Protein AF-A0A4Y2C9P0-F1 (afdb_monomer_lite)

Organism: Araneus ventricosus (NCBI:txid182803)

pLDDT: mean 76.29, std 21.88, range [21.95, 98.44]

Radius of gyration: 52.34 Å; chains: 1; bounding box: 129×98×174 Å

Foldseek 3Di:
DVVLQPDWDADPVRDIWHAHPVGDTFD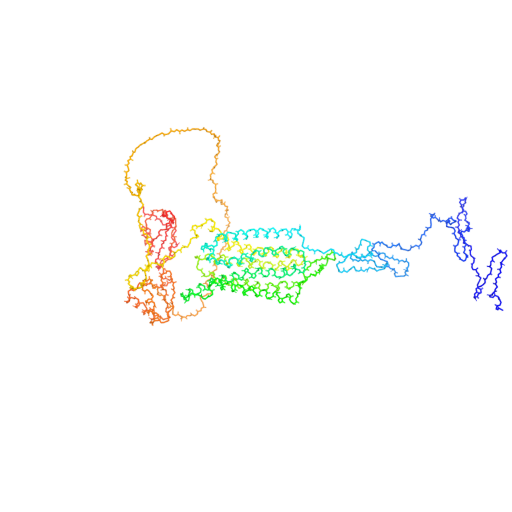KDFDWDFDADPVDRDTDTDGAWIDGPDTGGDVVSHDDPVRDDDDPAQDDQEDQQWAWDDDDPDPRHTDTHHADQQWADCDRHDTDGLDFQWGADPSRNHIDGADADAQDCPDPLNVVLLVLLVVQLVLLVVLVVLCVVCVPFVLCVVLQVVLVVLLSVLLNLLSVVLVLLRDGDFLVSQLCNLQRLQLSLLSNLLSLLLSLVLLLCQVVCVVVDPDDDPQNDSVSSVVSSVVSSVVLVVVSVVVCVVQPWGWDWDDFPPCSNHIYIDIPADPVRSVVSCVSSVVSLVSSQVSLVSLVPPDCVCVLSVLSNQLSVVLVVLVVVLVCQLVVPVRDPSSNSSSSSVSSSVSSVSSCCSNRVVSSCCSPVNVVVRDPPPPPPDPDPDDDDDDDDDDDDDDDDDDDDDDDDPDDDDDDDDDDDDDDDDDDDDDDDDDDDDDDDDDDDDDDDDDDDDDDDDDPDPPPPPPPDDDDDQPDFWWKWFADDPCVVVLVVVLCVVQVQWDWDDDPRTTTTTHRDVVSVVVSVVSCVVVVTDIDTDDDPQFFFDKDKDADDDQDDDQVNVCVLVVVVVWAWDDKDFDADPVPRGTHRIIITGTGDDVCHVCVVVCPDSDDDD

Sequence (638 aa):
MKLIRVIYFPDLAGNQVKFDRQGDGLGRYTIYNYQRDDNSSAYHYKVVGKWFDGLHMDLNDVKWPSGKLTSSICSEPCGIGEVKITQSGDVCCWICHKCHPWEYVVDEFTCIDCGHGRWPYPHKQSCYDLDQQHMRWDSLFAIVPMAIATFGILLTFWVMVVFFRNNDTPIVKAAGRELSYLLLTGITLCYIMTFVMLAKPTRIICGLQRFGIGFSFAIIYSSLLTKTNRISRIFESARRSARRPSFISPKSQLAIASVLISVQVIGTAVWFLLEPPGTRQYYPDGKRNQVILKCSIRDSSFLLSLIYNMLLITICTVYAVKTRKIPENFNESKFIGFTMYTTCIIWLAFVPIYFGTGNSFEVQITTLCVSTSLSAYVALFCLFSPKVYIIIFHPDKNVRKLTMNSATYKRAPTSSTCGTSVNQGNGKGPCPVMTCSKHHEARKGNAMDTETGLYIDQNSEFKVVSPKKAAKNLPVITKSPIKTANKLQELTDLDENILQVHAINLKMDSSYNLMLQEINRLYPETENNLIKGFISIKTNTPENREGIIDLLKKNGKEFTLSESNEDRPLKIVIKYLSIDPDKDELKNILERKGFKILRISQLKNYRLKTPCPYFLVDVIKTQNHQNIYNIKTINQSS

Secondary structure (DSSP, 8-state):
-GGGGG-EEE-TTSPEEEB-SSS-B---EEEEEEEE-SSSS-EEEEEEEEESSSEEE-GGG---TTSS-----SSPPP-TTEEEEE-SS-TT-EEEEEPPTTEEESSSS-EEE--TTEEE-TTSSSEEEPPEE---TTSHHHHHHHHHHHHHHHHHHHHHHHHHHTTTSHHHHHHTHHHHHHHHHHHHHHHHHHHHHHSPP-HHHHHHHHHHHHHHHHHHHHHHHHHHHHHHHHHHHHHH-SSPPTT-SHHHHHHHHHHHHHHHHHHHHHHHHHS---EEEE--TT-TT-EEEEESS-HHHHHHHTHHHHHHHHHHHHHHHHHTTS-TT-THHHHHHHHHHHHHHHHHHHHHHHHHTTT-HHHHHHHHHHHHHHHHHHHHHHHHHHHHHHHHH-GGGSS----------PPP---------------------S-----------------------------------S----------------TTSSS--S-S----PPPEEEE--TTHHHHHHHHHHH-TT-EEEEETTEEEEE-SSHHHHHHHHHHHHHTT--EEE---TTTSPEEEEEE---S---HHHHHHHHHTTT--EEEEEEEE-TTT--EEEEEEEEE---TTGGGGGG--------

Structure (mmCIF, N/CA/C/O backbone):
data_AF-A0A4Y2C9P0-F1
#
_entry.id   AF-A0A4Y2C9P0-F1
#
loop_
_atom_site.group_PDB
_atom_site.id
_atom_site.type_symbol
_atom_site.label_atom_id
_atom_site.label_alt_id
_atom_site.label_comp_id
_atom_site.label_asym_id
_atom_site.label_entity_id
_atom_site.label_seq_id
_atom_site.pdbx_PDB_ins_code
_atom_site.Cartn_x
_atom_site.Cartn_y
_atom_site.Cartn_z
_atom_site.occupancy
_atom_site.B_iso_or_equiv
_atom_site.auth_seq_id
_atom_site.auth_comp_id
_atom_site.auth_asym_id
_atom_site.auth_atom_id
_atom_site.pdbx_PDB_model_num
ATOM 1 N N . MET A 1 1 ? 29.201 10.187 -98.747 1.00 51.59 1 MET A N 1
ATOM 2 C CA . MET A 1 1 ? 29.336 10.119 -97.270 1.00 51.59 1 MET A CA 1
ATOM 3 C C . MET A 1 1 ? 28.615 8.943 -96.600 1.00 51.59 1 MET A C 1
ATOM 5 O O . MET A 1 1 ? 29.285 8.262 -95.841 1.00 51.59 1 MET A O 1
ATOM 9 N N . LYS A 1 2 ? 27.319 8.650 -96.846 1.00 56.44 2 LYS A N 1
ATOM 10 C CA . LYS A 1 2 ? 26.575 7.608 -96.083 1.00 56.44 2 LYS A CA 1
ATOM 11 C C . LYS A 1 2 ? 27.251 6.219 -95.993 1.00 56.44 2 LYS A C 1
ATOM 13 O O . LYS A 1 2 ? 27.156 5.605 -94.939 1.00 56.44 2 LYS A O 1
ATOM 18 N N . LEU A 1 3 ? 27.947 5.753 -97.038 1.00 59.22 3 LEU A N 1
ATOM 19 C CA . LEU A 1 3 ? 28.578 4.418 -97.069 1.00 59.22 3 LEU A CA 1
ATOM 20 C C . LEU A 1 3 ? 29.644 4.184 -95.979 1.00 59.22 3 LEU A C 1
ATOM 22 O O . LEU A 1 3 ? 29.770 3.068 -95.491 1.00 59.22 3 LEU A O 1
ATOM 26 N N . ILE A 1 4 ? 30.388 5.220 -95.573 1.00 61.66 4 ILE A N 1
ATOM 27 C CA . ILE A 1 4 ? 31.554 5.076 -94.677 1.00 61.66 4 ILE A CA 1
ATOM 28 C C . ILE A 1 4 ? 31.141 4.638 -93.256 1.00 61.66 4 ILE A C 1
ATOM 30 O O . ILE A 1 4 ? 31.910 3.988 -92.557 1.00 61.66 4 ILE A O 1
ATOM 34 N N . ARG A 1 5 ? 29.895 4.916 -92.847 1.00 60.28 5 ARG A N 1
ATOM 35 C CA . ARG A 1 5 ? 29.362 4.578 -91.513 1.00 60.28 5 ARG A CA 1
ATOM 36 C C . ARG A 1 5 ? 28.945 3.111 -91.332 1.00 60.28 5 ARG A C 1
ATOM 38 O O . ARG A 1 5 ? 28.478 2.755 -90.257 1.00 60.28 5 ARG A O 1
ATOM 45 N N . VAL A 1 6 ? 29.049 2.271 -92.366 1.00 64.94 6 VAL A N 1
ATOM 46 C CA . VAL A 1 6 ? 28.631 0.853 -92.310 1.00 64.94 6 VAL A CA 1
ATOM 47 C C . VAL A 1 6 ? 29.684 -0.052 -92.962 1.00 64.94 6 VAL A C 1
ATOM 49 O O . VAL A 1 6 ? 29.364 -0.957 -93.727 1.00 64.94 6 VAL A O 1
ATOM 52 N N . ILE A 1 7 ? 30.961 0.209 -92.672 1.00 75.50 7 ILE A N 1
ATOM 53 C CA . ILE A 1 7 ? 32.084 -0.628 -93.108 1.00 75.50 7 ILE A CA 1
ATOM 54 C C . ILE A 1 7 ? 32.608 -1.423 -91.906 1.00 75.50 7 ILE A C 1
ATOM 56 O O . ILE A 1 7 ? 32.838 -0.862 -90.833 1.00 75.50 7 ILE A O 1
ATOM 60 N N . TYR A 1 8 ? 32.803 -2.726 -92.103 1.00 78.69 8 TYR A N 1
ATOM 61 C CA . TYR A 1 8 ? 33.506 -3.624 -91.191 1.00 78.69 8 TYR A CA 1
ATOM 62 C C . TYR A 1 8 ? 34.558 -4.396 -91.995 1.00 78.69 8 TYR A C 1
ATOM 64 O O . TYR A 1 8 ? 34.247 -4.938 -93.054 1.00 78.69 8 TYR A O 1
ATOM 72 N N . PHE A 1 9 ? 35.811 -4.400 -91.542 1.00 85.25 9 PHE A N 1
ATOM 73 C CA . PHE A 1 9 ? 36.925 -5.037 -92.256 1.00 85.25 9 PHE A CA 1
ATOM 74 C C . PHE A 1 9 ? 38.083 -5.368 -91.300 1.00 85.25 9 PHE A C 1
ATOM 76 O O . PHE A 1 9 ? 38.205 -4.710 -90.267 1.00 85.25 9 PHE A O 1
ATOM 83 N N . PRO A 1 10 ? 38.925 -6.376 -91.590 1.00 83.19 10 PRO A N 1
ATOM 84 C CA . PRO A 1 10 ? 40.160 -6.600 -90.846 1.00 83.19 10 PRO A CA 1
ATOM 85 C C . PRO A 1 10 ? 41.237 -5.572 -91.234 1.00 83.19 10 PRO A C 1
ATOM 87 O O . PRO A 1 10 ? 41.389 -5.248 -92.412 1.00 83.19 10 PRO A O 1
ATOM 90 N N . ASP A 1 11 ? 42.008 -5.085 -90.261 1.00 81.81 11 ASP A N 1
ATOM 91 C CA . ASP A 1 11 ? 43.245 -4.338 -90.513 1.00 81.81 11 ASP A CA 1
ATOM 92 C C . ASP A 1 11 ? 44.418 -5.264 -90.903 1.00 81.81 11 ASP A C 1
ATOM 94 O O . ASP A 1 11 ? 44.296 -6.491 -90.956 1.00 81.81 11 ASP A O 1
ATOM 98 N N . LEU A 1 12 ? 45.590 -4.666 -91.145 1.00 84.88 12 LEU A N 1
ATOM 99 C CA . LEU A 1 12 ? 46.835 -5.374 -91.479 1.00 84.88 12 LEU A CA 1
ATOM 100 C C . LEU A 1 12 ? 47.361 -6.297 -90.357 1.00 84.88 12 LEU A C 1
ATOM 102 O O . LEU A 1 12 ? 48.282 -7.073 -90.598 1.00 84.88 12 LEU A O 1
ATOM 106 N N . ALA A 1 13 ? 46.794 -6.225 -89.151 1.00 79.31 13 ALA A N 1
ATOM 107 C CA . ALA A 1 13 ? 47.098 -7.081 -88.007 1.00 79.31 13 ALA A CA 1
ATOM 108 C C . ALA A 1 13 ? 45.931 -8.037 -87.658 1.00 79.31 13 ALA A C 1
ATOM 110 O O . ALA A 1 13 ? 45.937 -8.662 -86.597 1.00 79.31 13 ALA A O 1
ATOM 111 N N . GLY A 1 14 ? 44.933 -8.171 -88.543 1.00 78.56 14 GLY A N 1
ATOM 112 C CA . GLY A 1 14 ? 43.776 -9.057 -88.378 1.00 78.56 14 GLY A CA 1
ATOM 113 C C . GLY A 1 14 ? 42.691 -8.541 -87.424 1.00 78.56 14 GLY A C 1
ATOM 114 O O . GLY A 1 14 ? 41.717 -9.248 -87.162 1.00 78.56 14 GLY A O 1
ATOM 115 N N . ASN A 1 15 ? 42.812 -7.318 -86.902 1.00 80.12 15 ASN A N 1
ATOM 116 C CA . ASN A 1 15 ? 41.821 -6.732 -86.007 1.00 80.12 15 ASN A CA 1
ATOM 117 C C . ASN A 1 15 ? 40.598 -6.260 -86.790 1.00 80.12 15 ASN A C 1
ATOM 119 O O . ASN A 1 15 ? 40.728 -5.520 -87.760 1.00 80.12 15 ASN A O 1
ATOM 123 N N . GLN A 1 16 ? 39.393 -6.577 -86.315 1.00 81.00 16 GLN A N 1
ATOM 124 C CA . GLN A 1 16 ? 38.184 -5.949 -86.849 1.00 81.00 16 GLN A CA 1
ATOM 125 C C . GLN A 1 16 ? 38.197 -4.436 -86.585 1.00 81.00 16 GLN A C 1
ATOM 127 O O . GLN A 1 16 ? 38.182 -3.998 -85.427 1.00 81.00 16 GLN A O 1
ATOM 132 N N . VAL A 1 17 ? 38.181 -3.668 -87.674 1.00 83.50 17 VAL A N 1
ATOM 133 C CA . VAL A 1 17 ? 37.873 -2.241 -87.739 1.00 83.50 17 VAL A CA 1
ATOM 134 C C . VAL A 1 17 ? 36.373 -2.090 -87.964 1.00 83.50 17 VAL A C 1
ATOM 136 O O . VAL A 1 17 ? 35.786 -2.723 -88.843 1.00 83.50 17 VAL A O 1
ATOM 139 N N . LYS A 1 18 ? 35.757 -1.232 -87.156 1.00 83.75 18 LYS A N 1
ATOM 140 C CA . LYS A 1 18 ? 34.351 -0.840 -87.227 1.00 83.75 18 LYS A CA 1
ATOM 141 C C . LYS A 1 18 ? 34.240 0.570 -86.658 1.00 83.75 18 LYS A C 1
ATOM 143 O O . LYS A 1 18 ? 34.953 0.895 -85.707 1.00 83.75 18 LYS A O 1
ATOM 148 N N . PHE A 1 19 ? 33.339 1.362 -87.225 1.00 83.94 19 PHE A N 1
ATOM 149 C CA . PHE A 1 19 ? 33.004 2.699 -86.741 1.00 83.94 19 PHE A CA 1
ATOM 150 C C . PHE A 1 19 ? 31.626 2.705 -86.070 1.00 83.94 19 PHE A C 1
ATOM 152 O O . PHE A 1 19 ? 30.774 1.859 -86.370 1.00 83.94 19 PHE A O 1
ATOM 159 N N . ASP A 1 20 ? 31.414 3.638 -85.149 1.00 81.25 20 ASP A N 1
ATOM 160 C CA . ASP A 1 20 ? 30.124 3.868 -84.504 1.00 81.25 20 ASP A CA 1
ATOM 161 C C . ASP A 1 20 ? 29.201 4.784 -85.353 1.00 81.25 20 ASP A C 1
ATOM 163 O O . ASP A 1 20 ? 29.391 4.956 -86.562 1.00 81.25 20 ASP A O 1
ATOM 167 N N . ARG A 1 21 ? 28.137 5.345 -84.757 1.00 80.81 21 ARG A N 1
ATOM 168 C CA . ARG A 1 21 ? 27.200 6.231 -85.480 1.00 80.81 21 ARG A CA 1
ATOM 169 C C . ARG A 1 21 ? 27.732 7.661 -85.651 1.00 80.81 21 ARG A C 1
ATOM 171 O O . ARG A 1 21 ? 27.254 8.368 -86.548 1.00 80.81 21 ARG A O 1
ATOM 178 N N . GLN A 1 22 ? 28.693 8.067 -84.828 1.00 83.25 22 GLN A N 1
ATOM 179 C CA . GLN A 1 22 ? 29.321 9.380 -84.821 1.00 83.25 22 GLN A CA 1
ATOM 180 C C . GLN A 1 22 ? 30.447 9.412 -85.867 1.00 83.25 22 GLN A C 1
ATOM 182 O O . GLN A 1 22 ? 30.501 10.332 -86.690 1.00 83.25 22 GLN A O 1
ATOM 187 N N . GLY A 1 23 ? 31.237 8.339 -85.921 1.00 80.75 23 GLY A N 1
ATOM 188 C CA . GLY A 1 23 ? 32.380 8.135 -86.809 1.00 80.75 23 GLY A CA 1
ATOM 189 C C . GLY A 1 23 ? 33.615 7.580 -86.093 1.00 80.75 23 GLY A C 1
ATOM 190 O O . GLY A 1 23 ? 34.647 7.417 -86.740 1.00 80.75 23 GLY A O 1
ATOM 191 N N . ASP A 1 24 ? 33.522 7.285 -84.795 1.00 83.31 24 ASP A N 1
ATOM 192 C CA . ASP A 1 24 ? 34.649 6.869 -83.967 1.00 83.31 24 ASP A CA 1
ATOM 193 C C . ASP A 1 24 ? 34.926 5.369 -84.121 1.00 83.31 24 ASP A C 1
ATOM 195 O O . ASP A 1 24 ? 34.011 4.547 -84.222 1.00 83.31 24 ASP A O 1
ATOM 199 N N . GLY A 1 25 ? 36.209 5.006 -84.180 1.00 81.44 25 GLY A N 1
ATOM 200 C CA . GLY A 1 25 ? 36.653 3.618 -84.305 1.00 81.44 25 GLY A CA 1
ATOM 201 C C . GLY A 1 25 ? 36.606 2.856 -82.977 1.00 81.44 25 GLY A C 1
ATOM 202 O O . GLY A 1 25 ? 36.642 3.451 -81.902 1.00 81.44 25 GLY A O 1
ATOM 203 N N . LEU A 1 26 ? 36.578 1.520 -83.041 1.00 81.25 26 LEU A N 1
ATOM 204 C CA . LEU A 1 26 ? 36.676 0.667 -81.848 1.00 81.25 26 LEU A CA 1
ATOM 205 C C . LEU A 1 26 ? 37.951 0.960 -81.035 1.00 81.25 26 LEU A C 1
ATOM 207 O O . LEU A 1 26 ? 39.058 0.641 -81.472 1.00 81.25 26 LEU A O 1
ATOM 211 N N . GLY A 1 27 ? 37.780 1.505 -79.828 1.00 82.38 27 GLY A N 1
ATOM 212 C CA . GLY A 1 27 ? 38.872 1.763 -78.891 1.00 82.38 27 GLY A CA 1
ATOM 213 C C . GLY A 1 27 ? 39.616 0.479 -78.514 1.00 82.38 27 GLY A C 1
ATOM 214 O O . GLY A 1 27 ? 39.025 -0.465 -77.989 1.00 82.38 27 GLY A O 1
ATOM 215 N N . ARG A 1 28 ? 40.922 0.454 -78.788 1.00 85.75 28 ARG A N 1
ATOM 216 C CA . ARG A 1 28 ? 41.854 -0.626 -78.443 1.00 85.75 28 ARG A CA 1
ATOM 217 C C . ARG A 1 28 ? 43.070 0.008 -77.782 1.00 85.75 28 ARG A C 1
ATOM 219 O O . ARG A 1 28 ? 43.775 0.777 -78.431 1.00 85.75 28 ARG A O 1
ATOM 226 N N . TYR A 1 29 ? 43.327 -0.316 -76.519 1.00 90.44 29 TYR A N 1
ATOM 227 C CA . TYR A 1 29 ? 44.457 0.244 -75.772 1.00 90.44 29 TYR A CA 1
ATOM 228 C C . TYR A 1 29 ? 45.347 -0.861 -75.207 1.00 90.44 29 TYR A C 1
ATOM 230 O O . TYR A 1 29 ? 44.859 -1.852 -74.668 1.00 90.44 29 TYR A O 1
ATOM 238 N N . THR A 1 30 ? 46.662 -0.669 -75.292 1.00 91.12 30 THR A N 1
ATOM 239 C CA . THR A 1 30 ? 47.648 -1.479 -74.566 1.00 91.12 30 THR A CA 1
ATOM 240 C C . THR A 1 30 ? 48.025 -0.729 -73.295 1.00 91.12 30 THR A C 1
ATOM 242 O O . THR A 1 30 ? 48.372 0.449 -73.351 1.00 91.12 30 THR A O 1
ATOM 245 N N . ILE A 1 31 ? 47.937 -1.399 -72.149 1.00 93.44 31 ILE A N 1
ATOM 246 C CA . ILE A 1 31 ? 48.219 -0.823 -70.834 1.00 93.44 31 ILE A CA 1
ATOM 247 C C . ILE A 1 31 ? 49.661 -1.162 -70.467 1.00 93.44 31 ILE A C 1
ATOM 249 O O . ILE A 1 31 ? 50.054 -2.332 -70.471 1.00 93.44 31 ILE A O 1
ATOM 253 N N . TYR A 1 32 ? 50.434 -0.132 -70.132 1.00 93.06 32 TYR A N 1
ATOM 254 C CA . TYR A 1 32 ? 51.834 -0.247 -69.742 1.00 93.06 32 TYR A CA 1
ATOM 255 C C . TYR A 1 32 ? 52.027 0.180 -68.285 1.00 93.06 32 TYR A C 1
ATOM 257 O O . TYR A 1 32 ? 51.397 1.130 -67.825 1.00 93.06 32 TYR A O 1
ATOM 265 N N . ASN A 1 33 ? 52.951 -0.475 -67.587 1.00 91.75 33 ASN A N 1
ATOM 266 C CA . ASN A 1 33 ? 53.502 -0.009 -66.316 1.00 91.75 33 ASN A CA 1
ATOM 267 C C . ASN A 1 33 ? 54.971 0.396 -66.542 1.00 91.75 33 ASN A C 1
ATOM 269 O O . ASN A 1 33 ? 55.717 -0.317 -67.216 1.00 91.75 33 ASN A O 1
ATOM 273 N N . TYR A 1 34 ? 55.374 1.544 -65.998 1.00 91.62 34 TYR A N 1
ATOM 274 C CA . TYR A 1 34 ? 56.749 2.036 -66.029 1.00 91.62 34 TYR A CA 1
ATOM 275 C C . TYR A 1 34 ? 57.537 1.432 -64.861 1.00 91.62 34 TYR A C 1
ATOM 277 O O . TYR A 1 34 ? 57.442 1.882 -63.720 1.00 91.62 34 TYR A O 1
ATOM 285 N N . GLN A 1 35 ? 58.286 0.371 -65.145 1.00 89.69 35 GLN A N 1
ATOM 286 C CA . GLN A 1 35 ? 58.916 -0.477 -64.141 1.00 89.69 35 GLN A CA 1
ATOM 287 C C . GLN A 1 35 ? 60.427 -0.309 -64.140 1.00 89.69 35 GLN A C 1
ATOM 289 O O . GLN A 1 35 ? 61.048 -0.167 -65.193 1.00 89.69 35 GLN A O 1
ATOM 294 N N . ARG A 1 36 ? 61.031 -0.394 -62.953 1.00 86.00 36 ARG A N 1
ATOM 295 C CA . ARG A 1 36 ? 62.476 -0.572 -62.840 1.00 86.00 36 ARG A CA 1
ATOM 296 C C . ARG A 1 36 ? 62.849 -2.005 -63.237 1.00 86.00 36 ARG A C 1
ATOM 298 O O . ARG A 1 36 ? 62.163 -2.962 -62.856 1.00 86.00 36 ARG A O 1
ATOM 305 N N . ASP A 1 37 ? 63.930 -2.132 -63.994 1.00 83.19 37 ASP A N 1
ATOM 306 C CA . ASP A 1 37 ? 64.613 -3.404 -64.226 1.00 83.19 37 ASP A CA 1
ATOM 307 C C . ASP A 1 37 ? 65.276 -3.904 -62.928 1.00 83.19 37 ASP A C 1
ATOM 309 O O . ASP A 1 37 ? 65.772 -3.114 -62.124 1.00 83.19 37 ASP A O 1
ATOM 313 N N . ASP A 1 38 ? 65.265 -5.217 -62.708 1.00 79.62 38 ASP A N 1
ATOM 314 C CA . ASP A 1 38 ? 65.798 -5.834 -61.487 1.00 79.62 38 ASP A CA 1
ATOM 315 C C . ASP A 1 38 ? 67.332 -5.933 -61.520 1.00 79.62 38 ASP A C 1
ATOM 317 O O . ASP A 1 38 ? 67.977 -5.905 -60.474 1.00 79.62 38 ASP A O 1
ATOM 321 N N . ASN A 1 39 ? 67.921 -5.981 -62.722 1.00 80.62 39 ASN A N 1
ATOM 322 C CA . ASN A 1 39 ? 69.365 -6.115 -62.928 1.00 80.62 39 ASN A CA 1
ATOM 323 C C . ASN A 1 39 ? 70.093 -4.775 -63.151 1.00 80.62 39 ASN A C 1
ATOM 325 O O . ASN A 1 39 ? 71.316 -4.763 -63.297 1.00 80.62 39 ASN A O 1
ATOM 329 N N . SER A 1 40 ? 69.387 -3.638 -63.187 1.00 79.94 40 SER A N 1
ATOM 330 C CA . SER A 1 40 ? 70.004 -2.334 -63.469 1.00 79.94 40 SER A CA 1
ATOM 331 C C . SER A 1 40 ? 69.334 -1.153 -62.745 1.00 79.94 40 SER A C 1
ATOM 333 O O . SER A 1 40 ? 68.447 -1.290 -61.896 1.00 79.94 40 SER A O 1
ATOM 335 N N . SER A 1 41 ? 69.817 0.059 -63.019 1.00 79.31 41 SER A N 1
ATOM 336 C CA . SER A 1 41 ? 69.183 1.321 -62.614 1.00 79.31 41 SER A CA 1
ATOM 337 C C . SER A 1 41 ? 68.187 1.855 -63.652 1.00 79.31 41 SER A C 1
ATOM 339 O O . SER A 1 41 ? 67.571 2.895 -63.415 1.00 79.31 41 SER A O 1
ATOM 341 N N . ALA A 1 42 ? 68.019 1.167 -64.786 1.00 86.62 42 ALA A N 1
ATOM 342 C CA . ALA A 1 42 ? 67.140 1.596 -65.863 1.00 86.62 42 ALA A CA 1
ATOM 343 C C . ALA A 1 42 ? 65.661 1.292 -65.571 1.00 86.62 42 ALA A C 1
ATOM 345 O O . ALA A 1 42 ? 65.309 0.414 -64.777 1.00 86.62 42 ALA A O 1
ATOM 346 N N . TYR A 1 43 ? 64.792 2.021 -66.266 1.00 88.25 43 TYR A N 1
ATOM 347 C CA . TYR A 1 43 ? 63.345 1.839 -66.245 1.00 88.25 43 TYR A CA 1
ATOM 348 C C . TYR A 1 43 ? 62.840 1.583 -67.665 1.00 88.25 43 TYR A C 1
ATOM 350 O O . TYR A 1 43 ? 63.391 2.116 -68.629 1.00 88.25 43 TYR A O 1
ATOM 358 N N . HIS A 1 44 ? 61.785 0.786 -67.795 1.00 90.19 44 HIS A N 1
ATOM 359 C CA . HIS A 1 44 ? 61.166 0.453 -69.074 1.00 90.19 44 HIS A CA 1
ATOM 360 C C . HIS A 1 44 ? 59.641 0.352 -68.950 1.00 90.19 44 HIS A C 1
ATOM 362 O O . HIS A 1 44 ? 59.095 0.088 -67.879 1.00 90.19 44 HIS A O 1
ATOM 368 N N . TYR A 1 45 ? 58.939 0.537 -70.068 1.00 91.69 45 TYR A N 1
ATOM 369 C CA . TYR A 1 45 ? 57.501 0.296 -70.146 1.00 91.69 45 TYR A CA 1
ATOM 370 C C . TYR A 1 45 ? 57.231 -1.183 -70.428 1.00 91.69 45 TYR A C 1
ATOM 372 O O . TYR A 1 45 ? 57.415 -1.652 -71.551 1.00 91.69 45 TYR A O 1
ATOM 380 N N . LYS A 1 46 ? 56.765 -1.917 -69.417 1.00 90.81 46 LYS A N 1
ATOM 381 C CA . LYS A 1 46 ? 56.286 -3.295 -69.567 1.00 90.81 46 LYS A CA 1
ATOM 382 C C . LYS A 1 46 ? 54.795 -3.279 -69.906 1.00 90.81 46 LYS A C 1
ATOM 384 O O . LYS A 1 46 ? 54.033 -2.570 -69.250 1.00 90.81 46 LYS A O 1
ATOM 389 N N . VAL A 1 47 ? 54.364 -4.060 -70.899 1.00 91.81 47 VAL A N 1
ATOM 390 C CA . VAL A 1 47 ? 52.930 -4.315 -71.136 1.00 91.81 47 VAL A CA 1
ATOM 391 C C . VAL A 1 47 ? 52.387 -5.148 -69.977 1.00 91.81 47 VAL A C 1
ATOM 393 O O . VAL A 1 47 ? 52.947 -6.196 -69.675 1.00 91.81 47 VAL A O 1
ATOM 396 N N . VAL A 1 48 ? 51.304 -4.691 -69.349 1.00 93.12 48 VAL A N 1
ATOM 397 C CA . VAL A 1 48 ? 50.645 -5.383 -68.220 1.00 93.12 48 VAL A CA 1
ATOM 398 C C . VAL A 1 48 ? 49.182 -5.734 -68.501 1.00 93.12 48 VAL A C 1
ATOM 400 O O . VAL A 1 48 ? 48.579 -6.535 -67.792 1.00 93.12 48 VAL A O 1
ATOM 403 N N . GLY A 1 49 ? 48.591 -5.151 -69.547 1.00 93.31 49 GLY A N 1
ATOM 404 C CA . GLY A 1 49 ? 47.216 -5.442 -69.931 1.00 93.31 49 GLY A CA 1
ATOM 405 C C . GLY A 1 49 ? 46.817 -4.875 -71.287 1.00 93.31 49 GLY A C 1
ATOM 406 O O . GLY A 1 49 ? 47.590 -4.196 -71.965 1.00 93.31 49 GLY A O 1
ATOM 407 N N . LYS A 1 50 ? 45.579 -5.160 -71.679 1.00 92.31 50 LYS A N 1
ATOM 408 C CA . LYS A 1 50 ? 44.907 -4.654 -72.875 1.00 92.31 50 LYS A CA 1
ATOM 409 C C . LYS A 1 50 ? 43.465 -4.298 -72.523 1.00 92.31 50 LYS A C 1
ATOM 411 O O . LYS A 1 50 ? 42.829 -4.981 -71.721 1.00 92.31 50 LYS A O 1
ATOM 416 N N . TRP A 1 51 ? 42.947 -3.250 -73.148 1.00 90.25 51 TRP A N 1
ATOM 417 C CA . TRP A 1 51 ? 41.540 -2.878 -73.087 1.00 90.25 51 TRP A CA 1
ATOM 418 C C . TRP A 1 51 ? 40.933 -2.951 -74.487 1.00 90.25 51 TRP A C 1
ATOM 420 O O . TRP A 1 51 ? 41.376 -2.249 -75.399 1.00 90.25 51 TRP A O 1
ATOM 430 N N . PHE A 1 52 ? 39.954 -3.837 -74.646 1.00 84.56 52 PHE A N 1
ATOM 431 C CA . PHE A 1 52 ? 39.130 -4.004 -75.842 1.00 84.56 52 PHE A CA 1
ATOM 432 C C . PHE A 1 52 ? 37.902 -4.833 -75.448 1.00 84.56 52 PHE A C 1
ATOM 434 O O . PHE A 1 52 ? 38.062 -5.974 -75.027 1.00 84.56 52 PHE A O 1
ATOM 441 N N . ASP A 1 53 ? 36.708 -4.237 -75.525 1.00 80.19 53 ASP A N 1
ATOM 442 C CA . ASP A 1 53 ? 35.424 -4.817 -75.066 1.00 80.19 53 ASP A CA 1
ATOM 443 C C . ASP A 1 53 ? 35.403 -5.270 -73.581 1.00 80.19 53 ASP A C 1
ATOM 445 O O . ASP A 1 53 ? 34.512 -5.979 -73.122 1.00 80.19 53 ASP A O 1
ATOM 449 N N . GLY A 1 54 ? 36.404 -4.840 -72.806 1.00 85.88 54 GLY A N 1
ATOM 450 C CA . GLY A 1 54 ? 36.677 -5.278 -71.441 1.00 85.88 54 GLY A CA 1
ATOM 451 C C . GLY A 1 54 ? 38.114 -4.946 -71.027 1.00 85.88 54 GLY A C 1
ATOM 452 O O . GLY A 1 54 ? 38.952 -4.602 -71.865 1.00 85.88 54 GLY A O 1
ATOM 453 N N . LEU A 1 55 ? 38.404 -5.034 -69.725 1.00 91.81 55 LEU A N 1
ATOM 454 C CA . LEU A 1 55 ? 39.751 -4.869 -69.170 1.00 91.81 55 LEU A CA 1
ATOM 455 C C . LEU A 1 55 ? 40.393 -6.242 -68.937 1.00 91.81 55 LEU A C 1
ATOM 457 O O . LEU A 1 55 ? 39.967 -6.983 -68.056 1.00 91.81 55 LEU A O 1
ATOM 461 N N . HIS A 1 56 ? 41.456 -6.546 -69.681 1.00 90.75 56 HIS A N 1
ATOM 462 C CA . HIS A 1 56 ? 42.259 -7.755 -69.510 1.00 90.75 56 HIS A CA 1
ATOM 463 C C . HIS A 1 56 ? 43.667 -7.366 -69.051 1.00 90.75 56 HIS A C 1
ATOM 465 O O . HIS A 1 56 ? 44.499 -6.959 -69.858 1.00 90.75 56 HIS A O 1
ATOM 471 N N . MET A 1 57 ? 43.930 -7.453 -67.749 1.00 90.69 57 MET A N 1
ATOM 472 C CA . MET A 1 57 ? 45.191 -7.042 -67.124 1.00 90.69 57 MET A CA 1
ATOM 473 C C . MET A 1 57 ? 45.592 -8.067 -66.064 1.00 90.69 57 MET A C 1
ATOM 475 O O . MET A 1 57 ? 44.752 -8.445 -65.249 1.00 90.69 57 MET A O 1
ATOM 479 N N . ASP A 1 58 ? 46.855 -8.496 -66.060 1.00 83.81 58 ASP A N 1
ATOM 480 C CA . ASP A 1 58 ? 47.385 -9.353 -64.997 1.00 83.81 58 ASP A CA 1
ATOM 481 C C . ASP A 1 58 ? 48.034 -8.478 -63.915 1.00 83.81 58 ASP A C 1
ATOM 483 O O . ASP A 1 58 ? 48.964 -7.717 -64.181 1.00 83.81 58 ASP A O 1
ATOM 487 N N . LEU A 1 59 ? 47.540 -8.574 -62.679 1.00 84.81 59 LEU A N 1
ATOM 488 C CA . LEU A 1 59 ? 48.069 -7.817 -61.542 1.00 84.81 59 LEU A CA 1
ATOM 489 C C . LEU A 1 59 ? 49.448 -8.320 -61.084 1.00 84.81 59 LEU A C 1
ATOM 491 O O . LEU A 1 59 ? 50.173 -7.555 -60.452 1.00 84.81 59 LEU A O 1
ATOM 495 N N . ASN A 1 60 ? 49.835 -9.554 -61.429 1.00 84.06 60 ASN A N 1
ATOM 496 C CA . ASN A 1 60 ? 51.174 -10.091 -61.168 1.00 84.06 60 ASN A CA 1
ATOM 497 C C . ASN A 1 60 ? 52.234 -9.434 -62.066 1.00 84.06 60 ASN A C 1
ATOM 499 O O . ASN A 1 60 ? 53.383 -9.269 -61.658 1.00 84.06 60 ASN A O 1
ATOM 503 N N . ASP A 1 61 ? 51.849 -9.005 -63.273 1.00 86.81 61 ASP A N 1
ATOM 504 C CA . ASP A 1 61 ? 52.743 -8.292 -64.186 1.00 86.81 61 ASP A CA 1
ATOM 505 C C . ASP A 1 61 ? 53.006 -6.840 -63.753 1.00 86.81 61 ASP A C 1
ATOM 507 O O . ASP A 1 61 ? 53.953 -6.223 -64.251 1.00 86.81 61 ASP A O 1
ATOM 511 N N . VAL A 1 62 ? 52.215 -6.300 -62.816 1.00 88.00 62 VAL A N 1
ATOM 512 C CA . VAL A 1 62 ? 52.277 -4.920 -62.314 1.00 88.00 62 VAL A CA 1
ATOM 513 C C . VAL A 1 62 ? 53.171 -4.837 -61.067 1.00 88.00 62 VAL A C 1
ATOM 515 O O . VAL A 1 62 ? 52.725 -5.093 -59.951 1.00 88.00 62 VAL A O 1
ATOM 518 N N . LYS A 1 63 ? 54.430 -4.401 -61.221 1.00 86.94 63 LYS A N 1
ATOM 519 C CA . LYS A 1 63 ? 55.273 -4.039 -60.067 1.00 86.94 63 LYS A CA 1
ATOM 520 C C . LYS A 1 63 ? 54.704 -2.809 -59.346 1.00 86.94 63 LYS A C 1
ATOM 522 O O . LYS A 1 63 ? 54.438 -1.788 -59.984 1.00 86.94 63 LYS A O 1
ATOM 527 N N . TRP A 1 64 ? 54.599 -2.902 -58.020 1.00 85.56 64 TRP A N 1
ATOM 528 C CA . TRP A 1 64 ? 54.200 -1.822 -57.107 1.00 85.56 64 TRP A CA 1
ATOM 529 C C . TRP A 1 64 ? 55.395 -1.390 -56.239 1.00 85.56 64 TRP A C 1
ATOM 531 O O . TRP A 1 64 ? 56.124 -2.273 -55.782 1.00 85.56 64 TRP A O 1
ATOM 541 N N . PRO A 1 65 ? 55.589 -0.091 -55.924 1.00 79.88 65 PRO A N 1
ATOM 542 C CA . PRO A 1 65 ? 56.731 0.372 -55.118 1.00 79.88 65 PRO A CA 1
ATOM 543 C C . PRO A 1 65 ? 56.840 -0.262 -53.721 1.00 79.88 65 PRO A C 1
ATOM 545 O O . PRO A 1 65 ? 57.933 -0.397 -53.184 1.00 79.88 65 PRO A O 1
ATOM 548 N N . SER A 1 66 ? 55.707 -0.667 -53.141 1.00 77.62 66 SER A N 1
ATOM 549 C CA . SER A 1 66 ? 55.581 -1.331 -51.835 1.00 77.62 66 SER A CA 1
ATOM 550 C C . SER A 1 66 ? 55.370 -2.852 -51.934 1.00 77.62 66 SER A C 1
ATOM 552 O O . SER A 1 66 ? 55.061 -3.501 -50.935 1.00 77.62 66 SER A O 1
ATOM 554 N N . GLY A 1 67 ? 55.461 -3.431 -53.138 1.00 77.31 67 GLY A N 1
ATOM 555 C CA . GLY A 1 67 ? 55.179 -4.848 -53.399 1.00 77.31 67 GLY A CA 1
ATOM 556 C C . GLY A 1 67 ? 53.702 -5.260 -53.285 1.00 77.31 67 GLY A C 1
ATOM 557 O O . GLY A 1 67 ? 53.392 -6.436 -53.455 1.00 77.31 67 GLY A O 1
ATOM 558 N N . LYS A 1 68 ? 52.782 -4.325 -53.005 1.00 79.50 68 LYS A N 1
ATOM 559 C CA . LYS A 1 68 ? 51.331 -4.562 -52.918 1.00 79.50 68 LYS A CA 1
ATOM 560 C C . LYS A 1 68 ? 50.547 -3.397 -53.523 1.00 79.50 68 LYS A C 1
ATOM 562 O O . LYS A 1 68 ? 50.977 -2.250 -53.433 1.00 79.50 68 LYS A O 1
ATOM 567 N N . LEU A 1 69 ? 49.369 -3.694 -54.069 1.00 82.12 69 LEU A N 1
ATOM 568 C CA . LEU A 1 69 ? 48.377 -2.685 -54.445 1.00 82.12 69 LEU A CA 1
ATOM 569 C C . LEU A 1 69 ? 47.950 -1.879 -53.205 1.00 82.12 69 LEU A C 1
ATOM 571 O O . LEU A 1 69 ? 47.594 -2.456 -52.179 1.00 82.12 69 LEU A O 1
ATOM 575 N N . THR A 1 70 ? 47.965 -0.552 -53.316 1.00 79.69 70 THR A N 1
ATOM 576 C CA . THR A 1 70 ? 47.513 0.385 -52.276 1.00 79.69 70 THR A CA 1
ATOM 577 C C . THR A 1 70 ? 46.168 0.998 -52.655 1.00 79.69 70 THR A C 1
ATOM 579 O O . THR A 1 70 ? 46.056 1.613 -53.715 1.00 79.69 70 THR A O 1
ATOM 582 N N . SER A 1 71 ? 45.163 0.877 -51.788 1.00 80.62 71 SER A N 1
ATOM 583 C CA . SER A 1 71 ? 43.837 1.465 -52.006 1.00 80.62 71 SER A CA 1
ATOM 584 C C . SER A 1 71 ? 43.852 2.986 -51.818 1.00 80.62 71 SER A C 1
ATOM 586 O O . SER A 1 71 ? 44.167 3.474 -50.736 1.00 80.62 71 SER A O 1
ATOM 588 N N . SER A 1 72 ? 43.466 3.746 -52.845 1.00 85.00 72 SER A N 1
ATOM 589 C CA . SER A 1 72 ? 43.308 5.207 -52.768 1.00 85.00 72 SER A CA 1
ATOM 590 C C . SER A 1 72 ? 41.953 5.589 -52.156 1.00 85.00 72 SER A C 1
ATOM 592 O O . SER A 1 72 ? 41.039 6.008 -52.862 1.00 85.00 72 SER A O 1
ATOM 594 N N . ILE A 1 73 ? 41.812 5.401 -50.843 1.00 86.00 73 ILE A N 1
ATOM 595 C CA . ILE A 1 73 ? 40.584 5.667 -50.077 1.00 86.00 73 ILE A CA 1
ATOM 596 C C . ILE A 1 73 ? 40.838 6.823 -49.095 1.00 86.00 73 ILE A C 1
ATOM 598 O O . ILE A 1 73 ? 41.868 6.847 -48.428 1.00 86.00 73 ILE A O 1
ATOM 602 N N . CYS A 1 74 ? 39.911 7.785 -49.005 1.00 87.94 74 CYS A N 1
ATOM 603 C CA . CYS A 1 74 ? 40.035 8.944 -48.105 1.00 87.94 74 CYS A CA 1
ATOM 604 C C . CYS A 1 74 ? 39.652 8.627 -46.648 1.00 87.94 74 CYS A C 1
ATOM 606 O O . CYS A 1 74 ? 40.123 9.270 -45.711 1.00 87.94 74 CYS A O 1
ATOM 608 N N . SER A 1 75 ? 38.747 7.671 -46.439 1.00 89.00 75 SER A N 1
ATOM 609 C CA . SER A 1 75 ? 38.188 7.345 -45.125 1.00 89.00 75 SER A CA 1
ATOM 610 C C . SER A 1 75 ? 37.821 5.864 -45.066 1.00 89.00 75 SER A C 1
ATOM 612 O O . SER A 1 75 ? 37.164 5.353 -45.971 1.00 89.00 75 SER A O 1
ATOM 614 N N . GLU A 1 76 ? 38.257 5.168 -44.018 1.00 89.69 76 GLU A N 1
ATOM 615 C CA . GLU A 1 76 ? 37.965 3.740 -43.836 1.00 89.69 76 GLU A CA 1
ATOM 616 C C . GLU A 1 76 ? 36.459 3.485 -43.594 1.00 89.69 76 GLU A C 1
ATOM 618 O O . GLU A 1 76 ? 35.735 4.389 -43.155 1.00 89.69 76 GLU A O 1
ATOM 623 N N . PRO A 1 77 ? 35.950 2.264 -43.856 1.00 90.06 77 PRO A N 1
ATOM 624 C CA . PRO A 1 77 ? 34.592 1.875 -43.486 1.00 90.06 77 PRO A CA 1
ATOM 625 C C . PRO A 1 77 ? 34.341 2.026 -41.977 1.00 90.06 77 PRO A C 1
ATOM 627 O O . PRO A 1 77 ? 35.168 1.626 -41.158 1.00 90.06 77 PRO A O 1
ATOM 630 N N . CYS A 1 78 ? 33.189 2.589 -41.608 1.00 91.62 78 CYS A N 1
ATOM 631 C CA . CYS A 1 78 ? 32.857 2.867 -40.209 1.00 91.62 78 CYS A CA 1
ATOM 632 C C . CYS A 1 78 ? 32.561 1.604 -39.386 1.00 91.62 78 CYS A C 1
ATOM 634 O O . CYS A 1 78 ? 32.146 0.571 -39.917 1.00 91.62 78 CYS A O 1
ATOM 636 N N . GLY A 1 79 ? 32.779 1.697 -38.071 1.00 91.56 79 GLY A N 1
ATOM 637 C CA . GLY A 1 79 ? 32.620 0.583 -37.145 1.00 91.56 79 GLY A CA 1
ATOM 638 C C . GLY A 1 79 ? 31.167 0.229 -36.814 1.00 91.56 79 GLY A C 1
ATOM 639 O O . GLY A 1 79 ? 30.204 0.899 -37.188 1.00 91.56 79 GLY A O 1
ATOM 640 N N . ILE A 1 80 ? 31.005 -0.848 -36.041 1.00 91.75 80 ILE A N 1
ATOM 641 C CA . ILE A 1 80 ? 29.695 -1.305 -35.562 1.00 91.75 80 ILE A CA 1
ATOM 642 C C . ILE A 1 80 ? 29.057 -0.220 -34.682 1.00 91.75 80 ILE A C 1
ATOM 644 O O . ILE A 1 80 ? 29.528 0.066 -33.579 1.00 91.75 80 ILE A O 1
ATOM 648 N N . GLY A 1 81 ? 27.938 0.339 -35.149 1.00 92.69 81 GLY A N 1
ATOM 649 C CA . GLY A 1 81 ? 27.220 1.398 -34.441 1.00 92.69 81 GLY A CA 1
ATOM 650 C C . GLY A 1 81 ? 27.681 2.821 -34.753 1.00 92.69 81 GLY A C 1
ATOM 651 O O . GLY A 1 81 ? 27.380 3.727 -33.970 1.00 92.69 81 GLY A O 1
ATOM 652 N N . GLU A 1 82 ? 28.407 3.008 -35.852 1.00 94.94 82 GLU A N 1
ATOM 653 C CA . GLU A 1 82 ? 28.878 4.298 -36.350 1.00 94.94 82 GLU A CA 1
ATOM 654 C C . GLU A 1 82 ? 28.297 4.581 -37.742 1.00 94.94 82 GLU A C 1
ATOM 656 O O . GLU A 1 82 ? 28.077 3.663 -38.529 1.00 94.94 82 GLU A O 1
ATOM 661 N N . VAL A 1 83 ? 28.051 5.857 -38.037 1.00 93.94 83 VAL A N 1
ATOM 662 C CA . VAL A 1 83 ? 27.524 6.351 -39.318 1.00 93.94 83 VAL A CA 1
ATOM 663 C C . VAL A 1 83 ? 28.481 7.354 -39.953 1.00 93.94 83 VAL A C 1
ATOM 665 O O . VAL A 1 83 ? 29.222 8.054 -39.261 1.00 93.94 83 VAL A O 1
ATOM 668 N N . LYS A 1 84 ? 28.465 7.432 -41.281 1.00 93.12 84 LYS A N 1
ATOM 669 C CA . LYS A 1 84 ? 29.258 8.348 -42.097 1.00 93.12 84 LYS A CA 1
ATOM 670 C C . LYS A 1 84 ? 28.660 9.752 -42.036 1.00 93.12 84 LYS A C 1
ATOM 672 O O . LYS A 1 84 ? 27.517 9.962 -42.428 1.00 93.12 84 LYS A O 1
ATOM 677 N N . ILE A 1 85 ? 29.464 10.731 -41.636 1.00 90.12 85 ILE A N 1
ATOM 678 C CA . ILE A 1 85 ? 29.184 12.153 -41.850 1.00 90.12 85 ILE A CA 1
ATOM 679 C C . ILE A 1 85 ? 30.143 12.650 -42.933 1.00 90.12 85 ILE A C 1
ATOM 681 O O . ILE A 1 85 ? 31.347 12.760 -42.698 1.00 90.12 85 ILE A O 1
ATOM 685 N N . THR A 1 86 ? 29.622 12.914 -44.132 1.00 87.19 86 THR A N 1
ATOM 686 C CA . THR A 1 86 ? 30.385 13.478 -45.260 1.00 87.19 86 THR A CA 1
ATOM 687 C C . THR A 1 86 ? 30.875 14.885 -44.937 1.00 87.19 86 THR A C 1
ATOM 689 O O . THR A 1 86 ? 30.105 15.695 -44.416 1.00 87.19 86 THR A O 1
ATOM 692 N N . GLN A 1 87 ? 32.125 15.203 -45.271 1.00 79.94 87 GLN A N 1
ATOM 693 C CA . GLN A 1 87 ? 32.655 16.555 -45.068 1.00 79.94 87 GLN A CA 1
ATOM 694 C C . GLN A 1 87 ? 32.195 17.521 -46.173 1.00 79.94 87 GLN A C 1
ATOM 696 O O . GLN A 1 87 ? 31.954 17.125 -47.313 1.00 79.94 87 GLN A O 1
ATOM 701 N N . SER A 1 88 ? 32.074 18.809 -45.839 1.00 76.19 88 SER A N 1
ATOM 702 C CA . SER A 1 88 ? 31.609 19.857 -46.759 1.00 76.19 88 SER A CA 1
ATOM 703 C C . SER A 1 88 ? 32.636 20.170 -47.855 1.00 76.19 88 SER A C 1
ATOM 705 O O . SER A 1 88 ? 33.408 21.117 -47.733 1.00 76.19 88 SER A O 1
ATOM 707 N N . GLY A 1 89 ? 32.620 19.386 -48.932 1.00 74.50 89 GLY A N 1
ATOM 708 C CA . GLY A 1 89 ? 33.436 19.591 -50.134 1.00 74.50 89 GLY A CA 1
ATOM 709 C C . GLY A 1 89 ? 33.717 18.294 -50.894 1.00 74.50 89 GLY A C 1
ATOM 710 O O . GLY A 1 89 ? 33.632 18.277 -52.119 1.00 74.50 89 GLY A O 1
ATOM 711 N N . ASP A 1 90 ? 33.958 17.200 -50.165 1.00 75.56 90 ASP A N 1
ATOM 712 C CA . ASP A 1 90 ? 34.446 15.934 -50.718 1.00 75.56 90 ASP A CA 1
ATOM 713 C C . ASP A 1 90 ? 33.447 14.786 -50.528 1.00 75.56 90 ASP A C 1
ATOM 715 O O . ASP A 1 90 ? 33.138 14.367 -49.414 1.00 75.56 90 ASP A O 1
ATOM 719 N N . VAL A 1 91 ? 32.982 14.213 -51.641 1.00 79.44 91 VAL A N 1
ATOM 720 C CA . VAL A 1 91 ? 31.972 13.133 -51.652 1.00 79.44 91 VAL A CA 1
ATOM 721 C C . VAL A 1 91 ? 32.537 11.790 -51.156 1.00 79.44 91 VAL A C 1
ATOM 723 O O . VAL A 1 91 ? 31.788 10.934 -50.690 1.00 79.44 91 VAL A O 1
ATOM 726 N N . CYS A 1 92 ? 33.856 11.590 -51.236 1.00 84.56 92 CYS A N 1
ATOM 727 C CA . CYS A 1 92 ? 34.534 10.347 -50.850 1.00 84.56 92 CYS A CA 1
ATOM 728 C C . CYS A 1 92 ? 35.167 10.369 -49.446 1.00 84.56 92 CYS A C 1
ATOM 730 O O . CYS A 1 92 ? 35.765 9.369 -49.050 1.00 84.56 92 CYS A O 1
ATOM 732 N N . CYS A 1 93 ? 35.047 11.476 -48.704 1.00 89.56 93 CYS A N 1
ATOM 733 C CA . CYS A 1 93 ? 35.649 11.659 -47.384 1.00 89.56 93 CYS A CA 1
ATOM 734 C C . CYS A 1 93 ? 34.563 11.790 -46.302 1.00 89.56 93 CYS A C 1
ATOM 736 O O . CYS A 1 93 ? 33.701 12.672 -46.366 1.00 89.56 93 CYS A O 1
ATOM 738 N N . TRP A 1 94 ? 34.615 10.940 -45.275 1.00 91.31 94 TRP A N 1
ATOM 739 C CA . TRP A 1 94 ? 33.635 10.916 -44.187 1.00 91.31 94 TRP A CA 1
ATOM 740 C C . TRP A 1 94 ? 34.285 10.751 -42.814 1.00 91.31 94 TRP A C 1
ATOM 742 O O . TRP A 1 94 ? 35.327 10.121 -42.655 1.00 91.31 94 TRP A O 1
ATOM 752 N N . ILE A 1 95 ? 33.630 11.293 -41.791 1.00 91.94 95 ILE A N 1
ATOM 753 C CA . ILE A 1 95 ? 33.955 11.046 -40.386 1.00 91.94 95 ILE A CA 1
ATOM 754 C C . ILE A 1 95 ? 32.959 10.018 -39.851 1.00 91.94 95 ILE A C 1
ATOM 756 O O . ILE A 1 95 ? 31.752 10.180 -40.020 1.00 91.94 95 ILE A O 1
ATOM 760 N N . CYS A 1 96 ? 33.454 8.973 -39.193 1.00 93.75 96 CYS A N 1
ATOM 761 C CA . CYS A 1 96 ? 32.611 7.984 -38.529 1.00 93.75 96 CYS A CA 1
ATOM 762 C C . CYS A 1 96 ? 32.128 8.525 -37.177 1.00 93.75 96 CYS A C 1
ATOM 764 O O . CYS A 1 96 ? 32.926 8.777 -36.274 1.00 93.75 96 CYS A O 1
ATOM 766 N N . HIS A 1 97 ? 30.818 8.725 -37.043 1.00 93.69 97 HIS A N 1
ATOM 767 C CA . HIS A 1 97 ? 30.172 9.249 -35.845 1.00 93.69 97 HIS A CA 1
ATOM 768 C C . HIS A 1 97 ? 29.354 8.164 -35.142 1.00 93.69 97 HIS A C 1
ATOM 770 O O . HIS A 1 97 ? 28.550 7.471 -35.758 1.00 93.69 97 HIS A O 1
ATOM 776 N N . LYS A 1 98 ? 29.523 8.030 -33.826 1.00 94.69 98 LYS A N 1
ATOM 777 C CA . LYS A 1 98 ? 28.929 6.945 -33.038 1.00 94.69 98 LYS A CA 1
ATOM 778 C C . LYS A 1 98 ? 27.491 7.250 -32.615 1.00 94.69 98 LYS A C 1
ATOM 780 O O . LYS A 1 98 ? 27.251 8.236 -31.924 1.00 94.69 98 LYS A O 1
ATOM 785 N N . CYS A 1 99 ? 26.547 6.374 -32.963 1.00 94.25 99 CYS A N 1
ATOM 786 C CA . CYS A 1 99 ? 25.151 6.485 -32.524 1.00 94.25 99 CYS A CA 1
ATOM 787 C C . CYS A 1 99 ? 25.027 6.351 -30.996 1.00 94.25 99 CYS A C 1
ATOM 789 O O . CYS A 1 99 ? 25.748 5.554 -30.379 1.00 94.25 99 CYS A O 1
ATOM 791 N N . HIS A 1 100 ? 24.059 7.034 -30.376 1.00 93.25 100 HIS A N 1
ATOM 792 C CA . HIS A 1 100 ? 23.859 6.981 -28.925 1.00 93.25 100 HIS A CA 1
ATOM 793 C C . HIS A 1 100 ? 23.521 5.557 -28.422 1.00 93.25 100 HIS A C 1
ATOM 795 O O . HIS A 1 100 ? 23.104 4.692 -29.199 1.00 93.25 100 HIS A O 1
ATOM 801 N N . PRO A 1 101 ? 23.669 5.255 -27.114 1.00 92.38 101 PRO A N 1
ATOM 802 C CA . PRO A 1 101 ? 23.493 3.895 -26.587 1.00 92.38 101 PRO A CA 1
ATOM 803 C C . PRO A 1 101 ? 22.131 3.232 -26.855 1.00 92.38 101 PRO A C 1
ATOM 805 O O . PRO A 1 101 ? 22.068 2.009 -26.880 1.00 92.38 101 PRO A O 1
ATOM 808 N N . TRP A 1 102 ? 21.072 4.019 -27.069 1.00 92.44 102 TRP A N 1
ATOM 809 C CA . TRP A 1 102 ? 19.694 3.579 -27.344 1.00 92.44 102 TRP A CA 1
ATOM 810 C C . TRP A 1 102 ? 19.320 3.568 -28.842 1.00 92.44 102 TRP A C 1
ATOM 812 O O . TRP A 1 102 ? 18.203 3.193 -29.187 1.00 92.44 102 TRP A O 1
ATOM 822 N N . GLU A 1 103 ? 20.225 3.987 -29.729 1.00 94.81 103 GLU A N 1
ATOM 823 C CA . GLU A 1 103 ? 20.008 4.044 -31.182 1.00 94.81 103 GLU A CA 1
ATOM 824 C C . GLU A 1 103 ? 20.580 2.829 -31.917 1.00 94.81 103 GLU A C 1
ATOM 826 O O . GLU A 1 103 ? 21.562 2.216 -31.482 1.00 94.81 103 GLU A O 1
ATOM 831 N N . TYR A 1 104 ? 20.012 2.537 -33.082 1.00 95.06 104 TYR A N 1
ATOM 832 C CA . TYR A 1 104 ? 20.513 1.569 -34.053 1.00 95.06 104 TYR A CA 1
ATOM 833 C C . TYR A 1 104 ? 20.773 2.257 -35.405 1.00 95.06 104 TYR A C 1
ATOM 835 O O . TYR A 1 104 ? 20.241 3.329 -35.686 1.00 95.06 104 TYR A O 1
ATOM 843 N N . VAL A 1 105 ? 21.643 1.658 -36.209 1.00 95.62 105 VAL A N 1
ATOM 844 C CA . VAL A 1 105 ? 22.021 2.079 -37.560 1.00 95.62 105 VAL A CA 1
ATOM 845 C C . VAL A 1 105 ? 21.021 1.468 -38.541 1.00 95.62 105 VAL A C 1
ATOM 847 O O . VAL A 1 105 ? 20.808 0.255 -38.514 1.00 95.62 105 VAL A O 1
ATOM 850 N N . VAL A 1 106 ? 20.406 2.299 -39.386 1.00 93.19 106 VAL A N 1
ATOM 851 C CA . VAL A 1 106 ? 19.436 1.863 -40.414 1.00 93.19 106 VAL A CA 1
ATOM 852 C C . VAL A 1 106 ? 20.076 1.811 -41.799 1.00 93.19 106 VAL A C 1
ATOM 854 O O . VAL A 1 106 ? 19.891 0.847 -42.538 1.00 93.19 106 VAL A O 1
ATOM 857 N N . ASP A 1 107 ? 20.861 2.832 -42.119 1.00 90.88 107 ASP A N 1
ATOM 858 C CA . ASP A 1 107 ? 21.700 2.941 -43.307 1.00 90.88 107 ASP A CA 1
ATOM 859 C C . ASP A 1 107 ? 23.076 3.489 -42.894 1.00 90.88 107 ASP A C 1
ATOM 861 O O . ASP A 1 107 ? 23.307 3.779 -41.720 1.00 90.88 107 ASP A O 1
ATOM 865 N N . GLU A 1 108 ? 24.010 3.634 -43.834 1.00 90.44 108 GLU A N 1
ATOM 866 C CA . GLU A 1 108 ? 25.371 4.087 -43.517 1.00 90.44 108 GLU A CA 1
ATOM 867 C C . GLU A 1 108 ? 25.462 5.526 -42.969 1.00 90.44 108 GLU A C 1
ATOM 869 O O . GLU A 1 108 ? 26.547 5.924 -42.555 1.00 90.44 108 GLU A O 1
ATOM 874 N N . PHE A 1 109 ? 24.375 6.305 -42.957 1.00 90.94 109 PHE A N 1
ATOM 875 C CA . PHE A 1 109 ? 24.349 7.730 -42.604 1.00 90.94 109 PHE A CA 1
ATOM 876 C C . PHE A 1 109 ? 23.433 8.040 -41.401 1.00 90.94 109 PHE A C 1
ATOM 878 O O . PHE A 1 109 ? 23.598 9.077 -40.757 1.00 90.94 109 PHE A O 1
ATOM 885 N N . THR A 1 110 ? 22.495 7.146 -41.062 1.00 93.44 110 THR A N 1
ATOM 886 C CA . THR A 1 110 ? 21.363 7.445 -40.170 1.00 93.44 110 THR A CA 1
ATOM 887 C C . THR A 1 110 ? 21.295 6.540 -38.933 1.00 93.44 110 THR A C 1
ATOM 889 O O . THR A 1 110 ? 21.020 5.338 -39.015 1.00 93.44 110 THR A O 1
ATOM 892 N N . CYS A 1 111 ? 21.453 7.154 -37.756 1.00 95.06 111 CYS A N 1
ATOM 893 C CA . CYS A 1 111 ? 21.085 6.580 -36.459 1.00 95.06 111 CYS A CA 1
ATOM 894 C C . CYS A 1 111 ? 19.589 6.825 -36.183 1.00 95.06 111 CYS A C 1
ATOM 896 O O . CYS A 1 111 ? 19.131 7.962 -36.296 1.00 95.06 111 CYS A O 1
ATOM 898 N N . ILE A 1 112 ? 18.833 5.806 -35.760 1.00 94.75 112 ILE A N 1
ATOM 899 C CA . ILE A 1 112 ? 17.429 5.942 -35.329 1.00 94.75 112 ILE A CA 1
ATOM 900 C C . ILE A 1 112 ? 17.246 5.386 -33.910 1.00 94.75 112 ILE A C 1
ATOM 902 O O . ILE A 1 112 ? 17.839 4.377 -33.532 1.00 94.75 112 ILE A O 1
ATOM 906 N N . ASP A 1 113 ? 16.427 6.061 -33.101 1.00 94.31 113 ASP A N 1
ATOM 907 C CA . ASP A 1 113 ? 16.067 5.646 -31.740 1.00 94.31 113 ASP A CA 1
ATOM 908 C C . ASP A 1 113 ? 15.272 4.326 -31.765 1.00 94.31 113 ASP A C 1
ATOM 910 O O . ASP A 1 113 ? 14.295 4.199 -32.505 1.00 94.31 113 ASP A O 1
ATOM 914 N N . CYS A 1 114 ? 15.647 3.345 -30.937 1.00 92.75 114 CYS A N 1
ATOM 915 C CA . CYS A 1 114 ? 14.866 2.112 -30.782 1.00 92.75 114 CYS A CA 1
ATOM 916 C C . CYS A 1 114 ? 13.454 2.355 -30.212 1.00 92.75 114 CYS A C 1
ATOM 918 O O . CYS A 1 114 ? 12.572 1.504 -30.366 1.00 92.75 114 CYS A O 1
ATOM 920 N N . GLY A 1 115 ? 13.232 3.504 -29.565 1.00 91.75 115 GLY A N 1
ATOM 921 C CA . GLY A 1 115 ? 11.948 3.901 -29.003 1.00 91.75 115 GLY A CA 1
ATOM 922 C C . GLY A 1 115 ? 11.669 3.311 -27.618 1.00 91.75 115 GLY A C 1
ATOM 923 O O . GLY A 1 115 ? 12.479 2.604 -27.015 1.00 91.75 115 GLY A O 1
ATOM 924 N N . HIS A 1 116 ? 10.499 3.642 -27.071 1.00 90.12 116 HIS A N 1
ATOM 925 C CA . HIS A 1 116 ? 10.147 3.271 -25.702 1.00 90.12 116 HIS A CA 1
ATOM 926 C C . HIS A 1 116 ? 10.042 1.753 -25.511 1.00 90.12 116 HIS A C 1
ATOM 928 O O . HIS A 1 116 ? 9.313 1.065 -26.220 1.00 90.12 116 HIS A O 1
ATOM 934 N N . GLY A 1 117 ? 10.741 1.249 -24.494 1.00 89.81 117 GLY A N 1
ATOM 935 C CA . GLY A 1 117 ? 10.728 -0.164 -24.124 1.00 89.81 117 GLY A CA 1
ATOM 936 C C . GLY A 1 117 ? 11.614 -1.068 -24.974 1.00 89.81 117 GLY A C 1
ATOM 937 O O . GLY A 1 117 ? 11.523 -2.284 -24.829 1.00 89.81 117 GLY A O 1
ATOM 938 N N . ARG A 1 118 ? 12.482 -0.498 -25.815 1.00 93.06 118 ARG A N 1
ATOM 939 C CA . ARG A 1 118 ? 13.404 -1.234 -26.682 1.00 93.06 118 ARG A CA 1
ATOM 940 C C . ARG A 1 118 ? 14.850 -0.820 -26.463 1.00 93.06 118 ARG A C 1
ATOM 942 O O . ARG A 1 118 ? 15.133 0.256 -25.940 1.00 93.06 118 ARG A O 1
ATOM 949 N N . TRP A 1 119 ? 15.767 -1.688 -26.871 1.00 94.50 119 TRP A N 1
ATOM 950 C CA . TRP A 1 119 ? 17.205 -1.445 -26.794 1.00 94.50 119 TRP A CA 1
ATOM 951 C C . TRP A 1 119 ? 17.923 -2.047 -28.011 1.00 94.50 119 TRP A C 1
ATOM 953 O O . TRP A 1 119 ? 17.497 -3.104 -28.484 1.00 94.50 119 TRP A O 1
ATOM 963 N N . PRO A 1 120 ? 18.980 -1.415 -28.552 1.00 95.31 120 PRO A N 1
ATOM 964 C CA . PRO A 1 120 ? 19.706 -1.963 -29.692 1.00 95.31 120 PRO A CA 1
ATOM 965 C C . PRO A 1 120 ? 20.497 -3.218 -29.304 1.00 95.31 120 PRO A C 1
ATOM 967 O O . PRO A 1 120 ? 21.101 -3.289 -28.230 1.00 95.31 120 PRO A O 1
ATOM 970 N N . TYR A 1 121 ? 20.549 -4.199 -30.206 1.00 94.31 121 TYR A N 1
ATOM 971 C CA . TYR A 1 121 ? 21.481 -5.325 -30.087 1.00 94.31 121 TYR A CA 1
ATOM 972 C C . TYR A 1 121 ? 22.947 -4.839 -30.109 1.00 94.31 121 TYR A C 1
ATOM 974 O O . TYR A 1 121 ? 23.220 -3.764 -30.645 1.00 94.31 121 TYR A O 1
ATOM 982 N N . PRO A 1 122 ? 23.926 -5.637 -29.631 1.00 92.69 122 PRO A N 1
ATOM 983 C CA . PRO A 1 122 ? 25.350 -5.275 -29.686 1.00 92.69 122 PRO A CA 1
ATOM 984 C C . PRO A 1 122 ? 25.861 -4.917 -31.092 1.00 92.69 122 PRO A C 1
ATOM 986 O O . PRO A 1 122 ? 26.711 -4.045 -31.230 1.00 92.69 122 PRO A O 1
ATOM 989 N N . HIS A 1 123 ? 25.297 -5.537 -32.136 1.00 91.94 123 HIS A N 1
ATOM 990 C CA . HIS A 1 123 ? 25.597 -5.239 -33.542 1.00 91.94 123 HIS A CA 1
ATOM 991 C C . HIS A 1 123 ? 24.953 -3.941 -34.066 1.00 91.94 123 HIS A C 1
ATOM 993 O O . HIS A 1 123 ? 25.208 -3.557 -35.200 1.00 91.94 123 HIS A O 1
ATOM 999 N N . LYS A 1 124 ? 24.091 -3.283 -33.277 1.00 91.81 124 LYS A N 1
ATOM 1000 C CA . LYS A 1 124 ? 23.408 -2.016 -33.594 1.00 91.81 124 LYS A CA 1
ATOM 1001 C C . LYS A 1 124 ? 22.673 -1.958 -34.946 1.00 91.81 124 LYS A C 1
ATOM 1003 O O . LYS A 1 124 ? 22.372 -0.869 -35.401 1.00 91.81 124 LYS A O 1
ATOM 1008 N N . GLN A 1 125 ? 22.308 -3.092 -35.546 1.00 91.50 125 GLN A N 1
ATOM 1009 C CA . GLN A 1 125 ? 21.493 -3.168 -36.777 1.00 91.50 125 GLN A CA 1
ATOM 1010 C C . GLN A 1 125 ? 19.981 -3.296 -36.511 1.00 91.50 125 GLN A C 1
ATOM 1012 O O . GLN A 1 125 ? 19.170 -3.191 -37.425 1.00 91.50 125 GLN A O 1
ATOM 1017 N N . SER A 1 126 ? 19.582 -3.575 -35.269 1.00 93.25 126 SER A N 1
ATOM 1018 C CA . SER A 1 126 ? 18.184 -3.785 -34.879 1.00 93.25 126 SER A CA 1
ATOM 1019 C C . SER A 1 126 ? 18.009 -3.655 -33.363 1.00 93.25 126 SER A C 1
ATOM 1021 O O . SER A 1 126 ? 18.991 -3.550 -32.617 1.00 93.25 126 SER A O 1
ATOM 1023 N N . CYS A 1 127 ? 16.757 -3.686 -32.902 1.00 95.12 127 CYS A N 1
ATOM 1024 C CA . CYS A 1 127 ? 16.376 -3.536 -31.498 1.00 95.12 127 CYS A CA 1
ATOM 1025 C C . CYS A 1 127 ? 15.629 -4.769 -30.970 1.00 95.12 127 CYS A C 1
ATOM 1027 O O . CYS A 1 127 ? 14.891 -5.411 -31.717 1.00 95.12 127 CYS A O 1
ATOM 1029 N N . TYR A 1 128 ? 15.753 -5.040 -29.671 1.00 94.75 128 TYR A N 1
ATOM 1030 C CA . TYR A 1 128 ? 14.941 -6.010 -28.933 1.00 94.75 128 TYR A CA 1
ATOM 1031 C C . TYR A 1 128 ? 14.047 -5.317 -27.897 1.00 94.75 128 TYR A C 1
ATOM 1033 O O . TYR A 1 128 ? 14.364 -4.225 -27.421 1.00 94.75 128 TYR A O 1
ATOM 1041 N N . ASP A 1 129 ? 12.926 -5.952 -27.548 1.00 93.94 129 ASP A N 1
ATOM 1042 C CA . ASP A 1 129 ? 12.042 -5.507 -26.466 1.00 93.94 129 ASP A CA 1
ATOM 1043 C C . ASP A 1 129 ? 12.680 -5.798 -25.091 1.00 93.94 129 ASP A C 1
ATOM 1045 O O . ASP A 1 129 ? 13.212 -6.882 -24.853 1.00 93.94 129 ASP A O 1
ATOM 1049 N N . LEU A 1 130 ? 12.639 -4.824 -24.179 1.00 93.44 130 LEU A N 1
ATOM 1050 C CA . LEU A 1 130 ? 13.231 -4.917 -22.840 1.00 93.44 130 LEU A CA 1
ATOM 1051 C C . LEU A 1 130 ? 12.348 -5.702 -21.857 1.00 93.44 130 LEU A C 1
ATOM 1053 O O . LEU A 1 130 ? 11.123 -5.552 -21.821 1.00 93.44 130 LEU A O 1
ATOM 1057 N N . ASP A 1 131 ? 12.997 -6.470 -20.978 1.00 91.50 131 ASP A N 1
ATOM 1058 C CA . ASP A 1 131 ? 12.327 -7.237 -19.928 1.00 91.50 131 ASP A CA 1
ATOM 1059 C C . ASP A 1 131 ? 11.539 -6.358 -18.945 1.00 91.50 131 ASP A C 1
ATOM 1061 O O . ASP A 1 131 ? 12.015 -5.346 -18.420 1.00 91.50 131 ASP A O 1
ATOM 1065 N N . GLN A 1 132 ? 10.315 -6.797 -18.646 1.00 91.69 132 GLN A N 1
ATOM 1066 C CA . GLN A 1 132 ? 9.376 -6.073 -17.792 1.00 91.69 132 GLN A CA 1
ATOM 1067 C C . GLN A 1 132 ? 9.701 -6.273 -16.306 1.00 91.69 132 GLN A C 1
ATOM 1069 O O . GLN A 1 132 ? 9.299 -7.262 -15.678 1.00 91.69 132 GLN A O 1
ATOM 1074 N N . GLN A 1 133 ? 10.382 -5.292 -15.721 1.00 91.50 133 GLN A N 1
ATOM 1075 C CA . GLN A 1 133 ? 10.674 -5.242 -14.295 1.00 91.50 133 GLN A CA 1
ATOM 1076 C C . GLN A 1 133 ? 9.386 -5.105 -13.475 1.00 91.50 133 GLN A C 1
ATOM 1078 O O . GLN A 1 133 ? 8.450 -4.385 -13.825 1.00 91.50 133 GLN A O 1
ATOM 1083 N N . HIS A 1 134 ? 9.341 -5.840 -12.374 1.00 91.69 134 HIS A N 1
ATOM 1084 C CA . HIS A 1 134 ? 8.234 -5.924 -11.429 1.00 91.69 134 HIS A CA 1
ATOM 1085 C C . HIS A 1 134 ? 8.810 -6.300 -10.057 1.00 91.69 134 HIS A C 1
ATOM 1087 O O . HIS A 1 134 ? 9.997 -6.608 -9.955 1.00 91.69 134 HIS A O 1
ATOM 1093 N N . MET A 1 135 ? 7.991 -6.272 -9.002 1.00 91.94 135 MET A N 1
ATOM 1094 C CA . MET A 1 135 ? 8.458 -6.598 -7.652 1.00 91.94 135 MET A CA 1
ATOM 1095 C C . MET A 1 135 ? 9.024 -8.026 -7.598 1.00 91.94 135 MET A C 1
ATOM 1097 O O . MET A 1 135 ? 8.303 -9.003 -7.809 1.00 91.94 135 MET A O 1
ATOM 1101 N N . ARG A 1 136 ? 10.325 -8.131 -7.313 1.00 92.00 136 ARG A N 1
ATOM 1102 C CA . ARG A 1 136 ? 11.059 -9.395 -7.198 1.00 92.00 136 ARG A CA 1
ATOM 1103 C C . ARG A 1 136 ? 10.912 -9.968 -5.796 1.00 92.00 136 ARG A C 1
ATOM 1105 O O . ARG A 1 136 ? 11.256 -9.304 -4.821 1.00 92.00 136 ARG A O 1
ATOM 1112 N N . TRP A 1 137 ? 10.419 -11.199 -5.687 1.00 92.31 137 TRP A N 1
ATOM 1113 C CA . TRP A 1 137 ? 10.146 -11.853 -4.396 1.00 92.31 137 TRP A CA 1
ATOM 1114 C C . TRP A 1 137 ? 11.418 -12.208 -3.616 1.00 92.31 137 TRP A C 1
ATOM 1116 O O . TRP A 1 137 ? 11.369 -12.348 -2.398 1.00 92.31 137 TRP A O 1
ATOM 1126 N N . ASP A 1 138 ? 12.551 -12.292 -4.310 1.00 92.56 138 ASP A N 1
ATOM 1127 C CA . ASP A 1 138 ? 13.898 -12.465 -3.770 1.00 92.56 138 ASP A CA 1
ATOM 1128 C C . ASP A 1 138 ? 14.582 -11.137 -3.373 1.00 92.56 138 ASP A C 1
ATOM 1130 O O . ASP A 1 138 ? 15.673 -11.145 -2.807 1.00 92.56 138 ASP A O 1
ATOM 1134 N N . SER A 1 139 ? 13.945 -9.985 -3.622 1.00 94.56 139 SER A N 1
ATOM 1135 C CA . SER A 1 139 ? 14.444 -8.684 -3.159 1.00 94.56 139 SER A CA 1
ATOM 1136 C C . SER A 1 139 ? 14.157 -8.461 -1.670 1.00 94.56 139 SER A C 1
ATOM 1138 O O . SER A 1 139 ? 13.108 -8.852 -1.152 1.00 94.56 139 SER A O 1
ATOM 1140 N N . LEU A 1 140 ? 15.034 -7.727 -0.976 1.00 94.69 140 LEU A N 1
ATOM 1141 C CA . LEU A 1 140 ? 14.782 -7.294 0.409 1.00 94.69 140 LEU A CA 1
ATOM 1142 C C . LEU A 1 140 ? 13.499 -6.446 0.531 1.00 94.69 140 LEU A C 1
ATOM 1144 O O . LEU A 1 140 ? 12.807 -6.527 1.547 1.00 94.69 140 LEU A O 1
ATOM 1148 N N . PHE A 1 141 ? 13.152 -5.698 -0.523 1.00 94.56 141 PHE A N 1
ATOM 1149 C CA . PHE A 1 141 ? 11.918 -4.918 -0.637 1.00 94.56 141 PHE A CA 1
ATOM 1150 C C . PHE A 1 141 ? 10.649 -5.784 -0.582 1.00 94.56 141 PHE A C 1
ATOM 1152 O O . PHE A 1 141 ? 9.644 -5.345 -0.029 1.00 94.56 141 PHE A O 1
ATOM 1159 N N . ALA A 1 142 ? 10.692 -7.030 -1.064 1.00 95.88 142 ALA A N 1
ATOM 1160 C CA . ALA A 1 142 ? 9.600 -7.989 -0.898 1.00 95.88 142 ALA A CA 1
ATOM 1161 C C . ALA A 1 142 ? 9.724 -8.814 0.395 1.00 95.88 142 ALA A C 1
ATOM 1163 O O . ALA A 1 142 ? 8.742 -8.973 1.124 1.00 95.88 142 ALA A O 1
ATOM 1164 N N . ILE A 1 143 ? 10.919 -9.326 0.710 1.00 97.12 143 ILE A N 1
ATOM 1165 C CA . ILE A 1 143 ? 11.144 -10.256 1.831 1.00 97.12 143 ILE A CA 1
ATOM 1166 C C . ILE A 1 143 ? 10.748 -9.632 3.177 1.00 97.12 143 ILE A C 1
ATOM 1168 O O . ILE A 1 143 ? 10.054 -10.272 3.970 1.00 97.12 143 ILE A O 1
ATOM 1172 N N . VAL A 1 144 ? 11.137 -8.377 3.435 1.00 96.69 144 VAL A N 1
ATOM 1173 C CA . VAL A 1 144 ? 10.851 -7.693 4.708 1.00 96.69 144 VAL A CA 1
ATOM 1174 C C . VAL A 1 144 ? 9.339 -7.548 4.965 1.00 96.69 144 VAL A C 1
ATOM 1176 O O . VAL A 1 144 ? 8.874 -8.048 5.995 1.00 96.69 144 VAL A O 1
ATOM 1179 N N . PRO A 1 145 ? 8.525 -6.939 4.075 1.00 97.12 145 PRO A N 1
ATOM 1180 C CA . PRO A 1 145 ? 7.079 -6.878 4.280 1.00 97.12 145 PRO A CA 1
ATOM 1181 C C . PRO A 1 145 ? 6.402 -8.258 4.270 1.00 97.12 145 PRO A C 1
ATOM 1183 O O . PRO A 1 145 ? 5.480 -8.453 5.061 1.00 97.12 145 PRO A O 1
ATOM 1186 N N . MET A 1 146 ? 6.860 -9.241 3.478 1.00 97.69 146 MET A N 1
ATOM 1187 C CA . MET A 1 146 ? 6.312 -10.610 3.540 1.00 97.69 146 MET A CA 1
ATOM 1188 C C . MET A 1 146 ? 6.524 -11.263 4.913 1.00 97.69 146 MET A C 1
ATOM 1190 O O . MET A 1 146 ? 5.588 -11.851 5.459 1.00 97.69 146 MET A O 1
ATOM 1194 N N . ALA A 1 147 ? 7.711 -11.135 5.513 1.00 98.06 147 ALA A N 1
ATOM 1195 C CA . ALA A 1 147 ? 7.986 -11.663 6.850 1.00 98.06 147 ALA A CA 1
ATOM 1196 C C . ALA A 1 147 ? 7.121 -10.972 7.924 1.00 98.06 147 ALA A C 1
ATOM 1198 O O . ALA A 1 147 ? 6.481 -11.640 8.742 1.00 98.06 147 ALA A O 1
ATOM 1199 N N . ILE A 1 148 ? 7.030 -9.638 7.862 1.00 98.12 148 ILE A N 1
ATOM 1200 C CA . ILE A 1 148 ? 6.196 -8.813 8.751 1.00 98.12 148 ILE A CA 1
ATOM 1201 C C . ILE A 1 148 ? 4.713 -9.211 8.644 1.00 98.12 148 ILE A C 1
ATOM 1203 O O . ILE A 1 148 ? 4.046 -9.352 9.672 1.00 98.12 148 ILE A O 1
ATOM 1207 N N . ALA A 1 149 ? 4.197 -9.438 7.433 1.00 98.19 149 ALA A N 1
ATOM 1208 C CA . ALA A 1 149 ? 2.818 -9.865 7.205 1.00 98.19 149 ALA A CA 1
ATOM 1209 C C . ALA A 1 149 ? 2.565 -11.315 7.655 1.00 98.19 149 ALA A C 1
ATOM 1211 O O . ALA A 1 149 ? 1.546 -11.587 8.289 1.00 98.19 149 ALA A O 1
ATOM 1212 N N . THR A 1 150 ? 3.501 -12.237 7.403 1.00 98.38 150 THR A N 1
ATOM 1213 C CA . THR A 1 150 ? 3.390 -13.654 7.803 1.00 98.38 150 THR A CA 1
ATOM 1214 C C . THR A 1 150 ? 3.259 -13.794 9.319 1.00 98.38 150 THR A C 1
ATOM 1216 O O . THR A 1 150 ? 2.337 -14.448 9.810 1.00 98.38 150 THR A O 1
ATOM 1219 N N . PHE A 1 151 ? 4.127 -13.118 10.080 1.00 98.38 151 PHE A N 1
ATOM 1220 C CA . PHE A 1 151 ? 4.052 -13.100 11.543 1.00 98.38 151 PHE A CA 1
ATOM 1221 C C . PHE A 1 151 ? 2.732 -12.481 12.045 1.00 98.38 151 PHE A C 1
ATOM 1223 O O . PHE A 1 151 ? 2.143 -12.961 13.016 1.00 98.38 151 PHE A O 1
ATOM 1230 N N . GLY A 1 152 ? 2.207 -11.484 11.325 1.00 98.06 152 GLY A N 1
ATOM 1231 C CA . GLY A 1 152 ? 0.937 -10.825 11.627 1.00 98.06 152 GLY A CA 1
ATOM 1232 C C . GLY A 1 152 ? -0.266 -11.746 11.427 1.00 98.06 152 GLY A C 1
ATOM 1233 O O . GLY A 1 152 ? -1.163 -11.782 12.272 1.00 98.06 152 GLY A O 1
ATOM 1234 N N . ILE A 1 153 ? -0.262 -12.550 10.359 1.00 98.44 153 ILE A N 1
ATOM 1235 C CA . ILE A 1 153 ? -1.274 -13.586 10.102 1.00 98.44 153 ILE A CA 1
ATOM 1236 C C . ILE A 1 153 ? -1.245 -14.640 11.213 1.00 98.44 153 ILE A C 1
ATOM 1238 O O . ILE A 1 153 ? -2.293 -14.924 11.792 1.00 98.44 153 ILE A O 1
ATOM 1242 N N . LEU A 1 154 ? -0.064 -15.162 11.567 1.00 98.31 154 LEU A N 1
ATOM 1243 C CA . LEU A 1 154 ? 0.092 -16.174 12.621 1.00 98.31 154 LEU A CA 1
ATOM 1244 C C . LEU A 1 154 ? -0.409 -15.672 13.986 1.00 98.31 154 LEU A C 1
ATOM 1246 O O . LEU A 1 154 ? -1.199 -16.353 14.644 1.00 98.31 154 LEU A O 1
ATOM 1250 N N . LEU A 1 155 ? -0.028 -14.453 14.385 1.00 97.88 155 LEU A N 1
ATOM 1251 C CA . LEU A 1 155 ? -0.514 -13.832 15.621 1.00 97.88 155 LEU A CA 1
ATOM 1252 C C . LEU A 1 155 ? -2.026 -13.580 15.592 1.00 97.88 155 LEU A C 1
ATOM 1254 O O . LEU A 1 155 ? -2.713 -13.857 16.575 1.00 97.88 155 LEU A O 1
ATOM 1258 N N . THR A 1 156 ? -2.572 -13.090 14.476 1.00 97.56 156 THR A N 1
ATOM 1259 C CA . THR A 1 156 ? -4.018 -12.824 14.360 1.00 97.56 156 THR A CA 1
ATOM 1260 C C . THR A 1 156 ? -4.823 -14.123 14.391 1.00 97.56 156 THR A C 1
ATOM 1262 O O . THR A 1 156 ? -5.862 -14.181 15.048 1.00 97.56 156 THR A O 1
ATOM 1265 N N . PHE A 1 157 ? -4.327 -15.190 13.758 1.00 97.38 157 PHE A N 1
ATOM 1266 C CA . PHE A 1 157 ? -4.929 -16.521 13.819 1.00 97.38 157 PHE A CA 1
ATOM 1267 C C . PHE A 1 157 ? -4.913 -17.088 15.243 1.00 97.38 157 PHE A C 1
ATOM 1269 O O . PHE A 1 157 ? -5.945 -17.553 15.725 1.00 97.38 157 PHE A O 1
ATOM 1276 N N . TRP A 1 158 ? -3.796 -16.964 15.966 1.00 97.25 158 TRP A N 1
ATOM 1277 C CA . TRP A 1 158 ? -3.722 -17.351 17.377 1.00 97.25 158 TRP A CA 1
ATOM 1278 C C . TRP A 1 158 ? -4.729 -16.577 18.247 1.00 97.25 158 TRP A C 1
ATOM 1280 O O . TRP A 1 158 ? -5.465 -17.189 19.025 1.00 97.25 158 TRP A O 1
ATOM 1290 N N . VAL A 1 159 ? -4.858 -15.256 18.060 1.00 96.62 159 VAL A N 1
ATOM 1291 C CA . VAL A 1 159 ? -5.883 -14.443 18.745 1.00 96.62 159 VAL A CA 1
ATOM 1292 C C . VAL A 1 159 ? -7.303 -14.902 18.387 1.00 96.62 159 VAL A C 1
ATOM 1294 O O . VAL A 1 159 ? -8.137 -15.022 19.288 1.00 96.62 159 VAL A O 1
ATOM 1297 N N . MET A 1 160 ? -7.585 -15.211 17.114 1.00 95.25 160 MET A N 1
ATOM 1298 C CA . MET A 1 160 ? -8.879 -15.757 16.682 1.00 95.25 160 MET A CA 1
ATOM 1299 C C . MET A 1 160 ? -9.186 -17.104 17.350 1.00 95.25 160 MET A C 1
ATOM 1301 O O . MET A 1 160 ? -10.288 -17.274 17.868 1.00 95.25 160 MET A O 1
ATOM 1305 N N . VAL A 1 161 ? -8.222 -18.029 17.428 1.00 95.56 161 VAL A N 1
ATOM 1306 C CA . VAL A 1 161 ? -8.389 -19.330 18.105 1.00 95.56 161 VAL A CA 1
ATOM 1307 C C . VAL A 1 161 ? -8.635 -19.158 19.608 1.00 95.56 161 VAL A C 1
ATOM 1309 O O . VAL A 1 161 ? -9.517 -19.820 20.162 1.00 95.56 161 VAL A O 1
ATOM 1312 N N . VAL A 1 162 ? -7.921 -18.244 20.278 1.00 94.44 162 VAL A N 1
ATOM 1313 C CA . VAL A 1 162 ? -8.158 -17.935 21.700 1.00 94.44 162 VAL A CA 1
ATOM 1314 C C . VAL A 1 162 ? -9.561 -17.361 21.909 1.00 94.44 162 VAL A C 1
ATOM 1316 O O . VAL A 1 162 ? -10.262 -17.808 22.819 1.00 94.44 162 VAL A O 1
ATOM 1319 N N . PHE A 1 163 ? -10.002 -16.422 21.064 1.00 92.75 163 PHE A N 1
ATOM 1320 C CA . PHE A 1 163 ? -11.351 -15.846 21.129 1.00 92.75 163 PHE A CA 1
ATOM 1321 C C . PHE A 1 163 ? -12.441 -16.884 20.836 1.00 92.75 163 PHE A C 1
ATOM 1323 O O . PHE A 1 163 ? -13.445 -16.906 21.545 1.00 92.75 163 PHE A O 1
ATOM 1330 N N . PHE A 1 164 ? -12.226 -17.777 19.867 1.00 93.25 164 PHE A N 1
ATOM 1331 C CA . PHE A 1 164 ? -13.173 -18.829 19.496 1.00 93.25 164 PHE A CA 1
ATOM 1332 C C . PHE A 1 164 ? -13.316 -19.902 20.584 1.00 93.25 164 PHE A C 1
ATOM 1334 O O . PHE A 1 164 ? -14.433 -20.270 20.941 1.00 93.25 164 PHE A O 1
ATOM 1341 N N . ARG A 1 165 ? -12.214 -20.355 21.197 1.00 92.69 165 ARG A N 1
ATOM 1342 C CA . ARG A 1 165 ? -12.280 -21.276 22.350 1.00 92.69 165 ARG A CA 1
ATOM 1343 C C . ARG A 1 165 ? -12.927 -20.628 23.579 1.00 92.69 165 ARG A C 1
ATOM 1345 O O . ARG A 1 165 ? -13.640 -21.292 24.319 1.00 92.69 165 ARG A O 1
ATOM 1352 N N . ASN A 1 166 ? -12.725 -19.325 23.776 1.00 90.06 166 ASN A N 1
ATOM 1353 C CA . ASN A 1 166 ? -13.259 -18.567 24.913 1.00 90.06 166 ASN A CA 1
ATOM 1354 C C . ASN A 1 166 ? -14.518 -17.754 24.561 1.00 90.06 166 ASN A C 1
ATOM 1356 O O . ASN A 1 166 ? -14.832 -16.770 25.239 1.00 90.06 166 ASN A O 1
ATOM 1360 N N . ASN A 1 167 ? -15.249 -18.145 23.512 1.00 88.69 167 ASN A N 1
ATOM 1361 C CA . ASN A 1 167 ? -16.280 -17.311 22.889 1.00 88.69 167 ASN A CA 1
ATOM 1362 C C . ASN A 1 167 ? -17.383 -16.888 23.870 1.00 88.69 167 ASN A C 1
ATOM 1364 O O . ASN A 1 167 ? -17.936 -15.789 23.774 1.00 88.69 167 ASN A O 1
ATOM 1368 N N . ASP A 1 168 ? -17.718 -17.761 24.823 1.00 85.94 168 ASP A N 1
ATOM 1369 C CA . ASP A 1 168 ? -18.789 -17.556 25.797 1.00 85.94 168 ASP A CA 1
ATOM 1370 C C . ASP A 1 168 ? -18.371 -16.871 27.102 1.00 85.94 168 ASP A C 1
ATOM 1372 O O . ASP A 1 168 ? -19.235 -16.563 27.932 1.00 85.94 168 ASP A O 1
ATOM 1376 N N . THR A 1 169 ? -17.091 -16.528 27.241 1.00 86.38 169 THR A N 1
ATOM 1377 C CA . THR A 1 169 ? -16.579 -15.765 28.383 1.00 86.38 169 THR A CA 1
ATOM 1378 C C . THR A 1 169 ? -17.146 -14.334 28.428 1.00 86.38 169 THR A C 1
ATOM 1380 O O . THR A 1 169 ? -17.434 -13.729 27.384 1.00 86.38 169 THR A O 1
ATOM 1383 N N . PRO A 1 170 ? -17.333 -13.741 29.625 1.00 82.88 170 PRO A N 1
ATOM 1384 C CA . PRO A 1 170 ? -17.898 -12.399 29.752 1.00 82.88 170 PRO A CA 1
ATOM 1385 C C . PRO A 1 170 ? -17.021 -11.316 29.111 1.00 82.88 170 PRO A C 1
ATOM 1387 O O . PRO A 1 170 ? -17.573 -10.327 28.630 1.00 82.88 170 PRO A O 1
ATOM 1390 N N . ILE A 1 171 ? -15.697 -11.505 29.036 1.00 84.94 171 ILE A N 1
ATOM 1391 C CA . ILE A 1 171 ? -14.775 -10.565 28.377 1.00 84.94 171 ILE A CA 1
ATOM 1392 C C . ILE A 1 171 ? -15.050 -10.484 26.868 1.00 84.94 171 ILE A C 1
ATOM 1394 O O . ILE A 1 171 ? -15.239 -9.383 26.344 1.00 84.94 171 ILE A O 1
ATOM 1398 N N . VAL A 1 172 ? -15.143 -11.624 26.170 1.00 86.12 172 VAL A N 1
ATOM 1399 C CA . VAL A 1 172 ? -15.439 -11.660 24.721 1.00 86.12 172 VAL A CA 1
ATOM 1400 C C . VAL A 1 172 ? -16.850 -11.125 24.438 1.00 86.12 172 VAL A C 1
ATOM 1402 O O . VAL A 1 172 ? -17.050 -10.323 23.520 1.00 86.12 172 VAL A O 1
ATOM 1405 N N . LYS A 1 173 ? -17.829 -11.472 25.284 1.00 85.44 173 LYS A N 1
ATOM 1406 C CA . LYS A 1 173 ? -19.201 -10.945 25.190 1.00 85.44 173 LYS A CA 1
ATOM 1407 C C . LYS A 1 173 ? -19.262 -9.420 25.377 1.00 85.44 173 LYS A C 1
ATOM 1409 O O . LYS A 1 173 ? -19.901 -8.745 24.573 1.00 85.44 173 LYS A O 1
ATOM 1414 N N . ALA A 1 174 ? -18.572 -8.856 26.372 1.00 81.00 174 ALA A N 1
ATOM 1415 C CA . ALA A 1 174 ? -18.539 -7.409 26.622 1.00 81.00 174 ALA A CA 1
ATOM 1416 C C . ALA A 1 174 ? -17.808 -6.624 25.513 1.00 81.00 174 ALA A C 1
ATOM 1418 O O . ALA A 1 174 ? -18.276 -5.564 25.076 1.00 81.00 174 ALA A O 1
ATOM 1419 N N . ALA A 1 175 ? -16.706 -7.180 24.994 1.00 82.88 175 ALA A N 1
ATOM 1420 C CA . ALA A 1 175 ? -15.959 -6.610 23.873 1.00 82.88 175 ALA A CA 1
ATOM 1421 C C . ALA A 1 175 ? -16.820 -6.437 22.606 1.00 82.88 175 ALA A C 1
ATOM 1423 O O . ALA A 1 175 ? -16.532 -5.558 21.790 1.00 82.88 175 ALA A O 1
ATOM 1424 N N . GLY A 1 176 ? -17.901 -7.214 22.473 1.00 86.44 176 GLY A N 1
ATOM 1425 C CA . GLY A 1 176 ? -18.791 -7.224 21.315 1.00 86.44 176 GLY A CA 1
ATOM 1426 C C . GLY A 1 176 ? -18.357 -8.249 20.275 1.00 86.44 176 GLY A C 1
ATOM 1427 O O . GLY A 1 176 ? -17.972 -7.845 19.183 1.00 86.44 176 GLY A O 1
ATOM 1428 N N . ARG A 1 177 ? -18.429 -9.539 20.644 1.00 89.06 177 ARG A N 1
ATOM 1429 C CA . ARG A 1 177 ? -18.180 -10.750 19.833 1.00 89.06 177 ARG A CA 1
ATOM 1430 C C . ARG A 1 177 ? -18.128 -10.497 18.315 1.00 89.06 177 ARG A C 1
ATOM 1432 O O . ARG A 1 177 ? -17.033 -10.477 17.761 1.00 89.06 177 ARG A O 1
ATOM 1439 N N . GLU A 1 178 ? -19.266 -10.208 17.679 1.00 92.44 178 GLU A N 1
ATOM 1440 C CA . GLU A 1 178 ? -19.366 -10.037 16.214 1.00 92.44 178 GLU A CA 1
ATOM 1441 C C . GLU A 1 178 ? -18.442 -8.941 15.649 1.00 92.44 178 GLU A C 1
ATOM 1443 O O . GLU A 1 178 ? -17.716 -9.177 14.688 1.00 92.44 178 GLU A O 1
ATOM 1448 N N . LEU A 1 179 ? -18.407 -7.754 16.274 1.00 91.94 179 LEU A N 1
ATOM 1449 C CA . LEU A 1 179 ? -17.517 -6.659 15.858 1.00 91.94 179 LEU A CA 1
ATOM 1450 C C . LEU A 1 179 ? -16.041 -6.984 16.116 1.00 91.94 179 LEU A C 1
ATOM 1452 O O . LEU A 1 179 ? -15.172 -6.458 15.428 1.00 91.94 179 LEU A O 1
ATOM 1456 N N . SER A 1 180 ? -15.742 -7.824 17.111 1.00 94.00 180 SER A N 1
ATOM 1457 C CA . SER A 1 180 ? -14.376 -8.276 17.379 1.00 94.00 180 SER A CA 1
ATOM 1458 C C . SER A 1 180 ? -13.893 -9.287 16.338 1.00 94.00 180 SER A C 1
ATOM 1460 O O . SER A 1 180 ? -12.737 -9.189 15.939 1.00 94.00 180 SER A O 1
ATOM 1462 N N . TYR A 1 181 ? -14.750 -10.195 15.855 1.00 94.81 181 TYR A N 1
ATOM 1463 C CA . TYR A 1 181 ? -14.401 -11.071 14.731 1.00 94.81 181 TYR A CA 1
ATOM 1464 C C . TYR A 1 181 ? -14.291 -10.292 13.418 1.00 94.81 181 TYR A C 1
ATOM 1466 O O . TYR A 1 181 ? -13.279 -10.428 12.743 1.00 94.81 181 TYR A O 1
ATOM 1474 N N . LEU A 1 182 ? -15.243 -9.402 13.109 1.00 96.12 182 LEU A N 1
ATOM 1475 C CA . LEU A 1 182 ? -15.189 -8.549 11.913 1.00 96.12 182 LEU A CA 1
ATOM 1476 C C . LEU A 1 182 ? -13.896 -7.709 11.863 1.00 96.12 182 LEU A C 1
ATOM 1478 O O . LEU A 1 182 ? -13.233 -7.640 10.830 1.00 96.12 182 LEU A O 1
ATOM 1482 N N . LEU A 1 183 ? -13.484 -7.141 13.002 1.00 96.12 183 LEU A N 1
ATOM 1483 C CA . LEU A 1 183 ? -12.215 -6.424 13.142 1.00 96.12 183 LEU A CA 1
ATOM 1484 C C . LEU A 1 183 ? -10.988 -7.333 12.933 1.00 96.12 183 LEU A C 1
ATOM 1486 O O . LEU A 1 183 ? -10.048 -6.917 12.260 1.00 96.12 183 LEU A O 1
ATOM 1490 N N . LEU A 1 184 ? -10.990 -8.562 13.468 1.00 97.06 184 LEU A N 1
ATOM 1491 C CA . LEU A 1 184 ? -9.909 -9.533 13.236 1.00 97.06 184 LEU A CA 1
ATOM 1492 C C . LEU A 1 184 ? -9.831 -9.952 11.761 1.00 97.06 184 LEU A C 1
ATOM 1494 O O . LEU A 1 184 ? -8.734 -9.996 11.216 1.00 97.06 184 LEU A O 1
ATOM 1498 N N . THR A 1 185 ? -10.967 -10.156 11.084 1.00 97.12 185 THR A N 1
ATOM 1499 C CA . THR A 1 185 ? -11.012 -10.421 9.637 1.00 97.12 185 THR A CA 1
ATOM 1500 C C . THR A 1 185 ? -10.389 -9.275 8.838 1.00 97.12 185 THR A C 1
ATOM 1502 O O . THR A 1 185 ? -9.565 -9.530 7.963 1.00 97.12 185 THR A O 1
ATOM 1505 N N . GLY A 1 186 ? -10.706 -8.016 9.166 1.00 97.31 186 GLY A N 1
ATOM 1506 C CA . GLY A 1 186 ? -10.074 -6.848 8.540 1.00 97.31 186 GLY A CA 1
ATOM 1507 C C . GLY A 1 186 ? -8.556 -6.794 8.759 1.00 97.31 186 GLY A C 1
ATOM 1508 O O . GLY A 1 186 ? -7.808 -6.551 7.815 1.00 97.31 186 GLY A O 1
ATOM 1509 N N . ILE A 1 187 ? -8.091 -7.097 9.977 1.00 97.94 187 ILE A N 1
ATOM 1510 C CA . ILE A 1 187 ? -6.659 -7.187 10.322 1.00 97.94 187 ILE A CA 1
ATOM 1511 C C . ILE A 1 187 ? -5.963 -8.295 9.512 1.00 97.94 187 ILE A C 1
ATOM 1513 O O . ILE A 1 187 ? -4.910 -8.049 8.925 1.00 97.94 187 ILE A O 1
ATOM 1517 N N . THR A 1 188 ? -6.553 -9.492 9.412 1.00 98.00 188 THR A N 1
ATOM 1518 C CA . THR A 1 188 ? -6.016 -10.586 8.583 1.00 98.00 188 THR A CA 1
ATOM 1519 C C . THR A 1 188 ? -5.963 -10.203 7.102 1.00 98.00 188 THR A C 1
ATOM 1521 O O . THR A 1 188 ? -4.952 -10.462 6.450 1.00 98.00 188 THR A O 1
ATOM 1524 N N . LEU A 1 189 ? -7.000 -9.543 6.575 1.00 97.44 189 LEU A N 1
ATOM 1525 C CA . LEU A 1 189 ? -7.023 -9.075 5.188 1.00 97.44 189 LEU A CA 1
ATOM 1526 C C . LEU A 1 189 ? -5.925 -8.036 4.911 1.00 97.44 189 LEU A C 1
ATOM 1528 O O . LEU A 1 189 ? -5.240 -8.166 3.901 1.00 97.44 189 LEU A O 1
ATOM 1532 N N . CYS A 1 190 ? -5.661 -7.085 5.817 1.00 97.25 190 CYS A N 1
ATOM 1533 C CA . CYS A 1 190 ? -4.538 -6.145 5.674 1.00 97.25 190 CYS A CA 1
ATOM 1534 C C . CYS A 1 190 ? -3.182 -6.850 5.491 1.00 97.25 190 CYS A C 1
ATOM 1536 O O . CYS A 1 190 ? -2.388 -6.426 4.650 1.00 97.25 190 CYS A O 1
ATOM 1538 N N . TYR A 1 191 ? -2.915 -7.935 6.227 1.00 98.19 191 TYR A N 1
ATOM 1539 C CA . TYR A 1 191 ? -1.684 -8.708 6.035 1.00 98.19 191 TYR A CA 1
ATOM 1540 C C . TYR A 1 191 ? -1.700 -9.518 4.730 1.00 98.19 191 TYR A C 1
ATOM 1542 O O . TYR A 1 191 ? -0.708 -9.505 4.005 1.00 98.19 191 TYR A O 1
ATOM 1550 N N . ILE A 1 192 ? -2.820 -10.163 4.372 1.00 97.88 192 ILE A N 1
ATOM 1551 C CA . ILE A 1 192 ? -2.956 -10.897 3.096 1.00 97.88 192 ILE A CA 1
ATOM 1552 C C . ILE A 1 192 ? -2.711 -9.969 1.895 1.00 97.88 192 ILE A C 1
ATOM 1554 O O . ILE A 1 192 ? -2.026 -10.353 0.946 1.00 97.88 192 ILE A O 1
ATOM 1558 N N . MET A 1 193 ? -3.195 -8.725 1.951 1.00 96.00 193 MET A N 1
ATOM 1559 C CA . MET A 1 193 ? -2.998 -7.751 0.874 1.00 96.00 193 MET A CA 1
ATOM 1560 C C . MET A 1 193 ? -1.528 -7.389 0.638 1.00 96.00 193 MET A C 1
ATOM 1562 O O . MET A 1 193 ? -1.196 -6.996 -0.474 1.00 96.00 193 MET A O 1
ATOM 1566 N N . THR A 1 194 ? -0.622 -7.600 1.600 1.00 96.50 194 THR A N 1
ATOM 1567 C CA . THR A 1 194 ? 0.825 -7.433 1.362 1.00 96.50 194 THR A CA 1
ATOM 1568 C C . THR A 1 194 ? 1.310 -8.343 0.228 1.00 96.50 194 THR A C 1
ATOM 1570 O O . THR A 1 194 ? 1.971 -7.875 -0.694 1.00 96.50 194 THR A O 1
ATOM 1573 N N . PHE A 1 195 ? 0.902 -9.614 0.210 1.00 96.94 195 PHE A N 1
ATOM 1574 C CA . PHE A 1 195 ? 1.263 -10.546 -0.867 1.00 96.94 195 PHE A CA 1
ATOM 1575 C C . PHE A 1 195 ? 0.627 -10.157 -2.209 1.00 96.94 195 PHE A C 1
ATOM 1577 O O . PHE A 1 195 ? 1.258 -10.288 -3.254 1.00 96.94 195 PHE A O 1
ATOM 1584 N N . VAL A 1 196 ? -0.595 -9.613 -2.188 1.00 96.06 196 VAL A N 1
ATOM 1585 C CA . VAL A 1 196 ? -1.296 -9.117 -3.388 1.00 96.06 196 VAL A CA 1
ATOM 1586 C C . VAL A 1 196 ? -0.596 -7.889 -3.986 1.00 96.06 196 VAL A C 1
ATOM 1588 O O . VAL A 1 196 ? -0.517 -7.762 -5.206 1.00 96.06 196 VAL A O 1
ATOM 1591 N N . MET A 1 197 ? -0.051 -7.000 -3.151 1.00 93.06 197 MET A N 1
ATOM 1592 C CA . MET A 1 197 ? 0.709 -5.820 -3.585 1.00 93.06 197 MET A CA 1
ATOM 1593 C C . MET A 1 197 ? 2.103 -6.165 -4.131 1.00 93.06 197 MET A C 1
ATOM 1595 O O . MET A 1 197 ? 2.602 -5.463 -5.007 1.00 93.06 197 MET A O 1
ATOM 1599 N N . LEU A 1 198 ? 2.718 -7.244 -3.635 1.00 94.81 198 LEU A N 1
ATOM 1600 C CA . LEU A 1 198 ? 4.035 -7.729 -4.070 1.00 94.81 198 LEU A CA 1
ATOM 1601 C C . LEU A 1 198 ? 3.961 -8.733 -5.238 1.00 94.81 198 LEU A C 1
ATOM 1603 O O . LEU A 1 198 ? 4.980 -9.044 -5.852 1.00 94.81 198 LEU A O 1
ATOM 1607 N N . ALA A 1 199 ? 2.778 -9.259 -5.566 1.00 94.69 199 ALA A N 1
ATOM 1608 C CA . ALA A 1 199 ? 2.572 -10.141 -6.712 1.00 94.69 199 ALA A CA 1
ATOM 1609 C C . ALA A 1 199 ? 2.796 -9.415 -8.054 1.00 94.69 199 ALA A C 1
ATOM 1611 O O . ALA A 1 199 ? 2.494 -8.228 -8.197 1.00 94.69 199 ALA A O 1
ATOM 1612 N N . LYS A 1 200 ? 3.275 -10.150 -9.070 1.00 94.06 200 LYS A N 1
ATOM 1613 C CA . LYS A 1 200 ? 3.447 -9.624 -10.435 1.00 94.06 200 LYS A CA 1
ATOM 1614 C C . LYS A 1 200 ? 2.115 -9.043 -10.951 1.00 94.06 200 LYS A C 1
ATOM 1616 O O . LYS A 1 200 ? 1.109 -9.759 -10.924 1.00 94.06 200 LYS A O 1
ATOM 1621 N N . PRO A 1 201 ? 2.077 -7.787 -11.441 1.00 93.00 201 PRO A N 1
ATOM 1622 C CA . PRO A 1 201 ? 0.837 -7.181 -11.911 1.00 93.00 201 PRO A CA 1
ATOM 1623 C C . PRO A 1 201 ? 0.188 -7.971 -13.053 1.00 93.00 201 PRO A C 1
ATOM 1625 O O . PRO A 1 201 ? 0.805 -8.269 -14.072 1.00 93.00 201 PRO A O 1
ATOM 1628 N N . THR A 1 202 ? -1.093 -8.277 -12.877 1.00 94.12 202 THR A N 1
ATOM 1629 C CA . THR A 1 202 ? -1.997 -8.873 -13.871 1.00 94.12 202 THR A CA 1
ATOM 1630 C C . THR A 1 202 ? -3.360 -8.195 -13.738 1.00 94.12 202 THR A C 1
ATOM 1632 O O . THR A 1 202 ? -3.607 -7.525 -12.737 1.00 94.12 202 THR A O 1
ATOM 1635 N N . ARG A 1 203 ? -4.283 -8.379 -14.693 1.00 91.94 203 ARG A N 1
ATOM 1636 C CA . ARG A 1 203 ? -5.634 -7.774 -14.622 1.00 91.94 203 ARG A CA 1
ATOM 1637 C C . ARG A 1 203 ? -6.349 -8.085 -13.293 1.00 91.94 203 ARG A C 1
ATOM 1639 O O . ARG A 1 203 ? -6.889 -7.184 -12.658 1.00 91.94 203 ARG A O 1
ATOM 1646 N N . ILE A 1 204 ? -6.270 -9.338 -12.832 1.00 94.00 204 ILE A N 1
ATOM 1647 C CA . ILE A 1 204 ? -6.868 -9.787 -11.562 1.00 94.00 204 ILE A CA 1
ATOM 1648 C C . ILE A 1 204 ? -6.138 -9.163 -10.366 1.00 94.00 204 ILE A C 1
ATOM 1650 O O . ILE A 1 204 ? -6.783 -8.562 -9.507 1.00 94.00 204 ILE A O 1
ATOM 1654 N N . ILE A 1 205 ? -4.801 -9.245 -10.324 1.00 94.81 205 ILE A N 1
ATOM 1655 C CA . ILE A 1 205 ? -4.004 -8.671 -9.228 1.00 94.81 205 ILE A CA 1
ATOM 1656 C C . ILE A 1 205 ? -4.227 -7.158 -9.124 1.00 94.81 205 ILE A C 1
ATOM 1658 O O . ILE A 1 205 ? -4.475 -6.668 -8.032 1.00 94.81 205 ILE A O 1
ATOM 1662 N N . CYS A 1 206 ? -4.255 -6.418 -10.234 1.00 91.94 206 CYS A N 1
ATOM 1663 C CA . CYS A 1 206 ? -4.523 -4.979 -10.231 1.00 91.94 206 CYS A CA 1
ATOM 1664 C C . CYS A 1 206 ? -5.927 -4.627 -9.712 1.00 91.94 206 CYS A C 1
ATOM 1666 O O . CYS A 1 206 ? -6.079 -3.636 -8.998 1.00 91.94 206 CYS A O 1
ATOM 1668 N N . GLY A 1 207 ? -6.943 -5.449 -9.998 1.00 92.06 207 GLY A N 1
ATOM 1669 C CA . GLY A 1 207 ? -8.261 -5.324 -9.367 1.00 92.06 207 GLY A CA 1
ATOM 1670 C C . GLY A 1 207 ? -8.199 -5.549 -7.851 1.00 92.06 207 GLY A C 1
ATOM 1671 O O . GLY A 1 207 ? -8.698 -4.729 -7.079 1.00 92.06 207 GLY A O 1
ATOM 1672 N N . LEU A 1 208 ? -7.525 -6.615 -7.409 1.00 93.00 208 LEU A N 1
ATOM 1673 C CA . LEU A 1 208 ? -7.373 -6.943 -5.987 1.00 93.00 208 LEU A CA 1
ATOM 1674 C C . LEU A 1 208 ? -6.540 -5.905 -5.216 1.00 93.00 208 LEU A C 1
ATOM 1676 O O . LEU A 1 208 ? -6.913 -5.564 -4.100 1.00 93.00 208 LEU A O 1
ATOM 1680 N N . GLN A 1 209 ? -5.481 -5.341 -5.803 1.00 90.94 209 GLN A N 1
ATOM 1681 C CA . GLN A 1 209 ? -4.708 -4.234 -5.223 1.00 90.94 209 GLN A CA 1
ATOM 1682 C C . GLN A 1 209 ? -5.584 -2.979 -5.052 1.00 90.94 209 GLN A C 1
ATOM 1684 O O . GLN A 1 209 ? -5.594 -2.361 -3.986 1.00 90.94 209 GLN A O 1
ATOM 1689 N N . ARG A 1 210 ? -6.373 -2.635 -6.083 1.00 88.50 210 ARG A N 1
ATOM 1690 C CA . ARG A 1 210 ? -7.251 -1.452 -6.108 1.00 88.50 210 ARG A CA 1
ATOM 1691 C C . ARG A 1 210 ? -8.412 -1.535 -5.113 1.00 88.50 210 ARG A C 1
ATOM 1693 O O . ARG A 1 210 ? -8.784 -0.521 -4.528 1.00 88.50 210 ARG A O 1
ATOM 1700 N N . PHE A 1 211 ? -8.986 -2.722 -4.923 1.00 91.19 211 PHE A N 1
ATOM 1701 C CA . PHE A 1 211 ? -10.080 -2.963 -3.976 1.00 91.19 211 PHE A CA 1
ATOM 1702 C C . PHE A 1 211 ? -9.588 -3.258 -2.556 1.00 91.19 211 PHE A C 1
ATOM 1704 O O . PHE A 1 211 ? -10.114 -2.721 -1.582 1.00 91.19 211 PHE A O 1
ATOM 1711 N N . GLY A 1 212 ? -8.583 -4.119 -2.432 1.00 92.19 212 GLY A N 1
ATOM 1712 C CA . GLY A 1 212 ? -8.302 -4.874 -1.220 1.00 92.19 212 GLY A CA 1
ATOM 1713 C C . GLY A 1 212 ? -7.799 -4.049 -0.044 1.00 92.19 212 GLY A C 1
ATOM 1714 O O . GLY A 1 212 ? -8.277 -4.249 1.072 1.00 92.19 212 GLY A O 1
ATOM 1715 N N . ILE A 1 213 ? -6.889 -3.095 -0.269 1.00 90.62 213 ILE A N 1
ATOM 1716 C CA . ILE A 1 213 ? -6.391 -2.213 0.801 1.00 90.62 213 ILE A CA 1
ATOM 1717 C C . ILE A 1 213 ? -7.540 -1.366 1.368 1.00 90.62 213 ILE A C 1
ATOM 1719 O O . ILE A 1 213 ? -7.791 -1.392 2.574 1.00 90.62 213 ILE A O 1
ATOM 1723 N N . GLY A 1 214 ? -8.285 -0.675 0.497 1.00 92.88 214 GLY A N 1
ATOM 1724 C CA . GLY A 1 214 ? -9.414 0.163 0.905 1.00 92.88 214 GLY A CA 1
ATOM 1725 C C . GLY A 1 214 ? -10.533 -0.635 1.580 1.00 92.88 214 GLY A C 1
ATOM 1726 O O . GLY A 1 214 ? -11.063 -0.209 2.600 1.00 92.88 214 GLY A O 1
ATOM 1727 N N . PHE A 1 215 ? -10.849 -1.830 1.077 1.00 95.31 215 PHE A N 1
ATOM 1728 C CA . PHE A 1 215 ? -11.833 -2.729 1.684 1.00 95.31 215 PHE A CA 1
ATOM 1729 C C . PHE A 1 215 ? -11.405 -3.225 3.076 1.00 95.31 215 PHE A C 1
ATOM 1731 O O . PHE A 1 215 ? -12.203 -3.192 4.014 1.00 95.31 215 PHE A O 1
ATOM 1738 N N . SER A 1 216 ? -10.139 -3.622 3.244 1.00 96.38 216 SER A N 1
ATOM 1739 C CA . SER A 1 216 ? -9.610 -4.099 4.534 1.00 96.38 216 SER A CA 1
ATOM 1740 C C . SER A 1 216 ? -9.663 -3.002 5.602 1.00 96.38 216 SER A C 1
ATOM 1742 O O . SER A 1 216 ? -10.115 -3.235 6.726 1.00 96.38 216 SER A O 1
ATOM 1744 N N . PHE A 1 217 ? -9.284 -1.775 5.238 1.00 94.88 217 PHE A N 1
ATOM 1745 C CA . PHE A 1 217 ? -9.396 -0.612 6.116 1.00 94.88 217 PHE A CA 1
ATOM 1746 C C . PHE A 1 217 ? -10.843 -0.207 6.394 1.00 94.88 217 PHE A C 1
ATOM 1748 O O . PHE A 1 217 ? -11.168 0.067 7.551 1.00 94.88 217 PHE A O 1
ATOM 1755 N N . ALA A 1 218 ? -11.735 -0.256 5.403 1.00 96.69 218 ALA A N 1
ATOM 1756 C CA . ALA A 1 218 ? -13.155 -0.018 5.627 1.00 96.69 218 ALA A CA 1
ATOM 1757 C C . ALA A 1 218 ? -13.733 -1.006 6.654 1.00 96.69 218 ALA A C 1
ATOM 1759 O O . ALA A 1 218 ? -14.471 -0.578 7.539 1.00 96.69 218 ALA A O 1
ATOM 1760 N N . ILE A 1 219 ? -13.347 -2.288 6.628 1.00 97.31 219 ILE A N 1
ATOM 1761 C CA . ILE A 1 219 ? -13.744 -3.276 7.648 1.00 97.31 219 ILE A CA 1
ATOM 1762 C C . ILE A 1 219 ? -13.216 -2.895 9.041 1.00 97.31 219 ILE A C 1
ATOM 1764 O O . ILE A 1 219 ? -13.993 -2.859 10.004 1.00 97.31 219 ILE A O 1
ATOM 1768 N N . ILE A 1 220 ? -11.920 -2.579 9.159 1.00 97.00 220 ILE A N 1
ATOM 1769 C CA . ILE A 1 220 ? -11.286 -2.190 10.430 1.00 97.00 220 ILE A CA 1
ATOM 1770 C C . ILE A 1 220 ? -11.964 -0.942 11.007 1.00 97.00 220 ILE A C 1
ATOM 1772 O O . ILE A 1 220 ? -12.518 -0.986 12.109 1.00 97.00 220 ILE A O 1
ATOM 1776 N N . TYR A 1 221 ? -11.971 0.170 10.270 1.00 96.19 221 TYR A N 1
ATOM 1777 C CA . TYR A 1 221 ? -12.449 1.448 10.793 1.00 96.19 221 TYR A CA 1
ATOM 1778 C C . TYR A 1 221 ? -13.973 1.494 10.938 1.00 96.19 221 TYR A C 1
ATOM 1780 O O . TYR A 1 221 ? -14.447 2.086 11.901 1.00 96.19 221 TYR A O 1
ATOM 1788 N N . SER A 1 222 ? -14.762 0.797 10.111 1.00 96.75 222 SER A N 1
ATOM 1789 C CA . SER A 1 222 ? -16.216 0.681 10.348 1.00 96.75 222 SER A CA 1
ATOM 1790 C C . SER A 1 222 ? -16.528 -0.093 11.630 1.00 96.75 222 SER A C 1
ATOM 1792 O O . SER A 1 222 ? -17.442 0.277 12.373 1.00 96.75 222 SER A O 1
ATOM 1794 N N . SER A 1 223 ? -15.738 -1.126 11.947 1.00 95.38 223 SER A N 1
ATOM 1795 C CA . SER A 1 223 ? -15.856 -1.874 13.205 1.00 95.38 223 SER A CA 1
ATOM 1796 C C . SER A 1 223 ? -15.481 -1.008 14.413 1.00 95.38 223 SER A C 1
ATOM 1798 O O . SER A 1 223 ? -16.206 -0.983 15.412 1.00 95.38 223 SER A O 1
ATOM 1800 N N . LEU A 1 224 ? -14.387 -0.241 14.315 1.00 94.38 224 LEU A N 1
ATOM 1801 C CA . LEU A 1 224 ? -13.943 0.687 15.361 1.00 94.38 224 LEU A CA 1
ATOM 1802 C C . LEU A 1 224 ? -14.904 1.870 15.545 1.00 94.38 224 LEU A C 1
ATOM 1804 O O . LEU A 1 224 ? -15.223 2.215 16.686 1.00 94.38 224 LEU A O 1
ATOM 1808 N N . LEU A 1 225 ? -15.432 2.444 14.462 1.00 94.62 225 LEU A N 1
ATOM 1809 C CA . LEU A 1 225 ? -16.425 3.518 14.501 1.00 94.62 225 LEU A CA 1
ATOM 1810 C C . LEU A 1 225 ? -17.724 3.036 15.144 1.00 94.62 225 LEU A C 1
ATOM 1812 O O . LEU A 1 225 ? -18.216 3.654 16.082 1.00 94.62 225 LEU A O 1
ATOM 1816 N N . THR A 1 226 ? -18.246 1.886 14.716 1.00 94.00 226 THR A N 1
ATOM 1817 C CA . THR A 1 226 ? -19.453 1.293 15.310 1.00 94.00 226 THR A CA 1
ATOM 1818 C C . THR A 1 226 ? -19.260 1.028 16.807 1.00 94.00 226 THR A C 1
ATOM 1820 O O . THR A 1 226 ? -20.138 1.327 17.622 1.00 94.00 226 THR A O 1
ATOM 1823 N N . LYS A 1 227 ? -18.084 0.527 17.205 1.00 90.81 227 LYS A N 1
ATOM 1824 C CA . LYS A 1 227 ? -17.751 0.237 18.605 1.00 90.81 227 LYS A CA 1
ATOM 1825 C C . LYS A 1 227 ? -17.573 1.497 19.463 1.00 90.81 227 LYS A C 1
ATOM 1827 O O . LYS A 1 227 ? -18.086 1.541 20.582 1.00 90.81 227 LYS A O 1
ATOM 1832 N N . THR A 1 228 ? -16.899 2.530 18.960 1.00 90.62 228 THR A N 1
ATOM 1833 C CA . THR A 1 228 ? -16.742 3.824 19.657 1.00 90.62 228 THR A CA 1
ATOM 1834 C C . THR A 1 228 ? -18.049 4.606 19.724 1.00 90.62 228 THR A C 1
ATOM 1836 O O . THR A 1 228 ? -18.380 5.146 20.778 1.00 90.62 228 THR A O 1
ATOM 1839 N N . ASN A 1 229 ? -18.848 4.597 18.655 1.00 90.06 229 ASN A N 1
ATOM 1840 C CA . ASN A 1 229 ? -20.192 5.169 18.623 1.00 90.06 229 ASN A CA 1
ATOM 1841 C C . ASN A 1 229 ? -21.103 4.494 19.663 1.00 90.06 229 ASN A C 1
ATOM 1843 O O . ASN A 1 229 ? -21.711 5.187 20.481 1.00 90.06 229 ASN A O 1
ATOM 1847 N N . ARG A 1 230 ? -21.112 3.151 19.730 1.00 88.06 230 ARG A N 1
ATOM 1848 C CA . ARG A 1 230 ? -21.810 2.379 20.778 1.00 88.06 230 ARG A CA 1
ATOM 1849 C C . ARG A 1 230 ? -21.425 2.850 22.180 1.00 88.06 230 ARG A C 1
ATOM 1851 O O . ARG A 1 230 ? -22.307 3.104 22.996 1.00 88.06 230 ARG A O 1
ATOM 1858 N N . ILE A 1 231 ? -20.125 2.975 22.453 1.00 86.88 231 ILE A N 1
ATOM 1859 C CA . ILE A 1 231 ? -19.606 3.449 23.743 1.00 86.88 231 ILE A CA 1
ATOM 1860 C C . ILE A 1 231 ? -20.086 4.886 24.015 1.00 86.88 231 ILE A C 1
ATOM 1862 O O . ILE A 1 231 ? -20.707 5.129 25.049 1.00 86.88 231 ILE A O 1
ATOM 1866 N N . SER A 1 232 ? -19.901 5.817 23.073 1.00 84.88 232 SER A N 1
ATOM 1867 C CA . SER A 1 232 ? -20.354 7.208 23.216 1.00 84.88 232 SER A CA 1
ATOM 1868 C C . SER A 1 232 ? -21.857 7.307 23.485 1.00 84.88 232 SER A C 1
ATOM 1870 O O . SER A 1 232 ? -22.257 8.096 24.334 1.00 84.88 232 SER A O 1
ATOM 1872 N N . ARG A 1 233 ? -22.696 6.521 22.798 1.00 84.50 233 ARG A N 1
ATOM 1873 C CA . ARG A 1 233 ? -24.159 6.555 22.966 1.00 84.50 233 ARG A CA 1
ATOM 1874 C C . ARG A 1 233 ? -24.621 5.963 24.296 1.00 84.50 233 ARG A C 1
ATOM 1876 O O . ARG A 1 233 ? -25.597 6.455 24.853 1.00 84.50 233 ARG A O 1
ATOM 1883 N N . ILE A 1 234 ? -23.921 4.959 24.830 1.00 84.06 234 ILE A N 1
ATOM 1884 C CA . ILE A 1 234 ? -24.192 4.424 26.174 1.00 84.06 234 ILE A CA 1
ATOM 1885 C C . ILE A 1 234 ? -23.937 5.503 27.234 1.00 84.06 234 ILE A C 1
ATOM 1887 O O . ILE A 1 234 ? -24.830 5.786 28.029 1.00 84.06 234 ILE A O 1
ATOM 1891 N N . PHE A 1 235 ? -22.766 6.148 27.217 1.00 81.06 235 PHE A N 1
ATOM 1892 C CA . PHE A 1 235 ? -22.418 7.159 28.225 1.00 81.06 235 PHE A CA 1
ATOM 1893 C C . PHE A 1 235 ? -23.176 8.485 28.052 1.00 81.06 235 PHE A C 1
ATOM 1895 O O . PHE A 1 235 ? -23.574 9.089 29.044 1.00 81.06 235 PHE A O 1
ATOM 1902 N N . GLU A 1 236 ? -23.442 8.925 26.819 1.00 80.81 236 GLU A N 1
ATOM 1903 C CA . GLU A 1 236 ? -24.237 10.135 26.568 1.00 80.81 236 GLU A CA 1
ATOM 1904 C C . GLU A 1 236 ? -25.707 9.950 26.969 1.00 80.81 236 GLU A C 1
ATOM 1906 O O . GLU A 1 236 ? -26.299 10.858 27.551 1.00 80.81 236 GLU A O 1
ATOM 1911 N N . SER A 1 237 ? -26.282 8.762 26.747 1.00 78.00 237 SER A N 1
ATOM 1912 C CA . SER A 1 237 ? -27.619 8.449 27.256 1.00 78.00 237 SER A CA 1
ATOM 1913 C C . SER A 1 237 ? -27.628 8.345 28.773 1.00 78.00 237 SER A C 1
ATOM 1915 O O . SER A 1 237 ? -28.477 8.972 29.389 1.00 78.00 237 SER A O 1
ATOM 1917 N N . ALA A 1 238 ? -26.662 7.655 29.389 1.00 75.94 238 ALA A N 1
ATOM 1918 C CA . ALA A 1 238 ? -26.572 7.544 30.848 1.00 75.94 238 ALA A CA 1
ATOM 1919 C C . ALA A 1 238 ? -26.446 8.908 31.562 1.00 75.94 238 ALA A C 1
ATOM 1921 O O . ALA A 1 238 ? -26.820 9.012 32.726 1.00 75.94 238 ALA A O 1
ATOM 1922 N N . ARG A 1 239 ? -25.970 9.957 30.870 1.00 76.06 239 ARG A N 1
ATOM 1923 C CA . ARG A 1 239 ? -25.968 11.344 31.369 1.00 76.06 239 ARG A CA 1
ATOM 1924 C C . ARG A 1 239 ? -27.314 12.075 31.196 1.00 76.06 239 ARG A C 1
ATOM 1926 O O . ARG A 1 239 ? -27.551 13.033 31.920 1.00 76.06 239 ARG A O 1
ATOM 1933 N N . ARG A 1 240 ? -28.178 11.667 30.255 1.00 74.56 240 ARG A N 1
ATOM 1934 C CA . ARG A 1 240 ? -29.486 12.309 29.981 1.00 74.56 240 ARG A CA 1
ATOM 1935 C C . ARG A 1 240 ? -30.702 11.548 30.527 1.00 74.56 240 ARG A C 1
ATOM 1937 O O . ARG A 1 240 ? -31.717 12.170 30.809 1.00 74.56 240 ARG A O 1
ATOM 1944 N N . SER A 1 241 ? -30.658 10.218 30.606 1.00 70.19 241 SER A N 1
ATOM 1945 C CA . SER A 1 241 ? -31.791 9.376 31.013 1.00 70.19 241 SER A CA 1
ATOM 1946 C C . SER A 1 241 ? -31.365 7.937 31.323 1.00 70.19 241 SER A C 1
ATOM 1948 O O . SER A 1 241 ? -30.524 7.360 30.634 1.00 70.19 241 SER A O 1
ATOM 1950 N N . ALA A 1 242 ? -32.039 7.299 32.283 1.00 66.06 242 ALA A N 1
ATOM 1951 C CA . ALA A 1 242 ? -31.910 5.863 32.544 1.00 66.06 242 ALA A CA 1
ATOM 1952 C C . ALA A 1 242 ? -32.466 4.967 31.408 1.00 66.06 242 ALA A C 1
ATOM 1954 O O . ALA A 1 242 ? -32.271 3.749 31.428 1.00 66.06 242 ALA A O 1
ATOM 1955 N N . ARG A 1 243 ? -33.159 5.533 30.405 1.00 66.38 243 ARG A N 1
ATOM 1956 C CA . ARG A 1 243 ? -33.709 4.777 29.268 1.00 66.38 243 ARG A CA 1
ATOM 1957 C C . ARG A 1 243 ? -32.588 4.179 28.406 1.00 66.38 243 ARG A C 1
ATOM 1959 O O . ARG A 1 243 ? -31.665 4.871 27.984 1.00 66.38 243 ARG A O 1
ATOM 1966 N N . ARG A 1 244 ? -32.700 2.885 28.086 1.00 61.31 244 ARG A N 1
ATOM 1967 C CA . ARG A 1 244 ? -31.748 2.165 27.222 1.00 61.31 244 ARG A CA 1
ATOM 1968 C C . ARG A 1 244 ? -31.760 2.730 25.786 1.00 61.31 244 ARG A C 1
ATOM 1970 O O . ARG A 1 244 ? -32.834 2.772 25.185 1.00 61.31 244 ARG A O 1
ATOM 1977 N N . PRO A 1 245 ? -30.601 3.076 25.189 1.00 66.44 245 PRO A N 1
ATOM 1978 C CA . PRO A 1 245 ? -30.540 3.519 23.796 1.00 66.44 245 PRO A CA 1
ATOM 1979 C C . PRO A 1 245 ? -31.001 2.472 22.778 1.00 66.44 245 PRO A C 1
ATOM 1981 O O . PRO A 1 245 ? -30.718 1.276 22.907 1.00 66.44 245 PRO A O 1
ATOM 1984 N N . SER A 1 246 ? -31.599 2.958 21.690 1.00 70.94 246 SER A N 1
ATOM 1985 C CA . SER A 1 246 ? -31.816 2.210 20.445 1.00 70.94 246 SER A CA 1
ATOM 1986 C C . SER A 1 246 ? -30.495 1.709 19.835 1.00 70.94 246 SER A C 1
ATOM 1988 O O . SER A 1 246 ? -29.412 2.188 20.179 1.00 70.94 246 SER A O 1
ATOM 1990 N N . PHE A 1 247 ? -30.562 0.754 18.903 1.00 74.38 247 PHE A N 1
ATOM 1991 C CA . PHE A 1 247 ? -29.414 0.235 18.131 1.00 74.38 247 PHE A CA 1
ATOM 1992 C C . PHE A 1 247 ? -28.255 -0.402 18.941 1.00 74.38 247 PHE A C 1
ATOM 1994 O O . PHE A 1 247 ? -27.183 -0.658 18.397 1.00 74.38 247 PHE A O 1
ATOM 2001 N N . ILE A 1 248 ? -28.460 -0.734 20.223 1.00 78.56 248 ILE A N 1
ATOM 2002 C CA . ILE A 1 248 ? -27.477 -1.461 21.059 1.00 78.56 248 ILE A CA 1
ATOM 2003 C C . ILE A 1 248 ? -27.417 -2.978 20.752 1.00 78.56 248 ILE A C 1
ATOM 2005 O O . ILE A 1 248 ? -26.536 -3.674 21.253 1.00 78.56 248 ILE A O 1
ATOM 2009 N N . SER A 1 249 ? -28.297 -3.521 19.905 1.00 83.12 249 SER A N 1
ATOM 2010 C CA . SER A 1 249 ? -28.251 -4.943 19.520 1.00 83.12 249 SER A CA 1
ATOM 2011 C C . SER A 1 249 ? -26.973 -5.283 18.725 1.00 83.12 249 SER A C 1
ATOM 2013 O O . SER A 1 249 ? -26.518 -4.450 17.936 1.00 83.12 249 SER A O 1
ATOM 2015 N N . PRO A 1 250 ? -26.389 -6.492 18.868 1.00 83.31 250 PRO A N 1
ATOM 2016 C CA . PRO A 1 250 ? -25.311 -6.955 17.993 1.00 83.31 250 PRO A CA 1
ATOM 2017 C C . PRO A 1 250 ? -25.713 -6.958 16.512 1.00 83.31 250 PRO A C 1
ATOM 2019 O O . PRO A 1 250 ? -24.926 -6.534 15.673 1.00 83.31 250 PRO A O 1
ATOM 2022 N N . LYS A 1 251 ? -26.966 -7.326 16.192 1.00 86.31 251 LYS A N 1
ATOM 2023 C CA . LYS A 1 251 ? -27.481 -7.300 14.810 1.00 86.31 251 LYS A CA 1
ATOM 2024 C C . LYS A 1 251 ? -27.491 -5.881 14.225 1.00 86.31 251 LYS A C 1
ATOM 2026 O O . LYS A 1 251 ? -27.068 -5.690 13.092 1.00 86.31 251 LYS A O 1
ATOM 2031 N N . SER A 1 252 ? -27.899 -4.871 15.003 1.00 88.81 252 SER A N 1
ATOM 2032 C CA . SER A 1 252 ? -27.867 -3.472 14.548 1.00 88.81 252 SER A CA 1
ATOM 2033 C C . SER A 1 252 ? -26.452 -2.890 14.493 1.00 88.81 252 SER A C 1
ATOM 2035 O O . SER A 1 252 ? -26.187 -2.045 13.650 1.00 88.81 252 SER A O 1
ATOM 2037 N N . GLN A 1 253 ? -25.528 -3.351 15.344 1.00 90.25 253 GLN A N 1
ATOM 2038 C CA . GLN A 1 253 ? -24.105 -3.009 15.226 1.00 90.25 253 GLN A CA 1
ATOM 2039 C C . GLN A 1 253 ? -23.510 -3.558 13.922 1.00 90.25 253 GLN A C 1
ATOM 2041 O O . GLN A 1 253 ? -22.879 -2.806 13.186 1.00 90.25 253 GLN A O 1
ATOM 2046 N N . LEU A 1 254 ? -23.757 -4.832 13.601 1.00 93.00 254 LEU A N 1
ATOM 2047 C CA . LEU A 1 254 ? -23.279 -5.428 12.353 1.00 93.00 254 LEU A CA 1
ATOM 2048 C C . LEU A 1 254 ? -23.881 -4.730 11.122 1.00 93.00 254 LEU A C 1
ATOM 2050 O O . LEU A 1 254 ? -23.144 -4.448 10.187 1.00 93.00 254 LEU A O 1
ATOM 2054 N N . ALA A 1 255 ? -25.169 -4.365 11.160 1.00 93.88 255 ALA A N 1
ATOM 2055 C CA . ALA A 1 255 ? -25.820 -3.606 10.088 1.00 93.88 255 ALA A CA 1
ATOM 2056 C C . ALA A 1 255 ? -25.221 -2.197 9.880 1.00 93.88 255 ALA A C 1
ATOM 2058 O O . ALA A 1 255 ? -25.014 -1.774 8.746 1.00 93.88 255 ALA A O 1
ATOM 2059 N N . ILE A 1 256 ? -24.900 -1.468 10.959 1.00 93.56 256 ILE A N 1
ATOM 2060 C CA . ILE A 1 256 ? -24.228 -0.158 10.859 1.00 93.56 256 ILE A CA 1
ATOM 2061 C C . ILE A 1 256 ? -22.825 -0.322 10.257 1.00 93.56 256 ILE A C 1
ATOM 2063 O O . ILE A 1 256 ? -22.452 0.429 9.358 1.00 93.56 256 ILE A O 1
ATOM 2067 N N . ALA A 1 257 ? -22.069 -1.329 10.705 1.00 95.50 257 ALA A N 1
ATOM 2068 C CA . ALA A 1 257 ? -20.749 -1.619 10.155 1.00 95.50 257 ALA A CA 1
ATOM 2069 C C . ALA A 1 257 ? -20.819 -2.030 8.673 1.00 95.50 257 ALA A C 1
ATOM 2071 O O . ALA A 1 257 ? -20.016 -1.546 7.880 1.00 95.50 257 ALA A O 1
ATOM 2072 N N . SER A 1 258 ? -21.794 -2.858 8.275 1.00 95.00 258 SER A N 1
ATOM 2073 C CA . SER A 1 258 ? -21.957 -3.271 6.878 1.00 95.00 258 SER A CA 1
ATOM 2074 C C . SER A 1 258 ? -22.361 -2.111 5.972 1.00 95.00 258 SER A C 1
ATOM 2076 O O . SER A 1 258 ? -21.834 -2.024 4.875 1.00 95.00 258 SER A O 1
ATOM 2078 N N . VAL A 1 259 ? -23.222 -1.185 6.418 1.00 96.44 259 VAL A N 1
ATOM 2079 C CA . VAL A 1 259 ? -23.567 0.019 5.634 1.00 96.44 259 VAL A CA 1
ATOM 2080 C C . VAL A 1 259 ? -22.329 0.878 5.356 1.00 96.44 259 VAL A C 1
ATOM 2082 O O . VAL A 1 259 ? -22.136 1.305 4.222 1.00 96.44 259 VAL A O 1
ATOM 2085 N N . LEU A 1 260 ? -21.459 1.084 6.350 1.00 96.38 260 LEU A N 1
ATOM 2086 C CA . LEU A 1 260 ? -20.202 1.821 6.163 1.00 96.38 260 LEU A CA 1
ATOM 2087 C C . LEU A 1 260 ? -19.243 1.091 5.200 1.00 96.38 260 LEU A C 1
ATOM 2089 O O . LEU A 1 260 ? -18.702 1.704 4.283 1.00 96.38 260 LEU A O 1
ATOM 2093 N N . ILE A 1 261 ? -19.090 -0.231 5.338 1.00 97.38 261 ILE A N 1
ATOM 2094 C CA . ILE A 1 261 ? -18.281 -1.045 4.412 1.00 97.38 261 ILE A CA 1
ATOM 2095 C C . ILE A 1 261 ? -18.852 -0.981 2.983 1.00 97.38 261 ILE A C 1
ATOM 2097 O O . ILE A 1 261 ? -18.091 -0.825 2.028 1.00 97.38 261 ILE A O 1
ATOM 2101 N N . SER A 1 262 ? -20.179 -1.024 2.820 1.00 96.25 262 SER A N 1
ATOM 2102 C CA . SER A 1 262 ? -20.842 -0.931 1.515 1.00 96.25 262 SER A CA 1
ATOM 2103 C C . SER A 1 262 ? -20.551 0.378 0.781 1.00 96.25 262 SER A C 1
ATOM 2105 O O . SER A 1 262 ? -20.460 0.350 -0.441 1.00 96.25 262 SER A O 1
ATOM 2107 N N . VAL A 1 263 ? -20.333 1.504 1.476 1.00 95.69 263 VAL A N 1
ATOM 2108 C CA . VAL A 1 263 ? -19.928 2.767 0.822 1.00 95.69 263 VAL A CA 1
ATOM 2109 C C . VAL A 1 263 ? -18.576 2.612 0.116 1.00 95.69 263 VAL A C 1
ATOM 2111 O O . VAL A 1 263 ? -18.440 3.026 -1.035 1.00 95.69 263 VAL A O 1
ATOM 2114 N N . GLN A 1 264 ? -17.599 1.946 0.745 1.00 95.06 264 GLN A N 1
ATOM 2115 C CA . GLN A 1 264 ? -16.317 1.640 0.098 1.00 95.06 264 GLN A CA 1
ATOM 2116 C C . GLN A 1 264 ? -16.487 0.674 -1.082 1.00 95.06 264 GLN A C 1
ATOM 2118 O O . GLN A 1 264 ? -15.865 0.875 -2.124 1.00 95.06 264 GLN A O 1
ATOM 2123 N N . VAL A 1 265 ? -17.315 -0.366 -0.930 1.00 95.19 265 VAL A N 1
ATOM 2124 C CA . VAL A 1 265 ? -17.556 -1.361 -1.991 1.00 95.19 265 VAL A CA 1
ATOM 2125 C C . VAL A 1 265 ? -18.214 -0.710 -3.209 1.00 95.19 265 VAL A C 1
ATOM 2127 O O . VAL A 1 265 ? -17.735 -0.903 -4.323 1.00 95.19 265 VAL A O 1
ATOM 2130 N N . ILE A 1 266 ? -19.250 0.110 -3.006 1.00 94.69 266 ILE A N 1
ATOM 2131 C CA . ILE A 1 266 ? -19.938 0.852 -4.072 1.00 94.69 266 ILE A CA 1
ATOM 2132 C C . ILE A 1 266 ? -18.981 1.849 -4.733 1.00 94.69 266 ILE A C 1
ATOM 2134 O O . ILE A 1 266 ? -18.901 1.879 -5.958 1.00 94.69 266 ILE A O 1
ATOM 2138 N N . GLY A 1 267 ? -18.202 2.609 -3.954 1.00 91.75 267 GLY A N 1
ATOM 2139 C CA . GLY A 1 267 ? -17.212 3.547 -4.495 1.00 91.75 267 GLY A CA 1
ATOM 2140 C C . GLY A 1 267 ? -16.172 2.865 -5.390 1.00 91.75 267 GLY A C 1
ATOM 2141 O O . GLY A 1 267 ? -15.890 3.342 -6.488 1.00 91.75 267 GLY A O 1
ATOM 2142 N N . THR A 1 268 ? -15.648 1.707 -4.975 1.00 90.69 268 THR A N 1
ATOM 2143 C CA . THR A 1 268 ? -14.705 0.938 -5.800 1.00 90.69 268 THR A CA 1
ATOM 2144 C C . THR A 1 268 ? -15.383 0.275 -7.005 1.00 90.69 268 THR A C 1
ATOM 2146 O O . THR A 1 268 ? -14.777 0.220 -8.073 1.00 90.69 268 THR A O 1
ATOM 2149 N N . ALA A 1 269 ? -16.631 -0.188 -6.880 1.00 92.44 269 ALA A N 1
ATOM 2150 C CA . ALA A 1 269 ? -17.387 -0.770 -7.991 1.00 92.44 269 ALA A CA 1
ATOM 2151 C C . ALA A 1 269 ? -17.701 0.269 -9.081 1.00 92.44 269 ALA A C 1
ATOM 2153 O O . ALA A 1 269 ? -17.447 0.011 -10.255 1.00 92.44 269 ALA A O 1
ATOM 2154 N N . VAL A 1 270 ? -18.152 1.470 -8.696 1.00 91.62 270 VAL A N 1
ATOM 2155 C CA . VAL A 1 270 ? -18.294 2.617 -9.611 1.00 91.62 270 VAL A CA 1
ATOM 2156 C C . VAL A 1 270 ? -16.955 2.934 -10.276 1.00 91.62 270 VAL A C 1
ATOM 2158 O O . VAL A 1 270 ? -16.915 3.155 -11.483 1.00 91.62 270 VAL A O 1
ATOM 2161 N N . TRP A 1 271 ? -15.840 2.872 -9.537 1.00 87.62 271 TRP A N 1
ATOM 2162 C CA . TRP A 1 271 ? -14.527 3.058 -10.151 1.00 87.62 271 TRP A CA 1
ATOM 2163 C C . TRP A 1 271 ? -14.209 1.980 -11.196 1.00 87.62 271 TRP A C 1
ATOM 2165 O O . TRP A 1 271 ? -13.780 2.318 -12.292 1.00 87.62 271 TRP A O 1
ATOM 2175 N N . PHE A 1 272 ? -14.440 0.696 -10.911 1.00 89.75 272 PHE A N 1
ATOM 2176 C CA . PHE A 1 272 ? -14.158 -0.389 -11.864 1.00 89.75 272 PHE A CA 1
ATOM 2177 C C . PHE A 1 272 ? -14.944 -0.255 -13.183 1.00 89.75 272 PHE A C 1
ATOM 2179 O O . PHE A 1 272 ? -14.467 -0.737 -14.209 1.00 89.75 272 PHE A O 1
ATOM 2186 N N . LEU A 1 273 ? -16.106 0.411 -13.168 1.00 90.38 273 LEU A N 1
ATOM 2187 C CA . LEU A 1 273 ? -16.881 0.741 -14.370 1.00 90.38 273 LEU A CA 1
ATOM 2188 C C . LEU A 1 273 ? -16.284 1.918 -15.167 1.00 90.38 273 LEU A C 1
ATOM 2190 O O . LEU A 1 273 ? -16.393 1.933 -16.388 1.00 90.38 273 LEU A O 1
ATOM 2194 N N . LEU A 1 274 ? -15.650 2.889 -14.496 1.00 88.94 274 LEU A N 1
ATOM 2195 C CA . LEU A 1 274 ? -15.036 4.075 -15.119 1.00 88.94 274 LEU A CA 1
ATOM 2196 C C . LEU A 1 274 ? -13.594 3.832 -15.605 1.00 88.94 274 LEU A C 1
ATOM 2198 O O . LEU A 1 274 ? -13.199 4.324 -16.656 1.00 88.94 274 LEU A O 1
ATOM 2202 N N . GLU A 1 275 ? -12.799 3.079 -14.842 1.00 86.62 275 GLU A N 1
ATOM 2203 C CA . GLU A 1 275 ? -11.428 2.679 -15.180 1.00 86.62 275 GLU A CA 1
ATOM 2204 C C . GLU A 1 275 ? -11.253 1.168 -14.890 1.00 86.62 275 GLU A C 1
ATOM 2206 O O . GLU A 1 275 ? -10.922 0.795 -13.750 1.00 86.62 275 GLU A O 1
ATOM 2211 N N . PRO A 1 276 ? -11.455 0.281 -15.885 1.00 89.38 276 PRO A N 1
ATOM 2212 C CA . PRO A 1 276 ? -11.339 -1.162 -15.690 1.00 89.38 276 PRO A CA 1
ATOM 2213 C C . PRO A 1 276 ? -9.896 -1.588 -15.341 1.00 89.38 276 PRO A C 1
ATOM 2215 O O . PRO A 1 276 ? -8.930 -0.995 -15.832 1.00 89.38 276 PRO A O 1
ATOM 2218 N N . PRO A 1 277 ? -9.706 -2.624 -14.500 1.00 89.56 277 PRO A N 1
ATOM 2219 C CA . PRO A 1 277 ? -8.384 -3.018 -14.017 1.00 89.56 277 PRO A CA 1
ATOM 2220 C C . PRO A 1 277 ? -7.523 -3.662 -15.118 1.00 89.56 277 PRO A C 1
ATOM 2222 O O . PRO A 1 277 ? -7.715 -4.814 -15.511 1.00 89.56 277 PRO A O 1
ATOM 2225 N N . GLY A 1 278 ? -6.524 -2.911 -15.583 1.00 91.06 278 GLY A N 1
ATOM 2226 C CA . GLY A 1 278 ? -5.515 -3.355 -16.546 1.00 91.06 278 GLY A CA 1
ATOM 2227 C C . GLY A 1 278 ? -4.080 -3.219 -16.031 1.00 91.06 278 GLY A C 1
ATOM 2228 O O . GLY A 1 278 ? -3.836 -2.826 -14.890 1.00 91.06 278 GLY A O 1
ATOM 2229 N N . THR A 1 279 ? -3.120 -3.491 -16.909 1.00 92.81 279 THR A N 1
ATOM 2230 C CA . THR A 1 279 ? -1.674 -3.314 -16.698 1.00 92.81 279 THR A CA 1
ATOM 2231 C C . THR A 1 279 ? -1.113 -2.367 -17.754 1.00 92.81 279 THR A C 1
ATOM 2233 O O . THR A 1 279 ? -1.509 -2.462 -18.913 1.00 92.81 279 THR A O 1
ATOM 2236 N N . ARG A 1 280 ? -0.180 -1.488 -17.375 1.00 90.12 280 ARG A N 1
ATOM 2237 C CA . ARG A 1 280 ? 0.542 -0.584 -18.284 1.00 90.12 280 ARG A CA 1
ATOM 2238 C C . ARG A 1 280 ? 2.049 -0.718 -18.084 1.00 90.12 280 ARG A C 1
ATOM 2240 O O . ARG A 1 280 ? 2.509 -0.924 -16.961 1.00 90.12 280 ARG A O 1
ATOM 2247 N N . GLN A 1 281 ? 2.811 -0.569 -19.160 1.00 89.94 281 GLN A N 1
ATOM 2248 C CA . GLN A 1 281 ? 4.249 -0.335 -19.056 1.00 89.94 281 GLN A CA 1
ATOM 2249 C C . GLN A 1 281 ? 4.491 1.122 -18.633 1.00 89.94 281 GLN A C 1
ATOM 2251 O O . GLN A 1 281 ? 3.710 2.016 -18.961 1.00 89.94 281 GLN A O 1
ATOM 2256 N N . TYR A 1 282 ? 5.546 1.346 -17.858 1.00 87.81 282 TYR A N 1
ATOM 2257 C CA . TYR A 1 282 ? 5.986 2.652 -17.386 1.00 87.81 282 TYR A CA 1
ATOM 2258 C C . TYR A 1 282 ? 7.489 2.783 -17.630 1.00 87.81 282 TYR A C 1
ATOM 2260 O O . TYR A 1 282 ? 8.265 1.935 -17.183 1.00 87.81 282 TYR A O 1
ATOM 2268 N N . TYR A 1 283 ? 7.884 3.853 -18.315 1.00 87.69 283 TYR A N 1
ATOM 2269 C CA . TYR A 1 283 ? 9.273 4.153 -18.646 1.00 87.69 283 TYR A CA 1
ATOM 2270 C C . TYR A 1 283 ? 9.759 5.271 -17.710 1.00 87.69 283 TYR A C 1
ATOM 2272 O O . TYR A 1 283 ? 9.219 6.373 -17.777 1.00 87.69 283 TYR A O 1
ATOM 2280 N N . PRO A 1 284 ? 10.698 5.002 -16.787 1.00 83.62 284 PRO A N 1
ATOM 2281 C CA . PRO A 1 284 ? 11.231 6.024 -15.892 1.00 83.62 284 PRO A CA 1
ATOM 2282 C C . PRO A 1 284 ? 12.128 7.027 -16.633 1.00 83.62 284 PRO A C 1
ATOM 2284 O O . PRO A 1 284 ? 13.044 6.638 -17.363 1.00 83.62 284 PRO A O 1
ATOM 2287 N N . ASP A 1 285 ? 11.901 8.320 -16.391 1.00 80.56 285 ASP A N 1
ATOM 2288 C CA . ASP A 1 285 ? 12.697 9.406 -16.966 1.00 80.56 285 ASP A CA 1
ATOM 2289 C C . ASP A 1 285 ? 14.196 9.244 -16.665 1.00 80.56 285 ASP A C 1
ATOM 2291 O O . ASP A 1 285 ? 14.604 8.815 -15.582 1.00 80.56 285 ASP A O 1
ATOM 2295 N N . GLY A 1 286 ? 15.031 9.538 -17.663 1.00 81.19 286 GLY A N 1
ATOM 2296 C CA . GLY A 1 286 ? 16.484 9.347 -17.596 1.00 81.19 286 GLY A CA 1
ATOM 2297 C C . GLY A 1 286 ? 16.968 7.886 -17.619 1.00 81.19 286 GLY A C 1
ATOM 2298 O O . GLY A 1 286 ? 18.175 7.662 -17.640 1.00 81.19 286 GLY A O 1
ATOM 2299 N N . LYS A 1 287 ? 16.076 6.883 -17.651 1.00 83.06 287 LYS A N 1
ATOM 2300 C CA . LYS A 1 287 ? 16.428 5.449 -17.600 1.00 83.06 287 LYS A CA 1
ATOM 2301 C C . LYS A 1 287 ? 15.807 4.651 -18.754 1.00 83.06 287 LYS A C 1
ATOM 2303 O O . LYS A 1 287 ? 14.991 3.752 -18.557 1.00 83.06 287 LYS A O 1
ATOM 2308 N N . ARG A 1 288 ? 16.248 4.956 -19.980 1.00 84.50 288 ARG A N 1
ATOM 2309 C CA . ARG A 1 288 ? 15.799 4.311 -21.236 1.00 84.50 288 ARG A CA 1
ATOM 2310 C C . ARG A 1 288 ? 15.961 2.778 -21.263 1.00 84.50 288 ARG A C 1
ATOM 2312 O O . ARG A 1 288 ? 15.233 2.115 -21.988 1.00 84.50 288 ARG A O 1
ATOM 2319 N N . ASN A 1 289 ? 16.862 2.210 -20.458 1.00 86.06 289 ASN A N 1
ATOM 2320 C CA . ASN A 1 289 ? 17.105 0.765 -20.351 1.00 86.06 289 ASN A CA 1
ATOM 2321 C C . ASN A 1 289 ? 16.211 0.036 -19.321 1.00 86.06 289 ASN A C 1
ATOM 2323 O O . ASN A 1 289 ? 16.531 -1.087 -18.929 1.00 86.06 289 ASN A O 1
ATOM 2327 N N . GLN A 1 290 ? 15.125 0.654 -18.838 1.00 88.56 290 GLN A N 1
ATOM 2328 C CA . GLN A 1 290 ? 14.212 0.051 -17.859 1.00 88.56 290 GLN A CA 1
ATOM 2329 C C . GLN A 1 290 ? 12.746 0.155 -18.300 1.00 88.56 290 GLN A C 1
ATOM 2331 O O . GLN A 1 290 ? 12.268 1.217 -18.692 1.00 88.56 290 GLN A O 1
ATOM 2336 N N . VAL A 1 291 ? 12.009 -0.950 -18.161 1.00 91.25 291 VAL A N 1
ATOM 2337 C CA . VAL A 1 291 ? 10.554 -1.015 -18.366 1.00 91.25 291 VAL A CA 1
ATOM 2338 C C . VAL A 1 291 ? 9.924 -1.553 -17.096 1.00 91.25 291 VAL A C 1
ATOM 2340 O O . VAL A 1 291 ? 10.193 -2.686 -16.709 1.00 91.25 291 VAL A O 1
ATOM 2343 N N . ILE A 1 292 ? 9.085 -0.757 -16.436 1.00 90.94 292 ILE A N 1
ATOM 2344 C CA . ILE A 1 292 ? 8.418 -1.154 -15.192 1.00 90.94 292 ILE A CA 1
ATOM 2345 C C . ILE A 1 292 ? 6.967 -1.515 -15.509 1.00 90.94 292 ILE A C 1
ATOM 2347 O O . ILE A 1 292 ? 6.210 -0.696 -16.030 1.00 90.94 292 ILE A O 1
ATOM 2351 N N . LEU A 1 293 ? 6.551 -2.731 -15.167 1.00 91.62 293 LEU A N 1
ATOM 2352 C CA . LEU A 1 293 ? 5.157 -3.149 -15.256 1.00 91.62 293 LEU A CA 1
ATOM 2353 C C . LEU A 1 293 ? 4.379 -2.588 -14.056 1.00 91.62 293 LEU A C 1
ATOM 2355 O O . LEU A 1 293 ? 4.616 -2.979 -12.914 1.00 91.62 293 LEU A O 1
ATOM 2359 N N . LYS A 1 294 ? 3.429 -1.683 -14.313 1.00 88.94 294 LYS A N 1
ATOM 2360 C CA . LYS A 1 294 ? 2.516 -1.112 -13.309 1.00 88.94 294 LYS A CA 1
ATOM 2361 C C . LYS A 1 294 ? 1.066 -1.503 -13.611 1.00 88.94 294 LYS A C 1
ATOM 2363 O O . LYS A 1 294 ? 0.717 -1.908 -14.720 1.00 88.94 294 LYS A O 1
ATOM 2368 N N . CYS A 1 295 ? 0.178 -1.319 -12.640 1.00 89.31 295 CYS A N 1
ATOM 2369 C CA . CYS A 1 295 ? -1.259 -1.337 -12.907 1.00 89.31 295 CYS A CA 1
ATOM 2370 C C . CYS A 1 295 ? -1.693 -0.096 -13.709 1.00 89.31 295 CYS A C 1
ATOM 2372 O O . CYS A 1 295 ? -1.119 0.990 -13.579 1.00 89.31 295 CYS A O 1
ATOM 2374 N N . SER A 1 296 ? -2.720 -0.257 -14.546 1.00 85.69 296 SER A N 1
ATOM 2375 C CA . SER A 1 296 ? -3.296 0.802 -15.385 1.00 85.69 296 SER A CA 1
ATOM 2376 C C . SER A 1 296 ? -4.197 1.722 -14.559 1.00 85.69 296 SER A C 1
ATOM 2378 O O . SER A 1 296 ? -5.421 1.684 -14.645 1.00 85.69 296 SER A O 1
ATOM 2380 N N . ILE A 1 297 ? -3.558 2.506 -13.696 1.00 77.44 297 ILE A N 1
ATOM 2381 C CA . ILE A 1 297 ? -4.157 3.447 -12.751 1.00 77.44 297 ILE A CA 1
ATOM 2382 C C . ILE A 1 297 ? -3.337 4.737 -12.860 1.00 77.44 297 ILE A C 1
ATOM 2384 O O . ILE A 1 297 ? -2.108 4.666 -12.781 1.00 77.44 297 ILE A O 1
ATOM 2388 N N . ARG A 1 298 ? -3.981 5.901 -13.049 1.00 71.12 298 ARG A N 1
ATOM 2389 C CA . ARG A 1 298 ? -3.294 7.208 -12.975 1.00 71.12 298 ARG A CA 1
ATOM 2390 C C . ARG A 1 298 ? -2.710 7.376 -11.574 1.00 71.12 298 ARG A C 1
ATOM 2392 O O . ARG A 1 298 ? -3.378 7.055 -10.598 1.00 71.12 298 ARG A O 1
ATOM 2399 N N . ASP A 1 299 ? -1.496 7.893 -11.451 1.00 63.16 299 ASP A N 1
ATOM 2400 C CA . ASP A 1 299 ? -0.749 7.838 -10.186 1.00 63.16 299 ASP A CA 1
ATOM 2401 C C . ASP A 1 299 ? -1.422 8.654 -9.048 1.00 63.16 299 ASP A C 1
ATOM 2403 O O . ASP A 1 299 ? -1.287 8.317 -7.873 1.00 63.16 299 ASP A O 1
ATOM 2407 N N . SER A 1 300 ? -2.274 9.634 -9.383 1.00 62.97 300 SER A N 1
ATOM 2408 C CA . SER A 1 300 ? -3.177 10.324 -8.443 1.00 62.97 300 SER A CA 1
ATOM 2409 C C . SER A 1 300 ? -4.422 9.514 -8.030 1.00 62.97 300 SER A C 1
ATOM 2411 O O . SER A 1 300 ? -4.907 9.658 -6.905 1.00 62.97 300 SER A O 1
ATOM 2413 N N . SER A 1 301 ? -4.935 8.634 -8.897 1.00 67.94 301 SER A N 1
ATOM 2414 C CA . SER A 1 301 ? -6.140 7.822 -8.655 1.00 67.94 301 SER A CA 1
ATOM 2415 C C . SER A 1 301 ? -5.965 6.809 -7.518 1.00 67.94 301 SER A C 1
ATOM 2417 O O . SER A 1 301 ? -6.955 6.422 -6.898 1.00 67.94 301 SER A O 1
ATOM 2419 N N . PHE A 1 302 ? -4.731 6.390 -7.203 1.00 69.12 302 PHE A N 1
ATOM 2420 C CA . PHE A 1 302 ? -4.473 5.528 -6.043 1.00 69.12 302 PHE A CA 1
ATOM 2421 C C . PHE A 1 302 ? -4.771 6.247 -4.719 1.00 69.12 302 PHE A C 1
ATOM 2423 O O . PHE A 1 302 ? -5.450 5.702 -3.856 1.00 69.12 302 PHE A O 1
ATOM 2430 N N . LEU A 1 303 ? -4.325 7.493 -4.555 1.00 70.44 303 LEU A N 1
ATOM 2431 C CA . LEU A 1 303 ? -4.581 8.245 -3.322 1.00 70.44 303 LEU A CA 1
ATOM 2432 C C . LEU A 1 303 ? -6.049 8.672 -3.209 1.00 70.44 303 LEU A C 1
ATOM 2434 O O . LEU A 1 303 ? -6.608 8.664 -2.113 1.00 70.44 303 LEU A O 1
ATOM 2438 N N . LEU A 1 304 ? -6.703 8.962 -4.338 1.00 74.75 304 LEU A N 1
ATOM 2439 C CA . LEU A 1 304 ? -8.134 9.262 -4.354 1.00 74.75 304 LEU A CA 1
ATOM 2440 C C . LEU A 1 304 ? -8.994 8.038 -3.969 1.00 74.75 304 LEU A C 1
ATOM 2442 O O . LEU A 1 304 ? -10.029 8.219 -3.334 1.00 74.75 304 LEU A O 1
ATOM 2446 N N . SER A 1 305 ? -8.552 6.795 -4.217 1.00 77.56 305 SER A N 1
ATOM 2447 C CA . SER A 1 305 ? -9.256 5.600 -3.708 1.00 77.56 305 SER A CA 1
ATOM 2448 C C . SER A 1 305 ? -9.155 5.427 -2.181 1.00 77.56 305 SER A C 1
ATOM 2450 O O . SER A 1 305 ? -10.011 4.780 -1.572 1.00 77.56 305 SER A O 1
ATOM 2452 N N . LEU A 1 306 ? -8.164 6.054 -1.533 1.00 81.88 306 LEU A N 1
ATOM 2453 C CA . LEU A 1 306 ? -7.990 6.041 -0.076 1.00 81.88 306 LEU A CA 1
ATOM 2454 C C . LEU A 1 306 ? -8.766 7.154 0.654 1.00 81.88 306 LEU A C 1
ATOM 2456 O O . LEU A 1 306 ? -8.837 7.119 1.885 1.00 81.88 306 LEU A O 1
ATOM 2460 N N . ILE A 1 307 ? -9.389 8.107 -0.054 1.00 87.94 307 ILE A N 1
ATOM 2461 C CA . ILE A 1 307 ? -10.027 9.287 0.563 1.00 87.94 307 ILE A CA 1
ATOM 2462 C C . ILE A 1 307 ? -11.123 8.916 1.579 1.00 87.94 307 ILE A C 1
ATOM 2464 O O . ILE A 1 307 ? -11.194 9.498 2.662 1.00 87.94 307 ILE A O 1
ATOM 2468 N N . TYR A 1 308 ? -11.921 7.882 1.286 1.00 91.88 308 TYR A N 1
ATOM 2469 C CA . TYR A 1 308 ? -12.955 7.385 2.198 1.00 91.88 308 TYR A CA 1
ATOM 2470 C C . TYR A 1 308 ? -12.360 6.766 3.473 1.00 91.88 308 TYR A C 1
ATOM 2472 O O . TYR A 1 308 ? -12.903 6.941 4.564 1.00 91.88 308 TYR A O 1
ATOM 2480 N N . ASN A 1 309 ? -11.199 6.114 3.370 1.00 91.19 309 ASN A N 1
ATOM 2481 C CA . ASN A 1 309 ? -10.501 5.551 4.526 1.00 91.19 309 ASN A CA 1
ATOM 2482 C C . ASN A 1 309 ? -9.898 6.649 5.407 1.00 91.19 309 ASN A C 1
ATOM 2484 O O . ASN A 1 309 ? -10.000 6.562 6.627 1.00 91.19 309 ASN A O 1
ATOM 2488 N N . MET A 1 310 ? -9.366 7.723 4.816 1.00 90.81 310 MET A N 1
ATOM 2489 C CA . MET A 1 310 ? -8.911 8.901 5.569 1.00 90.81 310 MET A CA 1
ATOM 2490 C C . MET A 1 310 ? -10.069 9.606 6.289 1.00 90.81 310 MET A C 1
ATOM 2492 O O . MET A 1 310 ? -9.927 10.013 7.445 1.00 90.81 310 MET A O 1
ATOM 2496 N N . LEU A 1 311 ? -11.245 9.682 5.660 1.00 93.25 311 LEU A N 1
ATOM 2497 C CA . LEU A 1 311 ? -12.472 10.167 6.292 1.00 93.25 311 LEU A CA 1
ATOM 2498 C C . LEU A 1 311 ? -12.930 9.247 7.442 1.00 93.25 311 LEU A C 1
ATOM 2500 O O . LEU A 1 311 ? -13.198 9.741 8.539 1.00 93.25 311 LEU A O 1
ATOM 2504 N N . LEU A 1 312 ? -12.941 7.920 7.255 1.00 94.00 312 LEU A N 1
ATOM 2505 C CA . LEU A 1 312 ? -13.247 6.958 8.323 1.00 94.00 312 LEU A CA 1
ATOM 2506 C C . LEU A 1 312 ? -12.263 7.057 9.498 1.00 94.00 312 LEU A C 1
ATOM 2508 O O . LEU A 1 312 ? -12.705 7.089 10.647 1.00 94.00 312 LEU A O 1
ATOM 2512 N N . ILE A 1 313 ? -10.955 7.148 9.234 1.00 93.31 313 ILE A N 1
ATOM 2513 C CA . ILE A 1 313 ? -9.910 7.348 10.252 1.00 93.31 313 ILE A CA 1
ATOM 2514 C C . ILE A 1 313 ? -10.172 8.645 11.027 1.00 93.31 313 ILE A C 1
ATOM 2516 O O . ILE A 1 313 ? -10.170 8.637 12.257 1.00 93.31 313 ILE A O 1
ATOM 2520 N N . THR A 1 314 ? -10.460 9.744 10.326 1.00 93.00 314 THR A N 1
ATOM 2521 C CA . THR A 1 314 ? -10.720 11.056 10.936 1.00 93.00 314 THR A CA 1
ATOM 2522 C C . THR A 1 314 ? -11.947 11.015 11.851 1.00 93.00 314 THR A C 1
ATOM 2524 O O . THR A 1 314 ? -11.869 11.419 13.013 1.00 93.00 314 THR A O 1
ATOM 2527 N N . ILE A 1 315 ? -13.063 10.448 11.381 1.00 94.62 315 ILE A N 1
ATOM 2528 C CA . ILE A 1 315 ? -14.293 10.301 12.175 1.00 94.62 315 ILE A CA 1
ATOM 2529 C C . ILE A 1 315 ? -14.060 9.364 13.372 1.00 94.62 315 ILE A C 1
ATOM 2531 O O . ILE A 1 315 ? -14.458 9.697 14.491 1.00 94.62 315 ILE A O 1
ATOM 2535 N N . CYS A 1 316 ? -13.360 8.236 13.191 1.00 93.94 316 CYS A N 1
ATOM 2536 C CA . CYS A 1 316 ? -12.961 7.353 14.292 1.00 93.94 316 CYS A CA 1
ATOM 2537 C C . CYS A 1 316 ? -12.141 8.094 15.355 1.00 93.94 316 CYS A C 1
ATOM 2539 O O . CYS A 1 316 ? -12.400 7.931 16.546 1.00 93.94 316 CYS A O 1
ATOM 2541 N N . THR A 1 317 ? -11.187 8.932 14.946 1.00 93.19 317 THR A N 1
ATOM 2542 C CA . THR A 1 317 ? -10.347 9.729 15.850 1.00 93.19 317 THR A CA 1
ATOM 2543 C C . THR A 1 317 ? -11.162 10.780 16.608 1.00 93.19 317 THR A C 1
ATOM 2545 O O . THR A 1 317 ? -10.994 10.908 17.822 1.00 93.19 317 THR A O 1
ATOM 2548 N N . VAL A 1 318 ? -12.117 11.461 15.963 1.00 92.62 318 VAL A N 1
ATOM 2549 C CA . VAL A 1 318 ? -13.050 12.387 16.638 1.00 92.62 318 VAL A CA 1
ATOM 2550 C C . VAL A 1 318 ? -13.909 11.656 17.679 1.00 92.62 318 VAL A C 1
ATOM 2552 O O . VAL A 1 318 ? -14.015 12.107 18.824 1.00 92.62 318 VAL A O 1
ATOM 2555 N N . TYR A 1 319 ? -14.471 10.491 17.339 1.00 90.62 319 TYR A N 1
ATOM 2556 C CA . TYR A 1 319 ? -15.219 9.669 18.299 1.00 90.62 319 TYR A CA 1
ATOM 2557 C C . TYR A 1 319 ? -14.326 9.142 19.433 1.00 90.62 319 TYR A C 1
ATOM 2559 O O . TYR A 1 319 ? -14.740 9.172 20.594 1.00 90.62 319 TYR A O 1
ATOM 2567 N N . ALA A 1 320 ? -13.088 8.739 19.142 1.00 89.50 320 ALA A N 1
ATOM 2568 C CA . ALA A 1 320 ? -12.120 8.313 20.148 1.00 89.50 320 ALA A CA 1
ATOM 2569 C C . ALA A 1 320 ? -11.790 9.448 21.138 1.00 89.50 320 ALA A C 1
ATOM 2571 O O . ALA A 1 320 ? -11.803 9.222 22.352 1.00 89.50 320 ALA A O 1
ATOM 2572 N N . VAL A 1 321 ? -11.595 10.682 20.651 1.00 89.31 321 VAL A N 1
ATOM 2573 C CA . VAL A 1 321 ? -11.421 11.879 21.493 1.00 89.31 321 VAL A CA 1
ATOM 2574 C C . VAL A 1 321 ? -12.667 12.142 22.341 1.00 89.31 321 VAL A C 1
ATOM 2576 O O . VAL A 1 321 ? -12.533 12.337 23.550 1.00 89.31 321 VAL A O 1
ATOM 2579 N N . LYS A 1 322 ? -13.880 12.056 21.771 1.00 86.94 322 LYS A N 1
ATOM 2580 C CA . LYS A 1 322 ? -15.138 12.175 22.534 1.00 86.94 322 LYS A CA 1
ATOM 2581 C C . LYS A 1 322 ? -15.219 11.134 23.662 1.00 86.94 322 LYS A C 1
ATOM 2583 O O . LYS A 1 322 ? -15.612 11.472 24.778 1.00 86.94 322 LYS A O 1
ATOM 2588 N N . THR A 1 323 ? -14.770 9.898 23.420 1.00 84.12 323 THR A N 1
ATOM 2589 C CA . THR A 1 323 ? -14.731 8.836 24.444 1.00 84.12 323 THR A CA 1
ATOM 2590 C C . THR A 1 323 ? -13.627 8.983 25.503 1.00 84.12 323 THR A C 1
ATOM 2592 O O . THR A 1 323 ? -13.691 8.279 26.509 1.00 84.12 323 THR A O 1
ATOM 2595 N N . ARG A 1 324 ? -12.665 9.916 25.371 1.00 82.50 324 ARG A N 1
ATOM 2596 C CA . ARG A 1 324 ? -11.664 10.187 26.431 1.00 82.50 324 ARG A CA 1
ATOM 2597 C C . ARG A 1 324 ? -12.286 10.721 27.729 1.00 82.50 324 ARG A C 1
ATOM 2599 O O . ARG A 1 324 ? -11.686 10.565 28.782 1.00 82.50 324 ARG A O 1
ATOM 2606 N N . LYS A 1 325 ? -13.470 11.349 27.671 1.00 74.62 325 LYS A N 1
ATOM 2607 C CA . LYS A 1 325 ? -14.168 11.924 28.845 1.00 74.62 325 LYS A CA 1
ATOM 2608 C C . LYS A 1 325 ? -14.942 10.885 29.683 1.00 74.62 325 LYS A C 1
ATOM 2610 O O . LYS A 1 325 ? -15.693 11.256 30.580 1.00 74.62 325 LYS A O 1
ATOM 2615 N N . ILE A 1 326 ? -14.797 9.596 29.375 1.00 75.06 326 ILE A N 1
ATOM 2616 C CA . ILE A 1 326 ? -15.418 8.479 30.100 1.00 75.06 326 ILE A CA 1
ATOM 2617 C C . ILE A 1 326 ? -14.522 8.094 31.293 1.00 75.06 326 ILE A C 1
ATOM 2619 O O . ILE A 1 326 ? -13.311 7.992 31.103 1.00 75.06 326 ILE A O 1
ATOM 2623 N N . PRO A 1 327 ? -15.070 7.863 32.504 1.00 65.12 327 PRO A N 1
ATOM 2624 C CA . PRO A 1 327 ? -14.268 7.564 33.693 1.00 65.12 327 PRO A CA 1
ATOM 2625 C C . PRO A 1 327 ? -13.404 6.300 33.544 1.00 65.12 327 PRO A C 1
ATOM 2627 O O . PRO A 1 327 ? -13.834 5.294 32.975 1.00 65.12 327 PRO A O 1
ATOM 2630 N N . GLU A 1 328 ? -12.198 6.340 34.122 1.00 56.09 328 GLU A N 1
ATOM 2631 C CA . GLU A 1 328 ? -11.093 5.386 33.888 1.00 56.09 328 GLU A CA 1
ATOM 2632 C C . GLU A 1 328 ? -11.398 3.914 34.216 1.00 56.09 328 GLU A C 1
ATOM 2634 O O . GLU A 1 328 ? -10.709 3.015 33.738 1.00 56.09 328 GLU A O 1
ATOM 2639 N N . ASN A 1 329 ? -12.482 3.644 34.949 1.00 54.44 329 ASN A N 1
ATOM 2640 C CA . ASN A 1 329 ? -13.003 2.294 35.193 1.00 54.44 329 ASN A CA 1
ATOM 2641 C C . ASN A 1 329 ? -13.262 1.491 33.896 1.00 54.44 329 ASN A C 1
ATOM 2643 O O . ASN A 1 329 ? -13.369 0.267 33.952 1.00 54.44 329 ASN A O 1
ATOM 2647 N N . PHE A 1 330 ? -13.347 2.150 32.732 1.00 63.25 330 PHE A N 1
ATOM 2648 C CA . PHE A 1 330 ? -13.505 1.524 31.415 1.00 63.25 330 PHE A CA 1
ATOM 2649 C C . PHE A 1 330 ? -12.246 1.643 30.528 1.00 63.25 330 PHE A C 1
ATOM 2651 O O . PHE A 1 330 ? -12.278 2.227 29.446 1.00 63.25 330 PHE A O 1
ATOM 2658 N N . ASN A 1 331 ? -11.140 1.018 30.958 1.00 71.38 331 ASN A N 1
ATOM 2659 C CA . ASN A 1 331 ? -9.830 1.007 30.274 1.00 71.38 331 ASN A CA 1
ATOM 2660 C C . ASN A 1 331 ? -9.854 0.736 28.747 1.00 71.38 331 ASN A C 1
ATOM 2662 O O . ASN A 1 331 ? -8.931 1.146 28.046 1.00 71.38 331 ASN A O 1
ATOM 2666 N N . GLU A 1 332 ? -10.884 0.075 28.199 1.00 81.81 332 GLU A N 1
ATOM 2667 C CA . GLU A 1 332 ? -11.005 -0.177 26.752 1.00 81.81 332 GLU A CA 1
ATOM 2668 C C . GLU A 1 332 ? -11.024 1.116 25.904 1.00 81.81 332 GLU A C 1
ATOM 2670 O O . GLU A 1 332 ? -10.482 1.114 24.798 1.00 81.81 332 GLU A O 1
ATOM 2675 N N . SER A 1 333 ? -11.558 2.239 26.408 1.00 84.62 333 SER A N 1
ATOM 2676 C CA . SER A 1 333 ? -11.567 3.513 25.661 1.00 84.62 333 SER A CA 1
ATOM 2677 C C . SER A 1 333 ? -10.156 4.069 25.424 1.00 84.62 333 SER A C 1
ATOM 2679 O O . SER A 1 333 ? -9.866 4.581 24.342 1.00 84.62 333 SER A O 1
ATOM 2681 N N . LYS A 1 334 ? -9.250 3.909 26.400 1.00 87.25 334 LYS A N 1
ATOM 2682 C CA . LYS A 1 334 ? -7.846 4.343 26.324 1.00 87.25 334 LYS A CA 1
ATOM 2683 C C . LYS A 1 334 ? -7.083 3.589 25.234 1.00 87.25 334 LYS A C 1
ATOM 2685 O O . LYS A 1 334 ? -6.368 4.211 24.450 1.00 87.25 334 LYS A O 1
ATOM 2690 N N . PHE A 1 335 ? -7.287 2.274 25.143 1.00 90.69 335 PHE A N 1
ATOM 2691 C CA . PHE A 1 335 ? -6.679 1.432 24.109 1.00 90.69 335 PHE A CA 1
ATOM 2692 C C . PHE A 1 335 ? -7.199 1.752 22.702 1.00 90.69 335 PHE A C 1
ATOM 2694 O O . PHE A 1 335 ? -6.403 1.828 21.765 1.00 90.69 335 PHE A O 1
ATOM 2701 N N . ILE A 1 336 ? -8.505 2.008 22.543 1.00 91.25 336 ILE A N 1
ATOM 2702 C CA . ILE A 1 336 ? -9.065 2.449 21.253 1.00 91.25 336 ILE A CA 1
ATOM 2703 C C . ILE A 1 336 ? -8.527 3.831 20.866 1.00 91.25 336 ILE A C 1
ATOM 2705 O O . ILE A 1 336 ? -8.141 4.033 19.718 1.00 91.25 336 ILE A O 1
ATOM 2709 N N . GLY A 1 337 ? -8.419 4.752 21.827 1.00 91.00 337 GLY A N 1
ATOM 2710 C CA . GLY A 1 337 ? -7.757 6.037 21.628 1.00 91.00 337 GLY A CA 1
ATOM 2711 C C . GLY A 1 337 ? -6.339 5.875 21.086 1.00 91.00 337 GLY A C 1
ATOM 2712 O O . GLY A 1 337 ? -6.052 6.354 19.994 1.00 91.00 337 GLY A O 1
ATOM 2713 N N . PHE A 1 338 ? -5.474 5.167 21.818 1.00 91.62 338 PHE A N 1
ATOM 2714 C CA . PHE A 1 338 ? -4.086 4.923 21.410 1.00 91.62 338 PHE A CA 1
ATOM 2715 C C . PHE A 1 338 ? -3.995 4.307 20.006 1.00 91.62 338 PHE A C 1
ATOM 2717 O O . PHE A 1 338 ? -3.231 4.797 19.179 1.00 91.62 338 PHE A O 1
ATOM 2724 N N . THR A 1 339 ? -4.837 3.306 19.717 1.00 94.12 339 THR A N 1
ATOM 2725 C CA . THR A 1 339 ? -4.933 2.680 18.387 1.00 94.12 339 THR A CA 1
ATOM 2726 C C . THR A 1 339 ? -5.140 3.734 17.300 1.00 94.12 339 THR A C 1
ATOM 2728 O O . THR A 1 339 ? -4.372 3.787 16.342 1.00 94.12 339 THR A O 1
ATOM 2731 N N . MET A 1 340 ? -6.136 4.610 17.463 1.00 93.62 340 MET A N 1
ATOM 2732 C CA . MET A 1 340 ? -6.429 5.654 16.481 1.00 93.62 340 MET A CA 1
ATOM 2733 C C . MET A 1 340 ? -5.303 6.684 16.336 1.00 93.62 340 MET A C 1
ATOM 2735 O O . MET A 1 340 ? -4.908 6.974 15.210 1.00 93.62 340 MET A O 1
ATOM 2739 N N . TYR A 1 341 ? -4.747 7.211 17.434 1.00 93.56 341 TYR A N 1
ATOM 2740 C CA . TYR A 1 341 ? -3.717 8.261 17.354 1.00 93.56 341 TYR A CA 1
ATOM 2741 C C . TYR A 1 341 ? -2.426 7.752 16.699 1.00 93.56 341 TYR A C 1
ATOM 2743 O O . TYR A 1 341 ? -1.900 8.414 15.806 1.00 93.56 341 TYR A O 1
ATOM 2751 N N . THR A 1 342 ? -1.951 6.559 17.071 1.00 95.44 342 THR A N 1
ATOM 2752 C CA . THR A 1 342 ? -0.767 5.953 16.443 1.00 95.44 342 THR A CA 1
ATOM 2753 C C . THR A 1 342 ? -1.019 5.636 14.968 1.00 95.44 342 THR A C 1
ATOM 2755 O O . THR A 1 342 ? -0.145 5.867 14.137 1.00 95.44 342 THR A O 1
ATOM 2758 N N . THR A 1 343 ? -2.230 5.200 14.610 1.00 92.62 343 THR A N 1
ATOM 2759 C CA . THR A 1 343 ? -2.591 4.931 13.210 1.00 92.62 343 THR A CA 1
ATOM 2760 C C . THR A 1 343 ? -2.630 6.218 12.377 1.00 92.62 343 THR A C 1
ATOM 2762 O O . THR A 1 343 ? -2.082 6.241 11.279 1.00 92.62 343 THR A O 1
ATOM 2765 N N . CYS A 1 344 ? -3.171 7.326 12.902 1.00 93.19 344 CYS A N 1
ATOM 2766 C CA . CYS A 1 344 ? -3.086 8.635 12.242 1.00 93.19 344 CYS A CA 1
ATOM 2767 C C . CYS A 1 344 ? -1.633 9.065 11.980 1.00 93.19 344 CYS A C 1
ATOM 2769 O O . CYS A 1 344 ? -1.340 9.551 10.893 1.00 93.19 344 CYS A O 1
ATOM 2771 N N . ILE A 1 345 ? -0.718 8.852 12.934 1.00 95.38 345 ILE A N 1
ATOM 2772 C CA . ILE A 1 345 ? 0.709 9.181 12.766 1.00 95.38 345 ILE A CA 1
ATOM 2773 C C . ILE A 1 345 ? 1.339 8.351 11.635 1.00 95.38 345 ILE A C 1
ATOM 2775 O O . ILE A 1 345 ? 2.054 8.907 10.804 1.00 95.38 345 ILE A O 1
ATOM 2779 N N . ILE A 1 346 ? 1.028 7.052 11.546 1.00 95.19 346 ILE A N 1
ATOM 2780 C CA . ILE A 1 346 ? 1.517 6.169 10.470 1.00 95.19 346 ILE A CA 1
ATOM 2781 C C . ILE A 1 346 ? 1.049 6.662 9.090 1.00 95.19 346 ILE A C 1
ATOM 2783 O O . ILE A 1 346 ? 1.848 6.713 8.155 1.00 95.19 346 ILE A O 1
ATOM 2787 N N . TRP A 1 347 ? -0.214 7.081 8.954 1.00 91.50 347 TRP A N 1
ATOM 2788 C CA . TRP A 1 347 ? -0.739 7.597 7.682 1.00 91.50 347 TRP A CA 1
ATOM 2789 C C . TRP A 1 347 ? -0.209 8.984 7.313 1.00 91.50 347 TRP A C 1
ATOM 2791 O O . TRP A 1 347 ? 0.093 9.221 6.145 1.00 91.50 347 TRP A O 1
ATOM 2801 N N . LEU A 1 348 ? -0.022 9.871 8.294 1.00 91.44 348 LEU A N 1
ATOM 2802 C CA . LEU A 1 348 ? 0.611 11.175 8.077 1.00 91.44 348 LEU A CA 1
ATOM 2803 C C . LEU A 1 348 ? 2.088 11.044 7.674 1.00 91.44 348 LEU A C 1
ATOM 2805 O O . LEU A 1 348 ? 2.561 11.842 6.872 1.00 91.44 348 LEU A O 1
ATOM 2809 N N . ALA A 1 349 ? 2.801 10.026 8.169 1.00 92.62 349 ALA A N 1
ATOM 2810 C CA . ALA A 1 349 ? 4.167 9.716 7.744 1.00 92.62 349 ALA A CA 1
ATOM 2811 C C . ALA A 1 349 ? 4.227 9.016 6.371 1.00 92.62 349 ALA A C 1
ATOM 2813 O O . ALA A 1 349 ? 5.149 9.264 5.598 1.00 92.62 349 ALA A O 1
ATOM 2814 N N . PHE A 1 350 ? 3.244 8.172 6.036 1.00 90.25 350 PHE A N 1
ATOM 2815 C CA . PHE A 1 350 ? 3.188 7.465 4.750 1.00 90.25 350 PHE A CA 1
ATOM 2816 C C . PHE A 1 350 ? 3.146 8.418 3.544 1.00 90.25 350 PHE A C 1
ATOM 2818 O O . PHE A 1 350 ? 3.904 8.227 2.594 1.00 90.25 350 PHE A O 1
ATOM 2825 N N . VAL A 1 351 ? 2.286 9.443 3.580 1.00 87.06 351 VAL A N 1
ATOM 2826 C CA . VAL A 1 351 ? 2.048 10.353 2.441 1.00 87.06 351 VAL A CA 1
ATOM 2827 C C . VAL A 1 351 ? 3.332 11.023 1.910 1.00 87.06 351 VAL A C 1
ATOM 2829 O O . VAL A 1 351 ? 3.607 10.870 0.716 1.00 87.06 351 VAL A O 1
ATOM 2832 N N . PRO A 1 352 ? 4.154 11.723 2.723 1.00 90.31 352 PRO A N 1
ATOM 2833 C CA . PRO A 1 352 ? 5.379 12.351 2.228 1.00 90.31 352 PRO A CA 1
ATOM 2834 C C . PRO A 1 352 ? 6.436 11.335 1.773 1.00 90.31 352 PRO A C 1
ATOM 2836 O O . PRO A 1 352 ? 7.159 11.622 0.824 1.00 90.31 352 PRO A O 1
ATOM 2839 N N . ILE A 1 353 ? 6.512 10.139 2.375 1.00 90.38 353 ILE A N 1
ATOM 2840 C CA . ILE A 1 353 ? 7.465 9.096 1.948 1.00 90.38 353 ILE A CA 1
ATOM 2841 C C . ILE A 1 353 ? 7.067 8.521 0.578 1.00 90.38 353 ILE A C 1
ATOM 2843 O O . ILE A 1 353 ? 7.922 8.346 -0.293 1.00 90.38 353 ILE A O 1
ATOM 2847 N N . TYR A 1 354 ? 5.772 8.271 0.358 1.00 85.56 354 TYR A N 1
ATOM 2848 C CA . TYR A 1 354 ? 5.242 7.759 -0.909 1.00 85.56 354 TYR A CA 1
ATOM 2849 C C . TYR A 1 354 ? 5.516 8.713 -2.081 1.00 85.56 354 TYR A C 1
ATOM 2851 O O . TYR A 1 354 ? 5.987 8.275 -3.133 1.00 85.56 354 TYR A O 1
ATOM 2859 N N . PHE A 1 355 ? 5.276 10.017 -1.892 1.00 84.31 355 PHE A N 1
ATOM 2860 C CA . PHE A 1 355 ? 5.584 11.033 -2.904 1.00 84.31 355 PHE A CA 1
ATOM 2861 C C . PHE A 1 355 ? 7.090 11.292 -3.047 1.00 84.31 355 PHE A C 1
ATOM 2863 O O . PHE A 1 355 ? 7.601 11.314 -4.165 1.00 84.31 355 PHE A O 1
ATOM 2870 N N . GLY A 1 356 ? 7.815 11.441 -1.933 1.00 85.81 356 GLY A N 1
ATOM 2871 C CA . GLY A 1 356 ? 9.253 11.728 -1.929 1.00 85.81 356 GLY A CA 1
ATOM 2872 C C . GLY A 1 356 ? 10.105 10.628 -2.567 1.00 85.81 356 GLY A C 1
ATOM 2873 O O . GLY A 1 356 ? 11.183 10.910 -3.079 1.00 85.81 356 GLY A O 1
ATOM 2874 N N . THR A 1 357 ? 9.599 9.390 -2.610 1.00 83.62 357 THR A N 1
ATOM 2875 C CA . THR A 1 357 ? 10.281 8.251 -3.245 1.00 83.62 357 THR A CA 1
ATOM 2876 C C . THR A 1 357 ? 9.738 7.924 -4.645 1.00 83.62 357 THR A C 1
ATOM 2878 O O . THR A 1 357 ? 9.823 6.783 -5.095 1.00 83.62 357 THR A O 1
ATOM 2881 N N . GLY A 1 358 ? 9.207 8.921 -5.368 1.00 68.25 358 GLY A N 1
ATOM 2882 C CA . GLY A 1 358 ? 8.649 8.768 -6.724 1.00 68.25 358 GLY A CA 1
ATOM 2883 C C . GLY A 1 358 ? 9.550 8.043 -7.738 1.00 68.25 358 GLY A C 1
ATOM 2884 O O . GLY A 1 358 ? 9.051 7.392 -8.655 1.00 68.25 358 GLY A O 1
ATOM 2885 N N . ASN A 1 359 ? 10.870 8.080 -7.533 1.00 70.81 359 ASN A N 1
ATOM 2886 C CA . ASN A 1 359 ? 11.868 7.485 -8.425 1.00 70.81 359 ASN A CA 1
ATOM 2887 C C . ASN A 1 359 ? 12.091 5.966 -8.218 1.00 70.81 359 ASN A C 1
ATOM 2889 O O . ASN A 1 359 ? 12.876 5.373 -8.962 1.00 70.81 359 ASN A O 1
ATOM 2893 N N . SER A 1 360 ? 11.438 5.321 -7.236 1.00 85.88 360 SER A N 1
ATOM 2894 C CA . SER A 1 360 ? 11.487 3.859 -7.048 1.00 85.88 360 SER A CA 1
ATOM 2895 C C . SER A 1 360 ? 10.126 3.260 -6.687 1.00 85.88 360 SER A C 1
ATOM 2897 O O . SER A 1 360 ? 9.596 3.459 -5.591 1.00 85.88 360 SER A O 1
ATOM 2899 N N . PHE A 1 361 ? 9.595 2.438 -7.599 1.00 85.19 361 PHE A N 1
ATOM 2900 C CA . PHE A 1 361 ? 8.355 1.690 -7.380 1.00 85.19 361 PHE A CA 1
ATOM 2901 C C . PHE A 1 361 ? 8.494 0.653 -6.251 1.00 85.19 361 PHE A C 1
ATOM 2903 O O . PHE A 1 361 ? 7.527 0.393 -5.535 1.00 85.19 361 PHE A O 1
ATOM 2910 N N . GLU A 1 362 ? 9.690 0.081 -6.069 1.00 90.69 362 GLU A N 1
ATOM 2911 C CA . GLU A 1 362 ? 9.952 -0.937 -5.049 1.00 90.69 362 GLU A CA 1
ATOM 2912 C C . GLU A 1 362 ? 9.748 -0.358 -3.650 1.00 90.69 362 GLU A C 1
ATOM 2914 O O . GLU A 1 362 ? 9.014 -0.931 -2.841 1.00 90.69 362 GLU A O 1
ATOM 2919 N N . VAL A 1 363 ? 10.319 0.821 -3.383 1.00 91.25 363 VAL A N 1
ATOM 2920 C CA . VAL A 1 363 ? 10.177 1.484 -2.082 1.00 91.25 363 VAL A CA 1
ATOM 2921 C C . VAL A 1 363 ? 8.739 1.950 -1.865 1.00 91.25 363 VAL A C 1
ATOM 2923 O O . VAL A 1 363 ? 8.196 1.697 -0.795 1.00 91.25 363 VAL A O 1
ATOM 2926 N N . GLN A 1 364 ? 8.073 2.531 -2.872 1.00 89.12 364 GLN A N 1
ATOM 2927 C CA . GLN A 1 364 ? 6.664 2.939 -2.755 1.00 89.12 364 GLN A CA 1
ATOM 2928 C C . GLN A 1 364 ? 5.742 1.781 -2.334 1.00 89.12 364 GLN A C 1
ATOM 2930 O O . GLN A 1 364 ? 4.928 1.939 -1.418 1.00 89.12 364 GLN A O 1
ATOM 2935 N N . ILE A 1 365 ? 5.885 0.608 -2.965 1.00 90.81 365 ILE A N 1
ATOM 2936 C CA . ILE A 1 365 ? 5.116 -0.596 -2.612 1.00 90.81 365 ILE A CA 1
ATOM 2937 C C . ILE A 1 365 ? 5.527 -1.109 -1.223 1.00 90.81 365 ILE A C 1
ATOM 2939 O O . ILE A 1 365 ? 4.656 -1.429 -0.410 1.00 90.81 365 ILE A O 1
ATOM 2943 N N . THR A 1 366 ? 6.828 -1.130 -0.914 1.00 94.19 366 THR A N 1
ATOM 2944 C CA . THR A 1 366 ? 7.357 -1.573 0.389 1.00 94.19 366 THR A CA 1
ATOM 2945 C C . THR A 1 366 ? 6.802 -0.729 1.536 1.00 94.19 366 THR A C 1
ATOM 2947 O O . THR A 1 366 ? 6.224 -1.276 2.475 1.00 94.19 366 THR A O 1
ATOM 2950 N N . THR A 1 367 ? 6.907 0.602 1.457 1.00 93.06 367 THR A N 1
ATOM 2951 C CA . THR A 1 367 ? 6.402 1.528 2.482 1.00 93.06 367 THR A CA 1
ATOM 2952 C C . THR A 1 367 ? 4.895 1.374 2.673 1.00 93.06 367 THR A C 1
ATOM 2954 O O . THR A 1 367 ? 4.428 1.341 3.809 1.00 93.06 367 THR A O 1
ATOM 2957 N N . LEU A 1 368 ? 4.124 1.216 1.591 1.00 91.88 368 LEU A N 1
ATOM 2958 C CA . LEU A 1 368 ? 2.681 0.979 1.668 1.00 91.88 368 LEU A CA 1
ATOM 2959 C C . LEU A 1 368 ? 2.344 -0.338 2.391 1.00 91.88 368 LEU A C 1
ATOM 2961 O O . LEU A 1 368 ? 1.467 -0.351 3.260 1.00 91.88 368 LEU A O 1
ATOM 2965 N N . CYS A 1 369 ? 3.060 -1.427 2.094 1.00 95.25 369 CYS A N 1
ATOM 2966 C CA . CYS A 1 369 ? 2.876 -2.720 2.762 1.00 95.25 369 CYS A CA 1
ATOM 2967 C C . CYS A 1 369 ? 3.274 -2.671 4.247 1.00 95.25 369 CYS A C 1
ATOM 2969 O O . CYS A 1 369 ? 2.557 -3.199 5.102 1.00 95.25 369 CYS A O 1
ATOM 2971 N N . VAL A 1 370 ? 4.380 -1.993 4.572 1.00 96.00 370 VAL A N 1
ATOM 2972 C CA . VAL A 1 370 ? 4.866 -1.821 5.950 1.00 96.00 370 VAL A CA 1
ATOM 2973 C C . VAL A 1 370 ? 3.918 -0.938 6.766 1.00 96.00 370 VAL A C 1
ATOM 2975 O O . VAL A 1 370 ? 3.514 -1.354 7.848 1.00 96.00 370 VAL A O 1
ATOM 2978 N N . SER A 1 371 ? 3.472 0.217 6.258 1.00 95.00 371 SER A N 1
ATOM 2979 C CA . SER A 1 371 ? 2.503 1.085 6.955 1.00 95.00 371 SER A CA 1
ATOM 2980 C C . SER A 1 371 ? 1.130 0.426 7.128 1.00 95.00 371 SER A C 1
ATOM 2982 O O . SER A 1 371 ? 0.492 0.586 8.175 1.00 95.00 371 SER A O 1
ATOM 2984 N N . THR A 1 372 ? 0.692 -0.370 6.146 1.00 95.19 372 THR A N 1
ATOM 2985 C CA . THR A 1 372 ? -0.529 -1.191 6.236 1.00 95.19 372 THR A CA 1
ATOM 2986 C C . THR A 1 372 ? -0.407 -2.234 7.345 1.00 95.19 372 THR A C 1
ATOM 2988 O O . THR A 1 372 ? -1.255 -2.292 8.238 1.00 95.19 372 THR A O 1
ATOM 2991 N N . SER A 1 373 ? 0.682 -3.006 7.338 1.00 97.38 373 SER A N 1
ATOM 2992 C CA . SER A 1 373 ? 0.948 -4.032 8.348 1.00 97.38 373 SER A CA 1
ATOM 2993 C C . SER A 1 373 ? 1.118 -3.430 9.744 1.00 97.38 373 SER A C 1
ATOM 2995 O O . SER A 1 373 ? 0.552 -3.942 10.703 1.00 97.38 373 SER A O 1
ATOM 2997 N N . LEU A 1 374 ? 1.832 -2.309 9.879 1.00 96.88 374 LEU A N 1
ATOM 2998 C CA . LEU A 1 374 ? 2.041 -1.630 11.159 1.00 96.88 374 LEU A CA 1
ATOM 2999 C C . LEU A 1 374 ? 0.725 -1.090 11.743 1.00 96.88 374 LEU A C 1
ATOM 3001 O O . LEU A 1 374 ? 0.486 -1.233 12.941 1.00 96.88 374 LEU A O 1
ATOM 3005 N N . SER A 1 375 ? -0.166 -0.550 10.903 1.00 96.25 375 SER A N 1
ATOM 3006 C CA . SER A 1 375 ? -1.523 -0.153 11.317 1.00 96.25 375 SER A CA 1
ATOM 3007 C C . SER A 1 375 ? -2.332 -1.354 11.833 1.00 96.25 375 SER A C 1
ATOM 3009 O O . SER A 1 375 ? -2.997 -1.266 12.868 1.00 96.25 375 SER A O 1
ATOM 3011 N N . ALA A 1 376 ? -2.228 -2.504 11.158 1.00 97.44 376 ALA A N 1
ATOM 3012 C CA . ALA A 1 376 ? -2.863 -3.751 11.580 1.00 97.44 376 ALA A CA 1
ATOM 3013 C C . ALA A 1 376 ? -2.274 -4.297 12.902 1.00 97.44 376 ALA A C 1
ATOM 3015 O O . ALA A 1 376 ? -3.033 -4.732 13.771 1.00 97.44 376 ALA A O 1
ATOM 3016 N N . TYR A 1 377 ? -0.957 -4.191 13.116 1.00 97.94 377 TYR A N 1
ATOM 3017 C CA . TYR A 1 377 ? -0.297 -4.549 14.379 1.00 97.94 377 TYR A CA 1
ATOM 3018 C C . TYR A 1 377 ? -0.732 -3.663 15.545 1.00 97.94 377 TYR A C 1
ATOM 3020 O O . TYR A 1 377 ? -0.998 -4.172 16.634 1.00 97.94 377 TYR A O 1
ATOM 3028 N N . VAL A 1 378 ? -0.844 -2.351 15.326 1.00 97.12 378 VAL A N 1
ATOM 3029 C CA . VAL A 1 378 ? -1.343 -1.400 16.330 1.00 97.12 378 VAL A CA 1
ATOM 3030 C C . VAL A 1 378 ? -2.779 -1.759 16.730 1.00 97.12 378 VAL A C 1
ATOM 3032 O O . VAL A 1 378 ? -3.074 -1.863 17.921 1.00 97.12 378 VAL A O 1
ATOM 3035 N N . ALA A 1 379 ? -3.657 -2.051 15.764 1.00 95.81 379 ALA A N 1
ATOM 3036 C CA . ALA A 1 379 ? -5.013 -2.521 16.051 1.00 95.81 379 ALA A CA 1
ATOM 3037 C C . ALA A 1 379 ? -5.033 -3.870 16.799 1.00 95.81 379 ALA A C 1
ATOM 3039 O O . ALA A 1 379 ? -5.798 -4.028 17.753 1.00 95.81 379 ALA A O 1
ATOM 3040 N N . LEU A 1 380 ? -4.181 -4.827 16.419 1.00 96.81 380 LEU A N 1
ATOM 3041 C CA . LEU A 1 380 ? -4.093 -6.141 17.059 1.00 96.81 380 LEU A CA 1
ATOM 3042 C C . LEU A 1 380 ? -3.603 -6.034 18.514 1.00 96.81 380 LEU A C 1
ATOM 3044 O O . LEU A 1 380 ? -4.324 -6.401 19.446 1.00 96.81 380 LEU A O 1
ATOM 3048 N N . PHE A 1 381 ? -2.401 -5.495 18.729 1.00 95.69 381 PHE A N 1
ATOM 3049 C CA . PHE A 1 381 ? -1.773 -5.461 20.049 1.00 95.69 381 PHE A CA 1
ATOM 3050 C C . PHE A 1 381 ? -2.536 -4.576 21.035 1.00 95.69 381 PHE A C 1
ATOM 3052 O O . PHE A 1 381 ? -2.756 -4.980 22.177 1.00 95.69 381 PHE A O 1
ATOM 3059 N N . CYS A 1 382 ? -2.990 -3.391 20.624 1.00 94.00 382 CYS A N 1
ATOM 3060 C CA . CYS A 1 382 ? -3.631 -2.468 21.558 1.00 94.00 382 CYS A CA 1
ATOM 3061 C C . CYS A 1 382 ? -5.047 -2.917 21.945 1.00 94.00 382 CYS A C 1
ATOM 3063 O O . CYS A 1 382 ? -5.450 -2.730 23.092 1.00 94.00 382 CYS A O 1
ATOM 3065 N N . LEU A 1 383 ? -5.805 -3.534 21.032 1.00 93.19 383 LEU A N 1
ATOM 3066 C CA . LEU A 1 383 ? -7.209 -3.880 21.281 1.00 93.19 383 LEU A CA 1
ATOM 3067 C C . LEU A 1 383 ? -7.417 -5.309 21.783 1.00 93.19 383 LEU A C 1
ATOM 3069 O O . LEU A 1 383 ? -8.400 -5.548 22.496 1.00 93.19 383 LEU A O 1
ATOM 3073 N N . PHE A 1 384 ? -6.536 -6.249 21.428 1.00 94.56 384 PHE A N 1
ATOM 3074 C CA . PHE A 1 384 ? -6.709 -7.669 21.739 1.00 94.56 384 PHE A CA 1
ATOM 3075 C C . PHE A 1 384 ? -5.738 -8.182 22.803 1.00 94.56 384 PHE A C 1
ATOM 3077 O O . PHE A 1 384 ? -6.201 -8.905 23.685 1.00 94.56 384 PHE A O 1
ATOM 3084 N N . SER A 1 385 ? -4.461 -7.774 22.828 1.00 91.88 385 SER A N 1
ATOM 3085 C CA . SER A 1 385 ? -3.514 -8.285 23.840 1.00 91.88 385 SER A CA 1
ATOM 3086 C C . SER A 1 385 ? -3.967 -8.067 25.292 1.00 91.88 385 SER A C 1
ATOM 3088 O O . SER A 1 385 ? -3.874 -9.024 26.058 1.00 91.88 385 SER A O 1
ATOM 3090 N N . PRO A 1 386 ? -4.564 -6.922 25.700 1.00 89.94 386 PRO A N 1
ATOM 3091 C CA . PRO A 1 386 ? -5.108 -6.773 27.055 1.00 89.94 386 PRO A CA 1
ATOM 3092 C C . PRO A 1 386 ? -6.228 -7.771 27.388 1.00 89.94 386 PRO A C 1
ATOM 3094 O O . PRO A 1 386 ? -6.410 -8.126 28.548 1.00 89.94 386 PRO A O 1
ATOM 3097 N N . LYS A 1 387 ? -6.985 -8.238 26.386 1.00 90.56 387 LYS A N 1
ATOM 3098 C CA . LYS A 1 387 ? -8.073 -9.214 26.562 1.00 90.56 387 LYS A CA 1
ATOM 3099 C C . LYS A 1 387 ? -7.538 -10.639 26.590 1.00 90.56 387 LYS A C 1
ATOM 3101 O O . LYS A 1 387 ? -7.897 -11.393 27.485 1.00 90.56 387 LYS A O 1
ATOM 3106 N N . VAL A 1 388 ? -6.655 -10.979 25.651 1.00 92.38 388 VAL A N 1
ATOM 3107 C CA . VAL A 1 388 ? -5.984 -12.285 25.583 1.00 92.38 388 VAL A CA 1
ATOM 3108 C C . VAL A 1 388 ? -5.156 -12.536 26.843 1.00 92.38 388 VAL A C 1
ATOM 3110 O O . VAL A 1 388 ? -5.248 -13.614 27.421 1.00 92.38 388 VAL A O 1
ATOM 3113 N N . TYR A 1 389 ? -4.438 -11.520 27.333 1.00 91.00 389 TYR A N 1
ATOM 3114 C CA . TYR A 1 389 ? -3.697 -11.594 28.590 1.00 91.00 389 TYR A CA 1
ATOM 3115 C C . TYR A 1 389 ? -4.601 -11.953 29.777 1.00 91.00 389 TYR A C 1
ATOM 3117 O O . TYR A 1 389 ? -4.266 -12.848 30.546 1.00 91.00 389 TYR A O 1
ATOM 3125 N N . ILE A 1 390 ? -5.774 -11.318 29.908 1.00 88.75 390 ILE A N 1
ATOM 3126 C CA . ILE A 1 390 ? -6.709 -11.652 30.993 1.00 88.75 390 ILE A CA 1
ATOM 3127 C C . ILE A 1 390 ? -7.318 -13.047 30.786 1.00 88.75 390 ILE A C 1
ATOM 3129 O O . ILE A 1 390 ? -7.400 -13.811 31.739 1.00 88.75 390 ILE A O 1
ATOM 3133 N N . ILE A 1 391 ? -7.699 -13.410 29.558 1.00 89.25 391 ILE A N 1
ATOM 3134 C CA . ILE A 1 391 ? -8.279 -14.726 29.242 1.00 89.25 391 ILE A CA 1
ATOM 3135 C C . ILE A 1 391 ? -7.317 -15.878 29.587 1.00 89.25 391 ILE A C 1
ATOM 3137 O O . ILE A 1 391 ? -7.779 -16.909 30.065 1.00 89.25 391 ILE A O 1
ATOM 3141 N N . ILE A 1 392 ? -6.007 -15.704 29.370 1.00 89.00 392 ILE A N 1
ATOM 3142 C CA . ILE A 1 392 ? -4.990 -16.745 29.602 1.00 89.00 392 ILE A CA 1
ATOM 3143 C C . ILE A 1 392 ? -4.429 -16.699 31.032 1.00 89.00 392 ILE A C 1
ATOM 3145 O O . ILE A 1 392 ? -4.421 -17.717 31.716 1.00 89.00 392 ILE A O 1
ATOM 3149 N N . PHE A 1 393 ? -3.959 -15.537 31.497 1.00 87.81 393 PHE A N 1
ATOM 3150 C CA . PHE A 1 393 ? -3.207 -15.416 32.757 1.00 87.81 393 PHE A CA 1
ATOM 3151 C C . PHE A 1 393 ? -4.063 -14.994 33.959 1.00 87.81 393 PHE A C 1
ATOM 3153 O O . PHE A 1 393 ? -3.606 -15.098 35.095 1.00 87.81 393 PHE A O 1
ATOM 3160 N N . HIS A 1 394 ? -5.292 -14.516 33.734 1.00 85.88 394 HIS A N 1
ATOM 3161 C CA . HIS A 1 394 ? -6.205 -14.086 34.797 1.00 85.88 394 HIS A CA 1
ATOM 3162 C C . HIS A 1 394 ? -7.663 -14.544 34.591 1.00 85.88 394 HIS A C 1
ATOM 3164 O O . HIS A 1 394 ? -8.581 -13.711 34.528 1.00 85.88 394 HIS A O 1
ATOM 3170 N N . PRO A 1 395 ? -7.921 -15.866 34.525 1.00 81.31 395 PRO A N 1
ATOM 3171 C CA . PRO A 1 395 ? -9.283 -16.397 34.481 1.00 81.31 395 PRO A CA 1
ATOM 3172 C C . PRO A 1 395 ? -10.115 -15.991 35.715 1.00 81.31 395 PRO A C 1
ATOM 3174 O O . PRO A 1 395 ? -11.334 -15.876 35.612 1.00 81.31 395 PRO A O 1
ATOM 3177 N N . ASP A 1 396 ? -9.472 -15.654 36.841 1.00 75.38 396 ASP A N 1
ATOM 3178 C CA . ASP A 1 396 ? -10.090 -15.060 38.038 1.00 75.38 396 ASP A CA 1
ATOM 3179 C C . ASP A 1 396 ? -10.844 -13.748 37.746 1.00 75.38 396 ASP A C 1
ATOM 3181 O O . ASP A 1 396 ? -11.885 -13.462 38.340 1.00 75.38 396 ASP A O 1
ATOM 3185 N N . LYS A 1 397 ? -10.363 -12.960 36.776 1.00 72.62 397 LYS A N 1
ATOM 3186 C CA . LYS A 1 397 ? -10.990 -11.704 36.324 1.00 72.62 397 LYS A CA 1
ATOM 3187 C C . LYS A 1 397 ? -12.009 -11.929 35.203 1.00 72.62 397 LYS A C 1
ATOM 3189 O O . LYS A 1 397 ? -12.669 -10.978 34.787 1.00 72.62 397 LYS A O 1
ATOM 3194 N N . ASN A 1 398 ? -12.168 -13.168 34.735 1.00 71.00 398 ASN A N 1
ATOM 3195 C CA . ASN A 1 398 ? -13.049 -13.555 33.633 1.00 71.00 398 ASN A CA 1
ATOM 3196 C C . ASN A 1 398 ? -14.426 -14.069 34.108 1.00 71.00 398 ASN A C 1
ATOM 3198 O O . ASN A 1 398 ? -15.115 -14.795 33.394 1.00 71.00 398 ASN A O 1
ATOM 3202 N N . VAL A 1 399 ? -14.854 -13.674 35.310 1.00 69.38 399 VAL A N 1
ATOM 3203 C CA . VAL A 1 399 ? -16.204 -13.923 35.839 1.00 69.38 399 VAL A CA 1
ATOM 3204 C C . VAL A 1 399 ? -17.105 -12.701 35.654 1.00 69.38 399 VAL A C 1
ATOM 3206 O O . VAL A 1 399 ? -16.648 -11.555 35.650 1.00 69.38 399 VAL A O 1
ATOM 3209 N N . ARG A 1 400 ? -18.425 -12.910 35.551 1.00 54.03 400 ARG A N 1
ATOM 3210 C CA . ARG A 1 400 ? -19.374 -11.804 35.744 1.00 54.03 400 ARG A CA 1
ATOM 3211 C C . ARG A 1 400 ? -19.274 -11.347 37.198 1.00 54.03 400 ARG A C 1
ATOM 3213 O O . ARG A 1 400 ? -19.778 -12.031 38.082 1.00 54.03 400 ARG A O 1
ATOM 3220 N N . LYS A 1 401 ? -18.717 -10.156 37.439 1.00 48.50 401 LYS A N 1
ATOM 3221 C CA . LYS A 1 401 ? -19.016 -9.422 38.673 1.00 48.50 401 LYS A CA 1
ATOM 3222 C C . LYS A 1 401 ? -20.508 -9.099 38.671 1.00 48.50 401 LYS A C 1
ATOM 3224 O O . LYS A 1 401 ? -20.944 -8.174 37.990 1.00 48.50 401 LYS A O 1
ATOM 3229 N N . LEU A 1 402 ? -21.281 -9.899 39.401 1.00 40.12 402 LEU A N 1
ATOM 3230 C CA . LEU A 1 402 ? -22.649 -9.569 39.772 1.00 40.12 402 LEU A CA 1
ATOM 3231 C C . LEU A 1 402 ? -22.600 -8.279 40.593 1.00 40.12 402 LEU A C 1
ATOM 3233 O O . LEU A 1 402 ? -22.140 -8.276 41.733 1.00 40.12 402 LEU A O 1
ATOM 3237 N N . THR A 1 403 ? -23.059 -7.172 40.015 1.00 36.56 403 THR A N 1
ATOM 3238 C CA . THR A 1 403 ? -23.463 -6.003 40.794 1.00 36.56 403 THR A CA 1
ATOM 3239 C C . THR A 1 403 ? -24.626 -6.441 41.676 1.00 36.56 403 THR A C 1
ATOM 3241 O O . THR A 1 403 ? -25.729 -6.645 41.172 1.00 36.56 403 THR A O 1
ATOM 3244 N N . MET A 1 404 ? -24.379 -6.625 42.978 1.00 33.94 404 MET A N 1
ATOM 3245 C CA . MET A 1 404 ? -25.367 -7.093 43.963 1.00 33.94 404 MET A CA 1
ATOM 3246 C C . MET A 1 404 ? -26.408 -6.014 44.321 1.00 33.94 404 MET A C 1
ATOM 3248 O O . MET A 1 404 ? -26.693 -5.754 45.485 1.00 33.94 404 MET A O 1
ATOM 3252 N N . ASN A 1 405 ? -27.029 -5.425 43.300 1.00 38.09 405 ASN A N 1
ATOM 3253 C CA . ASN A 1 405 ? -28.159 -4.506 43.407 1.00 38.09 405 ASN A CA 1
ATOM 3254 C C . ASN A 1 405 ? -29.464 -5.254 43.079 1.00 38.09 405 ASN A C 1
ATOM 3256 O O . ASN A 1 405 ? -30.283 -4.797 42.286 1.00 38.09 405 ASN A O 1
ATOM 3260 N N . SER A 1 406 ? -29.622 -6.446 43.659 1.00 32.12 406 SER A N 1
ATOM 3261 C CA . SER A 1 406 ? -30.812 -7.296 43.524 1.00 32.12 406 SER A CA 1
ATOM 3262 C C . SER A 1 406 ? -31.072 -8.090 44.808 1.00 32.12 406 SER A C 1
ATOM 3264 O O . SER A 1 406 ? -31.287 -9.303 44.783 1.00 32.12 406 SER A O 1
ATOM 3266 N N . ALA A 1 407 ? -31.028 -7.399 45.949 1.00 38.66 407 ALA A N 1
ATOM 3267 C CA . ALA A 1 407 ? -31.718 -7.871 47.144 1.00 38.66 407 ALA A CA 1
ATOM 3268 C C . ALA A 1 407 ? -33.237 -7.897 46.880 1.00 38.66 407 ALA A C 1
ATOM 3270 O O . ALA A 1 407 ? -33.744 -7.129 46.063 1.00 38.66 407 ALA A O 1
ATOM 3271 N N . THR A 1 408 ? -33.970 -8.732 47.618 1.00 34.44 408 THR A N 1
ATOM 3272 C CA . THR A 1 408 ? -35.433 -8.901 47.502 1.00 34.44 408 THR A CA 1
ATOM 3273 C C . THR A 1 408 ? -35.920 -9.683 46.269 1.00 34.44 408 THR A C 1
ATOM 3275 O O . THR A 1 408 ? -36.763 -9.217 45.504 1.00 34.44 408 THR A O 1
ATOM 3278 N N . TYR A 1 409 ? -35.504 -10.947 46.138 1.00 31.14 409 TYR A N 1
ATOM 3279 C CA . TYR A 1 409 ? -36.345 -11.935 45.449 1.00 31.14 409 TYR A CA 1
ATOM 3280 C C . TYR A 1 409 ? -37.537 -12.265 46.369 1.00 31.14 409 TYR A C 1
ATOM 3282 O O . TYR A 1 409 ? -37.429 -13.124 47.246 1.00 31.14 409 TYR A O 1
ATOM 3290 N N . LYS A 1 410 ? -38.654 -11.528 46.250 1.00 33.16 410 LYS A N 1
ATOM 3291 C CA . LYS A 1 410 ? -39.855 -11.801 47.060 1.00 33.16 410 LYS A CA 1
ATOM 3292 C C . LYS A 1 410 ? -40.394 -13.194 46.720 1.00 33.16 410 LYS A C 1
ATOM 3294 O O . LYS A 1 410 ? -40.826 -13.422 45.594 1.00 33.16 410 LYS A O 1
ATOM 3299 N N . ARG A 1 411 ? -40.458 -14.091 47.710 1.00 37.69 411 ARG A N 1
ATOM 3300 C CA . ARG A 1 411 ? -41.437 -15.188 47.679 1.00 37.69 411 ARG A CA 1
ATOM 3301 C C . ARG A 1 411 ? -42.834 -14.566 47.769 1.00 37.69 411 ARG A C 1
ATOM 3303 O O . ARG A 1 411 ? -43.074 -13.763 48.669 1.00 37.69 411 ARG A O 1
ATOM 3310 N N . ALA A 1 412 ? -43.727 -14.932 46.858 1.00 30.56 412 ALA A N 1
ATOM 3311 C CA . ALA A 1 412 ? -45.158 -14.660 46.971 1.00 30.56 412 ALA A CA 1
ATOM 3312 C C . ALA A 1 412 ? -45.874 -15.908 47.539 1.00 30.56 412 ALA A C 1
ATOM 3314 O O . ALA A 1 412 ? -45.438 -17.021 47.235 1.00 30.56 412 ALA A O 1
ATOM 3315 N N . PRO A 1 413 ? -46.916 -15.752 48.378 1.00 41.06 413 PRO A N 1
ATOM 3316 C CA . PRO A 1 413 ? -47.682 -16.868 48.938 1.00 41.06 413 PRO A CA 1
ATOM 3317 C C . PRO A 1 413 ? -48.761 -17.408 47.975 1.00 41.06 413 PRO A C 1
ATOM 3319 O O . PRO A 1 413 ? -48.967 -16.886 46.883 1.00 41.06 413 PRO A O 1
ATOM 3322 N N . THR A 1 414 ? -49.430 -18.485 48.393 1.00 35.12 414 THR A N 1
ATOM 3323 C CA . THR A 1 414 ? -50.293 -19.375 47.592 1.00 35.12 414 THR A CA 1
ATOM 3324 C C . THR A 1 414 ? -51.797 -19.066 47.621 1.00 35.12 414 THR A C 1
ATOM 3326 O O . THR A 1 414 ? -52.343 -18.797 48.688 1.00 35.12 414 THR A O 1
ATOM 3329 N N . SER A 1 415 ? -52.473 -19.235 46.476 1.00 30.08 415 SER A N 1
ATOM 3330 C CA . SER A 1 415 ? -53.899 -19.606 46.228 1.00 30.08 415 SER A CA 1
ATOM 3331 C C . SER A 1 415 ? -54.204 -19.308 44.741 1.00 30.08 415 SER A C 1
ATOM 3333 O O . SER A 1 415 ? -53.497 -18.490 44.160 1.00 30.08 415 SER A O 1
ATOM 3335 N N . SER A 1 416 ? -55.149 -19.912 44.009 1.00 28.83 416 SER A N 1
ATOM 3336 C CA . SER A 1 416 ? -56.188 -20.960 44.189 1.00 28.83 416 SER A CA 1
ATOM 3337 C C . SER A 1 416 ? -56.453 -21.545 42.764 1.00 28.83 416 SER A C 1
ATOM 3339 O O . SER A 1 416 ? -56.326 -20.796 41.803 1.00 28.83 416 SER A O 1
ATOM 3341 N N . THR A 1 417 ? -56.603 -22.845 42.448 1.00 27.95 417 THR A N 1
ATOM 3342 C CA . THR A 1 417 ? -57.652 -23.865 42.739 1.00 27.95 417 THR A CA 1
ATOM 3343 C C . THR A 1 417 ? -58.244 -24.410 41.410 1.00 27.95 417 THR A C 1
ATOM 3345 O O . THR A 1 417 ? -58.475 -23.637 40.490 1.00 27.95 417 THR A O 1
ATOM 3348 N N . CYS A 1 418 ? -58.569 -25.717 41.363 1.00 24.39 418 CYS A N 1
ATOM 3349 C CA . CYS A 1 418 ? -59.288 -26.471 40.301 1.00 24.39 418 CYS A CA 1
ATOM 3350 C C . CYS A 1 418 ? -58.590 -26.758 38.947 1.00 24.39 418 CYS A C 1
ATOM 3352 O O . CYS A 1 418 ? -57.822 -25.957 38.428 1.00 24.39 418 CYS A O 1
ATOM 3354 N N . GLY A 1 419 ? -58.908 -27.933 38.371 1.00 27.11 419 GLY A N 1
ATOM 3355 C CA . GLY A 1 419 ? -58.409 -28.415 37.068 1.00 27.11 419 GLY A CA 1
ATOM 3356 C C . GLY A 1 419 ? -58.162 -29.935 37.013 1.00 27.11 419 GLY A C 1
ATOM 3357 O O . GLY A 1 419 ? -57.016 -30.374 37.011 1.00 27.11 419 GLY A O 1
ATOM 3358 N N . THR A 1 420 ? -59.218 -30.753 37.012 1.00 25.72 420 THR A N 1
ATOM 3359 C CA . THR A 1 420 ? -59.140 -32.227 37.091 1.00 25.72 420 THR A CA 1
ATOM 3360 C C . THR A 1 420 ? -58.741 -32.907 35.777 1.00 25.72 420 THR A C 1
ATOM 3362 O O . THR A 1 420 ? -59.322 -32.636 34.732 1.00 25.72 420 THR A O 1
ATOM 3365 N N . SER A 1 421 ? -57.872 -33.919 35.853 1.00 29.34 421 SER A N 1
ATOM 3366 C CA . SER A 1 421 ? -57.962 -35.128 35.014 1.00 29.34 421 SER A CA 1
ATOM 3367 C C . SER A 1 421 ? -57.286 -36.308 35.725 1.00 29.34 421 SER A C 1
ATOM 3369 O O . SER A 1 421 ? -56.413 -36.109 36.569 1.00 29.34 421 SER A O 1
ATOM 3371 N N . VAL A 1 422 ? -57.737 -37.533 35.442 1.00 28.22 422 VAL A N 1
ATOM 3372 C CA . VAL A 1 422 ? -57.301 -38.768 36.115 1.00 28.22 422 VAL A CA 1
ATOM 3373 C C . VAL A 1 422 ? -56.747 -39.739 35.082 1.00 28.22 422 VAL A C 1
ATOM 3375 O O . VAL A 1 422 ? -57.375 -39.948 34.048 1.00 28.22 422 VAL A O 1
ATOM 3378 N N . ASN A 1 423 ? -55.630 -40.396 35.397 1.00 29.77 423 ASN A N 1
ATOM 3379 C CA . ASN A 1 423 ? -55.387 -41.763 34.941 1.00 29.77 423 ASN A CA 1
ATOM 3380 C C . ASN A 1 423 ? -54.464 -42.515 35.914 1.00 29.77 423 ASN A C 1
ATOM 3382 O O . ASN A 1 423 ? -53.657 -41.905 36.615 1.00 29.77 423 ASN A O 1
ATOM 3386 N N . GLN A 1 424 ? -54.645 -43.833 36.007 1.00 29.48 424 GLN A N 1
ATOM 3387 C CA . GLN A 1 424 ? -54.028 -44.704 37.019 1.00 29.48 424 GLN A CA 1
ATOM 3388 C C . GLN A 1 424 ? -52.870 -45.538 36.444 1.00 29.48 424 GLN A C 1
ATOM 3390 O O . GLN A 1 424 ? -52.836 -45.802 35.246 1.00 29.48 424 GLN A O 1
ATOM 3395 N N . GLY A 1 425 ? -51.986 -46.046 37.315 1.00 26.12 425 GLY A N 1
ATOM 3396 C CA . GLY A 1 425 ? -51.101 -47.169 36.973 1.00 26.12 425 GLY A CA 1
ATOM 3397 C C . GLY A 1 425 ? -49.798 -47.257 37.775 1.00 26.12 425 GLY A C 1
ATOM 3398 O O . GLY A 1 425 ? -48.821 -46.654 37.367 1.00 26.12 425 GLY A O 1
ATOM 3399 N N . ASN A 1 426 ? -49.810 -48.043 38.864 1.00 28.81 426 ASN A N 1
ATOM 3400 C CA . ASN A 1 426 ? -48.709 -48.770 39.547 1.00 28.81 426 ASN A CA 1
ATOM 3401 C C . ASN A 1 426 ? -47.265 -48.183 39.609 1.00 28.81 426 ASN A C 1
ATOM 3403 O O . ASN A 1 426 ? -46.685 -47.787 38.612 1.00 28.81 426 ASN A O 1
ATOM 3407 N N . GLY A 1 427 ? -46.523 -48.270 40.723 1.00 28.70 427 GLY A N 1
ATOM 3408 C CA . GLY A 1 427 ? -46.845 -48.807 42.052 1.00 28.70 427 GLY A CA 1
ATOM 3409 C C . GLY A 1 427 ? -45.623 -49.386 42.795 1.00 28.70 427 GLY A C 1
ATOM 3410 O O . GLY A 1 427 ? -44.733 -49.952 42.171 1.00 28.70 427 GLY A O 1
ATOM 3411 N N . LYS A 1 428 ? -45.670 -49.344 44.139 1.00 30.47 428 LYS A N 1
ATOM 3412 C CA . LYS A 1 428 ? -44.713 -49.915 45.127 1.00 30.47 428 LYS A CA 1
ATOM 3413 C C . LYS A 1 428 ? -43.380 -49.166 45.327 1.00 30.47 428 LYS A C 1
ATOM 3415 O O . LYS A 1 428 ? -42.932 -48.403 44.482 1.00 30.47 428 LYS A O 1
ATOM 3420 N N . GLY A 1 429 ? -42.817 -49.353 46.528 1.00 36.56 429 GLY A N 1
ATOM 3421 C CA . GLY A 1 429 ? -41.693 -48.591 47.084 1.00 36.56 429 GLY A CA 1
ATOM 3422 C C . GLY A 1 429 ? -40.438 -49.424 47.416 1.00 36.56 429 GLY A C 1
ATOM 3423 O O . GLY A 1 429 ? -39.858 -50.007 46.507 1.00 36.56 429 GLY A O 1
ATOM 3424 N N . PRO A 1 430 ? -39.946 -49.395 48.672 1.00 43.31 430 PRO A N 1
ATOM 3425 C CA . PRO A 1 430 ? -38.508 -49.323 48.969 1.00 43.31 430 PRO A CA 1
ATOM 3426 C C . PRO A 1 430 ? -37.686 -50.606 48.756 1.00 43.31 430 PRO A C 1
ATOM 3428 O O . PRO A 1 430 ? -38.176 -51.725 48.876 1.00 43.31 430 PRO A O 1
ATOM 3431 N N . CYS A 1 431 ? -36.387 -50.403 48.502 1.00 39.81 431 CYS A N 1
ATOM 3432 C CA . CYS A 1 431 ? -35.393 -51.451 48.256 1.00 39.81 431 CYS A CA 1
ATOM 3433 C C . CYS A 1 431 ? -34.941 -52.162 49.559 1.00 39.81 431 CYS A C 1
ATOM 3435 O O . CYS A 1 431 ? -34.608 -51.467 50.523 1.00 39.81 431 CYS A O 1
ATOM 3437 N N . PRO A 1 432 ? -34.877 -53.510 49.607 1.00 51.69 432 PRO A N 1
ATOM 3438 C CA . PRO A 1 432 ? -34.569 -54.261 50.828 1.00 51.69 432 PRO A CA 1
ATOM 3439 C C . PRO A 1 432 ? -33.115 -54.782 50.895 1.00 51.69 432 PRO A C 1
ATOM 3441 O O . PRO A 1 432 ? -32.858 -55.941 50.576 1.00 51.69 432 PRO A O 1
ATOM 3444 N N . VAL A 1 433 ? -32.155 -53.972 51.368 1.00 43.66 433 VAL A N 1
ATOM 3445 C CA . VAL A 1 433 ? -30.792 -54.452 51.715 1.00 43.66 433 VAL A CA 1
ATOM 3446 C C . VAL A 1 433 ? -30.270 -53.794 52.999 1.00 43.66 433 VAL A C 1
ATOM 3448 O O . VAL A 1 433 ? -30.187 -52.570 53.097 1.00 43.66 433 VAL A O 1
ATOM 3451 N N . MET A 1 434 ? -29.858 -54.606 53.979 1.00 46.94 434 MET A N 1
ATOM 3452 C CA . MET A 1 434 ? -29.226 -54.150 55.225 1.00 46.94 434 MET A CA 1
ATOM 3453 C C . MET A 1 434 ? -27.719 -53.858 55.058 1.00 46.94 434 MET A C 1
ATOM 3455 O O . MET A 1 434 ? -26.913 -54.604 55.595 1.00 46.94 434 MET A O 1
ATOM 3459 N N . THR A 1 435 ? -27.324 -52.772 54.379 1.00 51.16 435 THR A N 1
ATOM 3460 C CA . THR A 1 435 ? -26.001 -52.110 54.571 1.00 51.16 435 THR A CA 1
ATOM 3461 C C . THR A 1 435 ? -25.893 -50.788 53.790 1.00 51.16 435 THR A C 1
ATOM 3463 O O . THR A 1 435 ? -25.198 -50.688 52.783 1.00 51.16 435 THR A O 1
ATOM 3466 N N . CYS A 1 436 ? -26.521 -49.711 54.273 1.00 41.25 436 CYS A N 1
ATOM 3467 C CA . CYS A 1 436 ? -26.110 -48.356 53.877 1.00 41.25 436 CYS A CA 1
ATOM 3468 C C . CYS A 1 436 ? -26.298 -47.358 55.028 1.00 41.25 436 CYS A C 1
ATOM 3470 O O . CYS A 1 436 ? -27.410 -47.001 55.414 1.00 41.25 436 CYS A O 1
ATOM 3472 N N . SER A 1 437 ? -25.181 -46.956 55.630 1.00 40.44 437 SER A N 1
ATOM 3473 C CA . SER A 1 437 ? -25.070 -46.063 56.788 1.00 40.44 437 SER A CA 1
ATOM 3474 C C . SER A 1 437 ? -23.589 -45.686 56.922 1.00 40.44 437 SER A C 1
ATOM 3476 O O . SER A 1 437 ? -22.749 -46.566 56.785 1.00 40.44 437 SER A O 1
ATOM 3478 N N . LYS A 1 438 ? -23.180 -44.438 57.173 1.00 39.38 438 LYS A N 1
ATOM 3479 C CA . LYS A 1 438 ? -23.915 -43.243 57.630 1.00 39.38 438 LYS A CA 1
ATOM 3480 C C . LYS A 1 438 ? -23.232 -41.966 57.113 1.00 39.38 438 LYS A C 1
ATOM 3482 O O . LYS A 1 438 ? -22.010 -41.916 57.039 1.00 39.38 438 LYS A O 1
ATOM 3487 N N . HIS A 1 439 ? -24.007 -40.901 56.910 1.00 39.69 439 HIS A N 1
ATOM 3488 C CA . HIS A 1 439 ? -23.547 -39.563 57.310 1.00 39.69 439 HIS A CA 1
ATOM 3489 C C . HIS A 1 439 ? -23.762 -39.406 58.830 1.00 39.69 439 HIS A C 1
ATOM 3491 O O . HIS A 1 439 ? -24.730 -39.970 59.336 1.00 39.69 439 HIS A O 1
ATOM 3497 N N . HIS A 1 440 ? -22.882 -38.647 59.504 1.00 32.47 440 HIS A N 1
ATOM 3498 C CA . HIS A 1 440 ? -23.066 -37.828 60.733 1.00 32.47 440 HIS A CA 1
ATOM 3499 C C . HIS A 1 440 ? -21.862 -37.863 61.711 1.00 32.47 440 HIS A C 1
ATOM 3501 O O . HIS A 1 440 ? -21.651 -38.823 62.439 1.00 32.47 440 HIS A O 1
ATOM 3507 N N . GLU A 1 441 ? -21.116 -36.751 61.696 1.00 28.77 441 GLU A N 1
ATOM 3508 C CA . GLU A 1 441 ? -20.550 -35.970 62.822 1.00 28.77 441 GLU A CA 1
ATOM 3509 C C . GLU A 1 441 ? -19.682 -36.582 63.962 1.00 28.77 441 GLU A C 1
ATOM 3511 O O . GLU A 1 441 ? -20.150 -37.262 64.864 1.00 28.77 441 GLU A O 1
ATOM 3516 N N . ALA A 1 442 ? -18.424 -36.105 63.988 1.00 31.25 442 ALA A N 1
ATOM 3517 C CA . ALA A 1 442 ? -17.710 -35.434 65.099 1.00 31.25 442 ALA A CA 1
ATOM 3518 C C . ALA A 1 442 ? -17.469 -36.091 66.489 1.00 31.25 442 ALA A C 1
ATOM 3520 O O . ALA A 1 442 ? -18.380 -36.216 67.304 1.00 31.25 442 ALA A O 1
ATOM 3521 N N . ARG A 1 443 ? -16.176 -36.196 66.879 1.00 27.28 443 ARG A N 1
ATOM 3522 C CA . ARG A 1 443 ? -15.650 -35.771 68.209 1.00 27.28 443 ARG A CA 1
ATOM 3523 C C . ARG A 1 443 ? -14.127 -35.472 68.172 1.00 27.28 443 ARG A C 1
ATOM 3525 O O . ARG A 1 443 ? -13.484 -35.675 67.149 1.00 27.28 443 ARG A O 1
ATOM 3532 N N . LYS A 1 444 ? -13.574 -34.919 69.266 1.00 29.36 444 LYS A N 1
ATOM 3533 C CA . LYS A 1 444 ? -12.188 -34.421 69.442 1.00 29.36 444 LYS A CA 1
ATOM 3534 C C . LYS A 1 444 ? -11.220 -35.452 70.069 1.00 29.36 444 LYS A C 1
ATOM 3536 O O . LYS A 1 444 ? -11.604 -36.057 71.061 1.00 29.36 444 LYS A O 1
ATOM 3541 N N . GLY A 1 445 ? -9.961 -35.451 69.605 1.00 27.59 445 GLY A N 1
ATOM 3542 C CA . GLY A 1 445 ? -8.744 -35.161 70.405 1.00 27.59 445 GLY A CA 1
ATOM 3543 C C . GLY A 1 445 ? -8.100 -36.222 71.326 1.00 27.59 445 GLY A C 1
ATOM 3544 O O . GLY A 1 445 ? -8.785 -36.839 72.129 1.00 27.59 445 GLY A O 1
ATOM 3545 N N . ASN A 1 446 ? -6.759 -36.329 71.247 1.00 27.80 446 ASN A N 1
ATOM 3546 C CA . ASN A 1 446 ? -5.766 -36.421 72.347 1.00 27.80 446 ASN A CA 1
ATOM 3547 C C . ASN A 1 446 ? -4.322 -36.277 71.763 1.00 27.80 446 ASN A C 1
ATOM 3549 O O . ASN A 1 446 ? -4.214 -35.914 70.591 1.00 27.80 446 ASN A O 1
ATOM 3553 N N . ALA A 1 447 ? -3.243 -36.407 72.557 1.00 25.27 447 ALA A N 1
ATOM 3554 C CA . ALA A 1 447 ? -1.936 -35.739 72.319 1.00 25.27 447 ALA A CA 1
ATOM 3555 C C . ALA A 1 447 ? -0.662 -36.638 72.386 1.00 25.27 447 ALA A C 1
ATOM 3557 O O . ALA A 1 447 ? -0.787 -37.823 72.681 1.00 25.27 447 ALA A O 1
ATOM 3558 N N . MET A 1 448 ? 0.527 -36.006 72.220 1.00 25.05 448 MET A N 1
ATOM 3559 C CA . MET A 1 448 ? 1.910 -36.465 72.563 1.00 25.05 448 MET A CA 1
ATOM 3560 C C . MET A 1 448 ? 2.589 -37.525 71.641 1.00 25.05 448 MET A C 1
ATOM 3562 O O . MET A 1 448 ? 1.889 -38.347 71.064 1.00 25.05 448 MET A O 1
ATOM 3566 N N . ASP A 1 449 ? 3.928 -37.572 71.435 1.00 26.02 449 ASP A N 1
ATOM 3567 C CA . ASP A 1 449 ? 5.015 -36.573 71.664 1.00 26.02 449 ASP A CA 1
ATOM 3568 C C . ASP A 1 449 ? 6.329 -36.837 70.842 1.00 26.02 449 ASP A C 1
ATOM 3570 O O . ASP A 1 449 ? 6.467 -37.890 70.229 1.00 26.02 449 ASP A O 1
ATOM 3574 N N . THR A 1 450 ? 7.269 -35.869 70.864 1.00 28.45 450 THR A N 1
ATOM 3575 C CA . THR A 1 450 ? 8.767 -35.886 70.692 1.00 28.45 450 THR A CA 1
ATOM 3576 C C . THR A 1 450 ? 9.585 -36.775 69.699 1.00 28.45 450 THR A C 1
ATOM 3578 O O . THR A 1 450 ? 9.583 -37.996 69.771 1.00 28.45 450 THR A O 1
ATOM 3581 N N . GLU A 1 451 ? 10.509 -36.082 68.990 1.00 25.44 451 GLU A N 1
ATOM 3582 C CA . GLU A 1 451 ? 11.961 -36.369 68.735 1.00 25.44 451 GLU A CA 1
ATOM 3583 C C . GLU A 1 451 ? 12.547 -37.306 67.629 1.00 25.44 451 GLU A C 1
ATOM 3585 O O . GLU A 1 451 ? 12.007 -38.335 67.241 1.00 25.44 451 GLU A O 1
ATOM 3590 N N . THR A 1 452 ? 13.775 -36.923 67.200 1.00 28.14 452 THR A N 1
ATOM 3591 C CA . THR A 1 452 ? 14.755 -37.551 66.260 1.00 28.14 452 THR A CA 1
ATOM 3592 C C . THR A 1 452 ? 14.372 -37.664 64.762 1.00 28.14 452 THR A C 1
ATOM 3594 O O . THR A 1 452 ? 13.222 -37.901 64.423 1.00 28.14 452 THR A O 1
ATOM 3597 N N . GLY A 1 453 ? 15.265 -37.520 63.763 1.00 23.55 453 GLY A N 1
ATOM 3598 C CA . GLY A 1 453 ? 16.561 -36.811 63.708 1.00 23.55 453 GLY A CA 1
ATOM 3599 C C . GLY A 1 453 ? 17.764 -37.598 63.148 1.00 23.55 453 GLY A C 1
ATOM 3600 O O . GLY A 1 453 ? 18.386 -38.322 63.914 1.00 23.55 453 GLY A O 1
ATOM 3601 N N . LEU A 1 454 ? 18.169 -37.377 61.879 1.00 21.95 454 LEU A N 1
ATOM 3602 C CA . LEU A 1 454 ? 19.570 -37.514 61.401 1.00 21.95 454 LEU A CA 1
ATOM 3603 C C . LEU A 1 454 ? 19.819 -36.797 60.039 1.00 21.95 454 LEU A C 1
ATOM 3605 O O . LEU A 1 454 ? 18.909 -36.168 59.504 1.00 21.95 454 LEU A O 1
ATOM 3609 N N . TYR A 1 455 ? 21.061 -36.835 59.527 1.00 24.31 455 TYR A N 1
ATOM 3610 C CA . TYR A 1 455 ? 21.662 -35.908 58.535 1.00 24.31 455 TYR A CA 1
ATOM 3611 C C . TYR A 1 455 ? 22.563 -36.626 57.482 1.00 24.31 455 TYR A C 1
ATOM 3613 O O . TYR A 1 455 ? 22.723 -37.841 57.552 1.00 24.31 455 TYR A O 1
ATOM 3621 N N . ILE A 1 456 ? 23.258 -35.822 56.645 1.00 25.53 456 ILE A N 1
ATOM 3622 C CA . ILE A 1 456 ? 24.533 -36.080 55.910 1.00 25.53 456 ILE A CA 1
ATOM 3623 C C . ILE A 1 456 ? 24.391 -36.732 54.511 1.00 25.53 456 ILE A C 1
ATOM 3625 O O . ILE A 1 456 ? 23.531 -37.585 54.334 1.00 25.53 456 ILE A O 1
ATOM 3629 N N . ASP A 1 457 ? 25.248 -36.506 53.494 1.00 27.12 457 ASP A N 1
ATOM 3630 C CA . ASP A 1 457 ? 25.986 -35.350 52.887 1.00 27.12 457 ASP A CA 1
ATOM 3631 C C . ASP A 1 457 ? 26.792 -35.944 51.676 1.00 27.12 457 ASP A C 1
ATOM 3633 O O . ASP A 1 457 ? 26.743 -37.159 51.484 1.00 27.12 457 ASP A O 1
ATOM 3637 N N . GLN A 1 458 ? 27.561 -35.287 50.792 1.00 27.59 458 GLN A N 1
ATOM 3638 C CA . GLN A 1 458 ? 27.852 -33.884 50.438 1.00 27.59 458 GLN A CA 1
ATOM 3639 C C . GLN A 1 458 ? 28.265 -33.848 48.944 1.00 27.59 458 GLN A C 1
ATOM 3641 O O . GLN A 1 458 ? 28.712 -34.863 48.410 1.00 27.59 458 GLN A O 1
ATOM 3646 N N . ASN A 1 459 ? 28.275 -32.675 48.297 1.00 27.39 459 ASN A N 1
ATOM 3647 C CA . ASN A 1 459 ? 29.459 -32.258 47.521 1.00 27.39 459 ASN A CA 1
ATOM 3648 C C . ASN A 1 459 ? 29.518 -30.724 47.377 1.00 27.39 459 ASN A C 1
ATOM 3650 O O . ASN A 1 459 ? 28.469 -30.080 47.318 1.00 27.39 459 ASN A O 1
ATOM 3654 N N . SER A 1 460 ? 30.714 -30.129 47.360 1.00 27.16 460 SER A N 1
ATOM 3655 C CA . SER A 1 460 ? 30.891 -28.688 47.606 1.00 27.16 460 SER A CA 1
ATOM 3656 C C . SER A 1 460 ? 31.785 -27.956 46.597 1.00 27.16 460 SER A C 1
ATOM 3658 O O . SER A 1 460 ? 32.861 -28.417 46.239 1.00 27.16 460 SER A O 1
ATOM 3660 N N . GLU A 1 461 ? 31.376 -26.738 46.220 1.00 26.53 461 GLU A N 1
ATOM 3661 C CA . 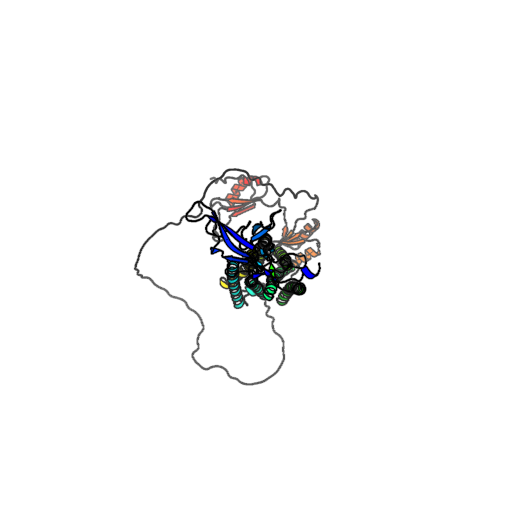GLU A 1 461 ? 32.302 -25.641 45.910 1.00 26.53 461 GLU A CA 1
ATOM 3662 C C . GLU A 1 461 ? 31.629 -24.287 46.223 1.00 26.53 461 GLU A C 1
ATOM 3664 O O . GLU A 1 461 ? 30.456 -24.074 45.910 1.00 26.53 461 GLU A O 1
ATOM 3669 N N . PHE A 1 462 ? 32.346 -23.368 46.877 1.00 27.45 462 PHE A N 1
ATOM 3670 C CA . PHE A 1 462 ? 31.815 -22.072 47.324 1.00 27.45 462 PHE A CA 1
ATOM 3671 C C . PHE A 1 462 ? 32.332 -20.907 46.472 1.00 27.45 462 PHE A C 1
ATOM 3673 O O . PHE A 1 462 ? 33.530 -20.793 46.216 1.00 27.45 462 PHE A O 1
ATOM 3680 N N . LYS A 1 463 ? 31.461 -19.934 46.166 1.00 26.52 463 LYS A N 1
ATOM 3681 C CA . LYS A 1 463 ? 31.901 -18.579 45.788 1.00 26.52 463 LYS A CA 1
ATOM 3682 C C . LYS A 1 463 ? 30.909 -17.504 46.228 1.00 26.52 463 LYS A C 1
ATOM 3684 O O . LYS A 1 463 ? 29.731 -17.550 45.890 1.00 26.52 463 LYS A O 1
ATOM 3689 N N . VAL A 1 464 ? 31.401 -16.525 46.987 1.00 29.22 464 VAL A N 1
ATOM 3690 C CA . VAL A 1 464 ? 30.606 -15.428 47.563 1.00 29.22 464 VAL A CA 1
ATOM 3691 C C . VAL A 1 464 ? 30.773 -14.158 46.727 1.00 29.22 464 VAL A C 1
ATOM 3693 O O . VAL A 1 464 ? 31.896 -13.761 46.422 1.00 29.22 464 VAL A O 1
ATOM 3696 N N . VAL A 1 465 ? 29.666 -13.480 46.404 1.00 30.45 465 VAL A N 1
ATOM 3697 C CA . VAL A 1 465 ? 29.652 -12.143 45.779 1.00 30.45 465 VAL A CA 1
ATOM 3698 C C . VAL A 1 465 ? 28.570 -11.288 46.451 1.00 30.45 465 VAL A C 1
ATOM 3700 O O . VAL A 1 465 ? 27.495 -11.790 46.772 1.00 30.45 465 VAL A O 1
ATOM 3703 N N . SER A 1 466 ? 28.847 -10.003 46.702 1.00 29.52 466 SER A N 1
ATOM 3704 C CA . SER A 1 466 ? 27.983 -9.131 47.517 1.00 29.52 466 SER A CA 1
ATOM 3705 C C . SER A 1 466 ? 27.024 -8.237 46.699 1.00 29.52 466 SER A C 1
ATOM 3707 O O . SER A 1 466 ? 27.360 -7.803 45.593 1.00 29.52 466 SER A O 1
ATOM 3709 N N . PRO A 1 467 ? 25.829 -7.901 47.230 1.00 32.12 467 PRO A N 1
ATOM 3710 C CA . PRO A 1 467 ? 24.834 -7.111 46.506 1.00 32.12 467 PRO A CA 1
ATOM 3711 C C . PRO A 1 467 ? 25.005 -5.592 46.710 1.00 32.12 467 PRO A C 1
ATOM 3713 O O . PRO A 1 467 ? 24.506 -5.023 47.682 1.00 32.12 467 PRO A O 1
ATOM 3716 N N . LYS A 1 468 ? 25.635 -4.888 45.756 1.00 30.67 468 LYS A N 1
ATOM 3717 C CA . LYS A 1 468 ? 25.571 -3.410 45.666 1.00 30.67 468 LYS A CA 1
ATOM 3718 C C . LYS A 1 468 ? 25.557 -2.878 44.227 1.00 30.67 468 LYS A C 1
ATOM 3720 O O . LYS A 1 468 ? 26.618 -2.716 43.628 1.00 30.67 468 LYS A O 1
ATOM 3725 N N . LYS A 1 469 ? 24.380 -2.425 43.765 1.00 31.09 469 LYS A N 1
ATOM 3726 C CA . LYS A 1 469 ? 24.119 -1.000 43.430 1.00 31.09 469 LYS A CA 1
ATOM 3727 C C . LYS A 1 469 ? 22.707 -0.760 42.882 1.00 31.09 469 LYS A C 1
ATOM 3729 O O . LYS A 1 469 ? 22.407 -1.083 41.740 1.00 31.09 469 LYS A O 1
ATOM 3734 N N . ALA A 1 470 ? 21.896 -0.055 43.667 1.00 27.80 470 ALA A N 1
ATOM 3735 C CA . ALA A 1 470 ? 21.001 0.953 43.104 1.00 27.80 470 ALA A CA 1
ATOM 3736 C C . ALA A 1 470 ? 21.804 2.246 42.835 1.00 27.80 470 ALA A C 1
ATOM 3738 O O . ALA A 1 470 ? 22.871 2.421 43.420 1.00 27.80 470 ALA A O 1
ATOM 3739 N N . ALA A 1 471 ? 21.278 3.120 41.968 1.00 29.88 471 ALA A N 1
ATOM 3740 C CA . ALA A 1 471 ? 21.658 4.528 41.751 1.00 29.88 471 ALA A CA 1
ATOM 3741 C C . ALA A 1 471 ? 23.160 4.907 41.866 1.00 29.88 471 ALA A C 1
ATOM 3743 O O . ALA A 1 471 ? 23.698 5.119 42.952 1.00 29.88 471 ALA A O 1
ATOM 3744 N N . LYS A 1 472 ? 23.819 5.118 40.717 1.00 30.41 472 LYS A N 1
ATOM 3745 C CA . LYS A 1 472 ? 25.133 5.781 40.636 1.00 30.41 472 LYS A CA 1
ATOM 3746 C C . LYS A 1 472 ? 24.928 7.267 40.308 1.00 30.41 472 LYS A C 1
ATOM 3748 O O . LYS A 1 472 ? 24.361 7.574 39.265 1.00 30.41 472 LYS A O 1
ATOM 3753 N N . ASN A 1 473 ? 25.400 8.168 41.169 1.00 32.28 473 ASN A N 1
ATOM 3754 C CA . ASN A 1 473 ? 25.392 9.615 40.909 1.00 32.28 473 ASN A CA 1
ATOM 3755 C C . ASN A 1 473 ? 26.532 10.023 39.955 1.00 32.28 473 ASN A C 1
ATOM 3757 O O . ASN A 1 473 ? 27.597 9.407 39.974 1.00 32.28 473 ASN A O 1
ATOM 3761 N N . LEU A 1 474 ? 26.318 11.104 39.201 1.00 28.09 474 LEU A N 1
ATOM 3762 C CA . LEU A 1 474 ? 27.322 11.990 38.583 1.00 28.09 474 LEU A CA 1
ATOM 3763 C C . LEU A 1 474 ? 26.701 13.424 38.524 1.00 28.09 474 LEU A C 1
ATOM 3765 O O . LEU A 1 474 ? 25.569 13.571 38.992 1.00 28.09 474 LEU A O 1
ATOM 3769 N N . PRO A 1 475 ? 27.409 14.511 38.151 1.00 30.61 475 PRO A N 1
ATOM 3770 C CA . PRO A 1 475 ? 27.574 15.620 39.089 1.00 30.61 475 PRO A CA 1
ATOM 3771 C C . PRO A 1 475 ? 26.919 16.945 38.650 1.00 30.61 475 PRO A C 1
ATOM 3773 O O . PRO A 1 475 ? 26.210 17.028 37.650 1.00 30.61 475 PRO A O 1
ATOM 3776 N N . VAL A 1 476 ? 27.147 17.983 39.458 1.00 27.92 476 VAL A N 1
ATOM 3777 C CA . VAL A 1 476 ? 26.577 19.333 39.328 1.00 27.92 476 VAL A CA 1
ATOM 3778 C C . VAL A 1 476 ? 27.028 20.046 38.047 1.00 27.92 476 VAL A C 1
ATOM 3780 O O . VAL A 1 476 ? 28.218 20.089 37.745 1.00 27.92 476 VAL A O 1
ATOM 3783 N N . ILE A 1 477 ? 26.078 20.710 37.381 1.00 28.47 477 ILE A N 1
ATOM 3784 C CA . ILE A 1 477 ? 26.313 21.847 36.475 1.00 28.47 477 ILE A CA 1
ATOM 3785 C C . ILE A 1 477 ? 25.517 23.059 37.010 1.00 28.47 477 ILE A C 1
ATOM 3787 O O . ILE A 1 477 ? 24.567 22.911 37.780 1.00 28.47 477 ILE A O 1
ATOM 3791 N N . THR A 1 478 ? 25.993 24.262 36.695 1.00 26.66 478 THR A N 1
ATOM 3792 C CA . THR A 1 478 ? 25.793 25.509 37.453 1.00 26.66 478 THR A CA 1
ATOM 3793 C C . THR A 1 478 ? 24.425 26.201 37.265 1.00 26.66 478 THR A C 1
ATOM 3795 O O . THR A 1 478 ? 23.736 26.015 36.265 1.00 26.66 478 THR A O 1
ATOM 3798 N N . LYS A 1 479 ? 24.071 27.064 38.237 1.00 27.20 479 LYS A N 1
ATOM 3799 C CA . LYS A 1 479 ? 23.132 28.218 38.148 1.00 27.20 479 LYS A CA 1
ATOM 3800 C C . LYS A 1 479 ? 23.217 28.919 36.771 1.00 27.20 479 LYS A C 1
ATOM 3802 O O . LYS A 1 479 ? 24.322 29.013 36.251 1.00 27.20 479 LYS A O 1
ATOM 3807 N N . SER A 1 480 ? 22.201 29.546 36.163 1.00 25.08 480 SER A N 1
ATOM 3808 C CA . SER A 1 480 ? 20.791 29.912 36.468 1.00 25.08 480 SER A CA 1
ATOM 3809 C C . SER A 1 480 ? 20.186 30.512 35.159 1.00 25.08 480 SER A C 1
ATOM 3811 O O . SER A 1 480 ? 20.928 30.591 34.181 1.00 25.08 480 SER A O 1
ATOM 3813 N N . PRO A 1 481 ? 18.949 31.068 35.081 1.00 28.84 481 PRO A N 1
ATOM 3814 C CA . PRO A 1 481 ? 17.729 30.889 35.881 1.00 28.84 481 PRO A CA 1
ATOM 3815 C C . PRO A 1 481 ? 16.515 30.432 35.026 1.00 28.84 481 PRO A C 1
ATOM 3817 O O . PRO A 1 481 ? 16.372 30.825 33.870 1.00 28.84 481 PRO A O 1
ATOM 3820 N N . ILE A 1 482 ? 15.540 29.727 35.614 1.00 23.09 482 ILE A N 1
ATOM 3821 C CA . ILE A 1 482 ? 14.211 29.577 34.985 1.00 23.09 482 ILE A CA 1
ATOM 3822 C C . ILE A 1 482 ? 13.298 30.706 35.477 1.00 23.09 482 ILE A C 1
ATOM 3824 O O . ILE A 1 482 ? 12.872 30.707 36.630 1.00 23.09 482 ILE A O 1
ATOM 3828 N N . LYS A 1 483 ? 12.969 31.652 34.588 1.00 25.17 483 LYS A N 1
ATOM 3829 C CA . LYS A 1 483 ? 11.839 32.572 34.788 1.00 25.17 483 LYS A CA 1
ATOM 3830 C C . LYS A 1 483 ? 10.536 31.789 34.601 1.00 25.17 483 LYS A C 1
ATOM 3832 O O . LYS A 1 483 ? 10.204 31.417 33.478 1.00 25.17 483 LYS A O 1
ATOM 3837 N N . THR A 1 484 ? 9.771 31.571 35.666 1.00 26.52 484 THR A N 1
ATOM 3838 C CA . THR A 1 484 ? 8.376 31.125 35.544 1.00 26.52 484 THR A CA 1
ATOM 3839 C C . THR A 1 484 ? 7.512 32.298 35.091 1.00 26.52 484 THR A C 1
ATOM 3841 O O . THR A 1 484 ? 7.095 33.119 35.903 1.00 26.52 484 THR A O 1
ATOM 3844 N N . ALA A 1 485 ? 7.258 32.393 33.786 1.00 26.39 485 ALA A N 1
ATOM 3845 C CA . ALA A 1 485 ? 6.249 33.304 33.260 1.00 26.39 485 ALA A CA 1
ATOM 3846 C C . ALA A 1 485 ? 4.852 32.817 33.688 1.00 26.39 485 ALA A C 1
ATOM 3848 O O . ALA A 1 485 ? 4.442 31.708 33.336 1.00 26.39 485 ALA A O 1
ATOM 3849 N N . ASN A 1 486 ? 4.125 33.636 34.451 1.00 28.78 486 ASN A N 1
ATOM 3850 C CA . ASN A 1 486 ? 2.765 33.328 34.889 1.00 28.78 486 ASN A CA 1
ATOM 3851 C C . ASN A 1 486 ? 1.795 33.392 33.702 1.00 28.78 486 ASN A C 1
ATOM 3853 O O . ASN A 1 486 ? 1.193 34.434 33.450 1.00 28.78 486 ASN A O 1
ATOM 3857 N N . LYS A 1 487 ? 1.567 32.271 33.005 1.00 30.98 487 LYS A N 1
ATOM 3858 C CA . LYS A 1 487 ? 0.479 32.170 32.014 1.00 30.98 487 LYS A CA 1
ATOM 3859 C C . LYS A 1 487 ? -0.888 31.938 32.681 1.00 30.98 487 LYS A C 1
ATOM 3861 O O . LYS A 1 487 ? -1.597 30.980 32.389 1.00 30.98 487 LYS A O 1
ATOM 3866 N N . LEU A 1 488 ? -1.203 32.824 33.626 1.00 30.95 488 LEU A N 1
ATOM 3867 C CA . LEU A 1 488 ? -2.480 32.946 34.334 1.00 30.95 488 LEU A CA 1
ATOM 3868 C C . LEU A 1 488 ? -2.785 34.429 34.653 1.00 30.95 488 LEU A C 1
ATOM 3870 O O . LEU A 1 488 ? -3.390 34.740 35.670 1.00 30.95 488 LEU A O 1
ATOM 3874 N N . GLN A 1 489 ? -2.320 35.332 33.782 1.00 31.48 489 GLN A N 1
ATOM 3875 C CA . GLN A 1 489 ? -2.475 36.793 33.865 1.00 31.48 489 GLN A CA 1
ATOM 3876 C C . GLN A 1 489 ? -3.071 37.361 32.551 1.00 31.48 489 GLN A C 1
ATOM 3878 O O . GLN A 1 489 ? -2.855 38.514 32.212 1.00 31.48 489 GLN A O 1
ATOM 3883 N N . GLU A 1 490 ? -3.776 36.522 31.780 1.00 32.59 490 GLU A N 1
ATOM 3884 C CA . GLU A 1 490 ? -4.405 36.850 30.479 1.00 32.59 490 GLU A CA 1
ATOM 3885 C C . GLU A 1 490 ? -5.896 36.429 30.462 1.00 32.59 490 GLU A C 1
ATOM 3887 O O . GLU A 1 490 ? -6.435 36.042 29.430 1.00 32.59 490 GLU A O 1
ATOM 3892 N N . LEU A 1 491 ? -6.548 36.402 31.633 1.00 32.16 491 LEU A N 1
ATOM 3893 C CA . LEU A 1 491 ? -7.965 36.019 31.797 1.00 32.16 491 LEU A CA 1
ATOM 3894 C C . LEU A 1 491 ? -8.677 36.790 32.930 1.00 32.16 491 LEU A C 1
ATOM 3896 O O . LEU A 1 491 ? -9.745 36.387 33.383 1.00 32.16 491 LEU A O 1
ATOM 3900 N N . THR A 1 492 ? -8.084 37.894 33.388 1.00 30.44 492 THR A N 1
ATOM 3901 C CA . THR A 1 492 ? -8.660 38.838 34.361 1.00 30.44 492 THR A CA 1
ATOM 3902 C C . THR A 1 492 ? -8.863 40.199 33.700 1.00 30.44 492 THR A C 1
ATOM 3904 O O . THR A 1 492 ? -8.313 41.188 34.160 1.00 30.44 492 THR A O 1
ATOM 3907 N N . ASP A 1 493 ? -9.605 40.196 32.593 1.00 32.44 493 ASP A N 1
ATOM 3908 C CA . ASP A 1 493 ? -10.130 41.370 31.886 1.00 32.44 493 ASP A CA 1
ATOM 3909 C C . ASP A 1 493 ? -11.388 40.915 31.125 1.00 32.44 493 ASP A C 1
ATOM 3911 O O . ASP A 1 493 ? -11.315 40.528 29.959 1.00 32.44 493 ASP A O 1
ATOM 3915 N N . LEU A 1 494 ? -12.520 40.840 31.835 1.00 30.52 494 LEU A N 1
ATOM 3916 C CA . LEU A 1 494 ? -13.881 40.719 31.287 1.00 30.52 494 LEU A CA 1
ATOM 3917 C C . LEU A 1 494 ? -14.908 40.864 32.427 1.00 30.52 494 LEU A C 1
ATOM 3919 O O . LEU A 1 494 ? -14.970 40.011 33.309 1.00 30.52 494 LEU A O 1
ATOM 3923 N N . ASP A 1 495 ? -15.681 41.948 32.353 1.00 28.84 495 ASP A N 1
ATOM 3924 C CA . ASP A 1 495 ? -16.907 42.308 33.081 1.00 28.84 495 ASP A CA 1
ATOM 3925 C C . ASP A 1 495 ? -16.964 42.173 34.620 1.00 28.84 495 ASP A C 1
ATOM 3927 O O . ASP A 1 495 ? -17.027 41.093 35.212 1.00 28.84 495 ASP A O 1
ATOM 3931 N N . GLU A 1 496 ? -17.101 43.332 35.272 1.00 32.69 496 GLU A N 1
ATOM 3932 C CA . GLU A 1 496 ? -17.658 43.446 36.622 1.00 32.69 496 GLU A CA 1
ATOM 3933 C C . GLU A 1 496 ? -19.150 43.040 36.656 1.00 32.69 496 GLU A C 1
ATOM 3935 O O . GLU A 1 496 ? -19.850 43.046 35.646 1.00 32.69 496 GLU A O 1
ATOM 3940 N N . ASN A 1 497 ? -19.676 42.769 37.857 1.00 36.31 497 ASN A N 1
ATOM 3941 C CA . ASN A 1 497 ? -21.113 42.605 38.134 1.00 36.31 497 ASN A CA 1
ATOM 3942 C C . ASN A 1 497 ? -21.849 41.419 37.471 1.00 36.31 497 ASN A C 1
ATOM 3944 O O . ASN A 1 497 ? -22.990 41.546 37.028 1.00 36.31 497 ASN A O 1
ATOM 3948 N N . ILE A 1 498 ? -21.294 40.206 37.594 1.00 35.94 498 ILE A N 1
ATOM 3949 C CA . ILE A 1 498 ? -22.128 38.998 37.751 1.00 35.94 498 ILE A CA 1
ATOM 3950 C C . ILE A 1 498 ? -22.050 38.524 39.206 1.00 35.94 498 ILE A C 1
ATOM 3952 O O . ILE A 1 498 ? -21.024 38.011 39.656 1.00 35.94 498 ILE A O 1
ATOM 3956 N N . LEU A 1 499 ? -23.158 38.662 39.942 1.00 43.16 499 LEU A N 1
ATOM 3957 C CA . LEU A 1 499 ? -23.278 38.230 41.336 1.00 43.16 499 LEU A CA 1
ATOM 3958 C C . LEU A 1 499 ? -23.113 36.702 41.440 1.00 43.16 499 LEU A C 1
ATOM 3960 O O . LEU A 1 499 ? -24.018 35.934 41.111 1.00 43.16 499 LEU A O 1
ATOM 3964 N N . GLN A 1 500 ? -21.939 36.236 41.870 1.00 50.75 500 GLN A N 1
ATOM 3965 C CA . GLN A 1 500 ? -21.593 34.815 41.806 1.00 50.75 500 GLN A CA 1
ATOM 3966 C C . GLN A 1 500 ? -22.263 34.004 42.929 1.00 50.75 500 GLN A C 1
ATOM 3968 O O . GLN A 1 500 ? -21.696 33.784 44.000 1.00 50.75 500 GLN A O 1
ATOM 3973 N N . VAL A 1 501 ? -23.475 33.510 42.677 1.00 62.47 501 VAL A N 1
ATOM 3974 C CA . VAL A 1 501 ? -24.218 32.685 43.641 1.00 62.47 501 VAL A CA 1
ATOM 3975 C C . VAL A 1 501 ? -23.543 31.318 43.846 1.00 62.47 501 VAL A C 1
ATOM 3977 O O . VAL A 1 501 ? -23.279 30.570 42.899 1.00 62.47 501 VAL A O 1
ATOM 3980 N N . HIS A 1 502 ? -23.235 31.010 45.110 1.00 71.31 502 HIS A N 1
ATOM 3981 C CA . HIS A 1 502 ? -22.469 29.834 45.539 1.00 71.31 502 HIS A CA 1
ATOM 3982 C C . HIS A 1 502 ? -23.367 28.607 45.781 1.00 71.31 502 HIS A C 1
ATOM 3984 O O . HIS A 1 502 ? -24.450 28.726 46.354 1.00 71.31 502 HIS A O 1
ATOM 3990 N N . ALA A 1 503 ? -22.891 27.416 45.406 1.00 77.38 503 ALA A N 1
ATOM 3991 C CA . ALA A 1 503 ? -23.678 26.183 45.405 1.00 77.38 503 ALA A CA 1
ATOM 3992 C C . ALA A 1 503 ? -23.889 25.547 46.798 1.00 77.38 503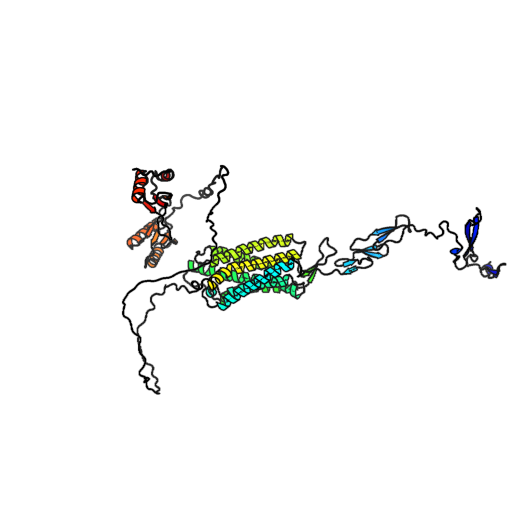 ALA A C 1
ATOM 3994 O O . ALA A 1 503 ? -23.065 25.655 47.712 1.00 77.38 503 ALA A O 1
ATOM 3995 N N . ILE A 1 504 ? -24.994 24.815 46.927 1.00 84.69 504 ILE A N 1
ATOM 3996 C CA . ILE A 1 504 ? -25.412 24.070 48.119 1.00 84.69 504 ILE A CA 1
ATOM 3997 C C . ILE A 1 504 ? -25.206 22.579 47.839 1.00 84.69 504 ILE A C 1
ATOM 3999 O O . ILE A 1 504 ? -25.784 22.041 46.900 1.00 84.69 504 ILE A O 1
ATOM 4003 N N . ASN A 1 505 ? -24.386 21.886 48.629 1.00 83.44 505 ASN A N 1
ATOM 4004 C CA . ASN A 1 505 ? -24.053 20.476 48.403 1.00 83.44 505 ASN A CA 1
ATOM 4005 C C . ASN A 1 505 ? -24.867 19.585 49.350 1.00 83.44 505 ASN A C 1
ATOM 4007 O O . ASN A 1 505 ? -24.455 19.315 50.481 1.00 83.44 505 ASN A O 1
ATOM 4011 N N . LEU A 1 506 ? -26.035 19.145 48.885 1.00 82.88 506 LEU A N 1
ATOM 4012 C CA . LEU A 1 506 ? -26.953 18.249 49.593 1.00 82.88 506 LEU A CA 1
ATOM 4013 C C . LEU A 1 506 ? -26.364 16.833 49.697 1.00 82.88 506 LEU A C 1
ATOM 4015 O O . LEU A 1 506 ? -25.952 16.255 48.689 1.00 82.88 506 LEU A O 1
ATOM 4019 N N . LYS A 1 507 ? -26.336 16.250 50.899 1.00 79.88 507 LYS A N 1
ATOM 4020 C CA . LYS A 1 507 ? -25.904 14.862 51.128 1.00 79.88 507 LYS A CA 1
ATOM 4021 C C . LYS A 1 507 ? -26.964 13.884 50.609 1.00 79.88 507 LYS A C 1
ATOM 4023 O O . LYS A 1 507 ? -28.155 14.073 50.841 1.00 79.88 507 LYS A O 1
ATOM 4028 N N . MET A 1 508 ? -26.548 12.814 49.931 1.00 75.56 508 MET A N 1
ATOM 4029 C CA . MET A 1 508 ? -27.477 11.763 49.502 1.00 75.56 508 MET A CA 1
ATOM 4030 C C . MET A 1 508 ? -27.913 10.874 50.680 1.00 75.56 508 MET A C 1
ATOM 4032 O O . MET A 1 508 ? -27.128 10.060 51.164 1.00 75.56 508 MET A O 1
ATOM 4036 N N . ASP A 1 509 ? -29.177 10.994 51.097 1.00 77.38 509 ASP A N 1
ATOM 4037 C CA . ASP A 1 509 ? -29.875 10.049 51.986 1.00 77.38 509 ASP A CA 1
ATOM 4038 C C . ASP A 1 509 ? -30.890 9.174 51.209 1.00 77.38 509 ASP A C 1
ATOM 4040 O O . ASP A 1 509 ? -31.046 9.311 49.997 1.00 77.38 509 ASP A O 1
ATOM 4044 N N . SER A 1 510 ? -31.606 8.260 51.871 1.00 74.12 510 SER A N 1
ATOM 4045 C CA . SER A 1 510 ? -32.596 7.377 51.215 1.00 74.12 510 SER A CA 1
ATOM 4046 C C . SER A 1 510 ? -33.779 8.106 50.550 1.00 74.12 510 SER A C 1
ATOM 4048 O O . SER A 1 510 ? -34.507 7.499 49.767 1.00 74.12 510 SER A O 1
ATOM 4050 N N . SER A 1 511 ? -33.957 9.398 50.829 1.00 72.62 511 SER A N 1
ATOM 4051 C CA . SER A 1 511 ? -35.043 10.264 50.363 1.00 72.62 511 SER A CA 1
ATOM 4052 C C . SER A 1 511 ? -34.591 11.401 49.433 1.00 72.62 511 SER A C 1
ATOM 4054 O O . SER A 1 511 ? -35.439 12.180 48.998 1.00 72.62 511 SER A O 1
ATOM 4056 N N . TYR A 1 512 ? -33.296 11.502 49.081 1.00 77.31 512 TYR A N 1
ATOM 4057 C CA . TYR A 1 512 ? -32.752 12.668 48.358 1.00 77.31 512 TYR A CA 1
ATOM 4058 C C . TYR A 1 512 ? -33.510 12.998 47.062 1.00 77.31 512 TYR A C 1
ATOM 4060 O O . TYR A 1 512 ? -33.611 14.164 46.693 1.00 77.31 512 TYR A O 1
ATOM 4068 N N . ASN A 1 513 ? -34.053 11.987 46.369 1.00 78.25 513 ASN A N 1
ATOM 4069 C CA . ASN A 1 513 ? -34.802 12.178 45.124 1.00 78.25 513 ASN A CA 1
ATOM 4070 C C . ASN A 1 513 ? -36.100 12.970 45.335 1.00 78.25 513 ASN A C 1
ATOM 4072 O O . ASN A 1 513 ? -36.454 13.767 44.473 1.00 78.25 513 ASN A O 1
ATOM 4076 N N . LEU A 1 514 ? -36.783 12.782 46.470 1.00 79.12 514 LEU A N 1
ATOM 4077 C CA . LEU A 1 514 ? -38.003 13.522 46.804 1.00 79.12 514 LEU A CA 1
ATOM 4078 C C . LEU A 1 514 ? -37.666 14.980 47.134 1.00 79.12 514 LEU A C 1
ATOM 4080 O O . LEU A 1 514 ? -38.274 15.886 46.575 1.00 79.12 514 LEU A O 1
ATOM 4084 N N . MET A 1 515 ? -36.625 15.205 47.945 1.00 83.94 515 MET A N 1
ATOM 4085 C CA . MET A 1 515 ? -36.129 16.555 48.245 1.00 83.94 515 MET A CA 1
ATOM 4086 C C . MET A 1 515 ? -35.689 17.305 46.984 1.00 83.94 515 MET A C 1
ATOM 4088 O O . MET A 1 515 ? -35.996 18.481 46.830 1.00 83.94 515 MET A O 1
ATOM 4092 N N . LEU A 1 516 ? -34.994 16.633 46.061 1.00 83.88 516 LEU A N 1
ATOM 4093 C CA . LEU A 1 516 ? -34.555 17.245 44.807 1.00 83.88 516 LEU A CA 1
ATOM 4094 C C . LEU A 1 516 ? -35.738 17.560 43.877 1.00 83.88 516 LEU A C 1
ATOM 4096 O O . LEU A 1 516 ? -35.725 18.578 43.193 1.00 83.88 516 LEU A O 1
ATOM 4100 N N . GLN A 1 517 ? -36.775 16.717 43.862 1.00 80.62 517 GLN A N 1
ATOM 4101 C CA . GLN A 1 517 ? -38.019 17.001 43.140 1.00 80.62 517 GLN A CA 1
ATOM 4102 C C . GLN A 1 517 ? -38.783 18.184 43.749 1.00 80.62 517 GLN A C 1
ATOM 4104 O O . GLN A 1 517 ? -39.313 18.997 42.998 1.00 80.62 517 GLN A O 1
ATOM 4109 N N . GLU A 1 518 ? -38.814 18.316 45.077 1.00 84.44 518 GLU A N 1
ATOM 4110 C CA . GLU A 1 518 ? -39.433 19.459 45.755 1.00 84.44 518 GLU A CA 1
ATOM 4111 C C . GLU A 1 518 ? -38.666 20.765 45.495 1.00 84.44 518 GLU A C 1
ATOM 4113 O O . GLU A 1 518 ? -39.279 21.759 45.104 1.00 84.44 518 GLU A O 1
ATOM 4118 N N . ILE A 1 519 ? -37.332 20.743 45.611 1.00 84.88 519 ILE A N 1
ATOM 4119 C CA . ILE A 1 519 ? -36.458 21.881 45.285 1.00 84.88 519 ILE A CA 1
ATOM 4120 C C . ILE A 1 519 ? -36.673 22.321 43.836 1.00 84.88 519 ILE A C 1
ATOM 4122 O O . ILE A 1 519 ? -36.996 23.480 43.611 1.00 84.88 519 ILE A O 1
ATOM 4126 N N . ASN A 1 520 ? -36.611 21.404 42.867 1.00 82.94 520 ASN A N 1
ATOM 4127 C CA . ASN A 1 520 ? -36.803 21.736 41.450 1.00 82.94 520 ASN A CA 1
ATOM 4128 C C . ASN A 1 520 ? -38.244 22.183 41.113 1.00 82.94 520 ASN A C 1
ATOM 4130 O O . ASN A 1 520 ? -38.469 22.747 40.044 1.00 82.94 520 ASN A O 1
ATOM 4134 N N . ARG A 1 521 ? -39.233 21.915 41.983 1.00 82.69 521 ARG A N 1
ATOM 4135 C CA . ARG A 1 521 ? -40.622 22.388 41.828 1.00 82.69 521 ARG A CA 1
ATOM 4136 C C . ARG A 1 521 ? -40.812 23.807 42.369 1.00 82.69 521 ARG A C 1
ATOM 4138 O O . ARG A 1 521 ? -41.623 24.547 41.827 1.00 82.69 521 ARG A O 1
ATOM 4145 N N . LEU A 1 522 ? -40.112 24.159 43.447 1.00 80.62 522 LEU A N 1
ATOM 4146 C CA . LEU A 1 522 ? -40.177 25.484 44.077 1.00 80.62 522 LEU A CA 1
ATOM 4147 C C . LEU A 1 522 ? -39.189 26.478 43.444 1.00 80.62 522 LEU A C 1
ATOM 4149 O O . LEU A 1 522 ? -39.488 27.662 43.344 1.00 80.62 522 LEU A O 1
ATOM 4153 N N . TYR A 1 523 ? -38.048 25.977 42.972 1.00 84.62 523 TYR A N 1
ATOM 4154 C CA . TYR A 1 523 ? -36.952 26.730 42.370 1.00 84.62 523 TYR A CA 1
ATOM 4155 C C . TYR A 1 523 ? -36.574 26.075 41.029 1.00 84.62 523 TYR A C 1
ATOM 4157 O O . TYR A 1 523 ? -35.616 25.306 40.962 1.00 84.62 523 TYR A O 1
ATOM 4165 N N . PRO A 1 524 ? -37.329 26.322 39.941 1.00 74.94 524 PRO A N 1
ATOM 4166 C CA . PRO A 1 524 ? -37.088 25.665 38.652 1.00 74.94 524 PRO A CA 1
ATOM 4167 C C . PRO A 1 524 ? -35.741 26.048 38.011 1.00 74.94 524 PRO A C 1
ATOM 4169 O O . PRO A 1 524 ? -35.209 25.296 37.197 1.00 74.94 524 PRO A O 1
ATOM 4172 N N . GLU A 1 525 ? -35.156 27.183 38.401 1.00 75.62 525 GLU A N 1
ATOM 4173 C CA . GLU A 1 525 ? -33.883 27.709 37.886 1.00 75.62 525 GLU A CA 1
ATOM 4174 C C . GLU A 1 525 ? -32.654 27.208 38.679 1.00 75.62 525 GLU A C 1
ATOM 4176 O O . GLU A 1 525 ? -31.715 27.954 38.964 1.00 75.62 525 GLU A O 1
ATOM 4181 N N . THR A 1 526 ? -32.655 25.921 39.049 1.00 80.50 526 THR A N 1
ATOM 4182 C CA . THR A 1 526 ? -31.527 25.244 39.716 1.00 80.50 526 THR A CA 1
ATOM 4183 C C . THR A 1 526 ? -30.740 24.333 38.772 1.00 80.50 526 THR A C 1
ATOM 4185 O O . THR A 1 526 ? -31.285 23.365 38.231 1.00 80.50 526 THR A O 1
ATOM 4188 N N . GLU A 1 527 ? -29.429 24.551 38.651 1.00 77.75 527 GLU A N 1
ATOM 4189 C CA . GLU A 1 527 ? -28.514 23.583 38.039 1.00 77.75 527 GLU A CA 1
ATOM 4190 C C . GLU A 1 527 ? -28.060 22.548 39.084 1.00 77.75 527 GLU A C 1
ATOM 4192 O O . GLU A 1 527 ? -27.562 22.904 40.152 1.00 77.75 527 GLU A O 1
ATOM 4197 N N . ASN A 1 528 ? -28.209 21.258 38.770 1.00 82.44 528 ASN A N 1
ATOM 4198 C CA . ASN A 1 528 ? -27.970 20.152 39.698 1.00 82.44 528 ASN A CA 1
ATOM 4199 C C . ASN A 1 528 ? -26.851 19.223 39.194 1.00 82.44 528 ASN A C 1
ATOM 4201 O O . ASN A 1 528 ? -27.028 18.507 38.206 1.00 82.44 528 ASN A O 1
ATOM 4205 N N . ASN A 1 529 ? -25.709 19.188 39.889 1.00 76.38 529 ASN A N 1
ATOM 4206 C CA . ASN A 1 529 ? -24.523 18.413 39.501 1.00 76.38 529 ASN A CA 1
ATOM 4207 C C . ASN A 1 529 ? -24.070 17.423 40.591 1.00 76.38 529 ASN A C 1
ATOM 4209 O O . ASN A 1 529 ? -23.910 17.779 41.754 1.00 76.38 529 ASN A O 1
ATOM 4213 N N . LEU A 1 530 ? -23.800 16.168 40.215 1.00 71.75 530 LEU A N 1
ATOM 4214 C CA . LEU A 1 530 ? -23.360 15.118 41.146 1.00 71.75 530 LEU A CA 1
ATOM 4215 C C . LEU A 1 530 ? -21.852 15.210 41.439 1.00 71.75 530 LEU A C 1
ATOM 4217 O O . LEU A 1 530 ? -21.031 14.964 40.553 1.00 71.75 530 LEU A O 1
ATOM 4221 N N . ILE A 1 531 ? -21.476 15.480 42.693 1.00 67.06 531 ILE A N 1
ATOM 4222 C CA . ILE A 1 531 ? -20.078 15.633 43.123 1.00 67.06 531 ILE A CA 1
ATOM 4223 C C . ILE A 1 531 ? -19.801 14.758 44.355 1.00 67.06 531 ILE A C 1
ATOM 4225 O O . ILE A 1 531 ? -20.228 15.057 45.464 1.00 67.06 531 ILE A O 1
ATOM 4229 N N . LYS A 1 532 ? -19.030 13.676 44.172 1.00 59.84 532 LYS A N 1
ATOM 4230 C CA . LYS A 1 532 ? -18.454 12.837 45.254 1.00 59.84 532 LYS A CA 1
ATOM 4231 C C . LYS A 1 532 ? -19.449 12.343 46.334 1.00 59.84 532 LYS A C 1
ATOM 4233 O O . LYS A 1 532 ? -19.053 12.158 47.479 1.00 59.84 532 LYS A O 1
ATOM 4238 N N . GLY A 1 533 ? -20.711 12.094 45.972 1.00 61.16 533 GLY A N 1
ATOM 4239 C CA . GLY A 1 533 ? -21.766 11.638 46.899 1.00 61.16 533 GLY A CA 1
ATOM 4240 C C . GLY A 1 533 ? -22.694 12.744 47.419 1.00 61.16 533 GLY A C 1
ATOM 4241 O O . GLY A 1 533 ? -23.628 12.454 48.163 1.00 61.16 533 GLY A O 1
ATOM 4242 N N . PHE A 1 534 ? -22.469 13.987 46.990 1.00 75.81 534 PHE A N 1
ATOM 4243 C CA . PHE A 1 534 ? -23.352 15.128 47.212 1.00 75.81 534 PHE A CA 1
ATOM 4244 C C . PHE A 1 534 ? -23.976 15.585 45.890 1.00 75.81 534 PHE A C 1
ATOM 4246 O O . PHE A 1 534 ? -23.380 15.423 44.820 1.00 75.81 534 PHE A O 1
ATOM 4253 N N . ILE A 1 535 ? -25.158 16.191 45.962 1.00 81.19 535 ILE A N 1
ATOM 4254 C CA . ILE A 1 535 ? -25.774 16.922 44.852 1.00 81.19 535 ILE A CA 1
ATOM 4255 C C . ILE A 1 535 ? -25.458 18.398 45.063 1.00 81.19 535 ILE A C 1
ATOM 4257 O O . ILE A 1 535 ? -25.899 18.989 46.043 1.00 81.19 535 ILE A O 1
ATOM 4261 N N . SER A 1 536 ? -24.669 18.971 44.162 1.00 82.94 536 SER A N 1
ATOM 4262 C CA . SER A 1 536 ? -24.357 20.395 44.127 1.00 82.94 536 SER A CA 1
ATOM 4263 C C . SER A 1 536 ? -25.481 21.119 43.389 1.00 82.94 536 SER A C 1
ATOM 4265 O O . SER A 1 536 ? -25.649 20.927 42.183 1.00 82.94 536 SER A O 1
ATOM 4267 N N . ILE A 1 537 ? -26.270 21.887 44.135 1.00 84.06 537 ILE A N 1
ATOM 4268 C CA . ILE A 1 537 ? -27.424 22.664 43.680 1.00 84.06 537 ILE A CA 1
ATOM 4269 C C . ILE A 1 537 ? -26.968 24.117 43.542 1.00 84.06 537 ILE A C 1
ATOM 4271 O O . ILE A 1 537 ? -26.487 24.702 44.515 1.00 84.06 537 ILE A O 1
ATOM 4275 N N . LYS A 1 538 ? -27.098 24.710 42.354 1.00 84.00 538 LYS A N 1
ATOM 4276 C CA . LYS A 1 538 ? -26.727 26.107 42.093 1.00 84.00 538 LYS A CA 1
ATOM 4277 C C . LYS A 1 538 ? -27.920 26.884 41.539 1.00 84.00 538 LYS A C 1
ATOM 4279 O O . LYS A 1 538 ? -28.511 26.457 40.553 1.00 84.00 538 LYS A O 1
ATOM 4284 N N . THR A 1 539 ? -28.237 28.024 42.147 1.00 82.06 539 THR A N 1
ATOM 4285 C CA . THR A 1 539 ? -29.264 28.970 41.682 1.00 82.06 539 THR A CA 1
ATOM 4286 C C . THR A 1 539 ? -28.652 30.135 40.902 1.00 82.06 539 THR A C 1
ATOM 4288 O O . THR A 1 539 ? -27.437 30.353 40.916 1.00 82.06 539 THR A O 1
ATOM 4291 N N . ASN A 1 540 ? -29.514 30.891 40.226 1.00 76.81 540 ASN A N 1
ATOM 4292 C CA . ASN A 1 540 ? -29.213 32.174 39.590 1.00 76.81 540 ASN A CA 1
ATOM 4293 C C . ASN A 1 540 ? -29.261 33.368 40.567 1.00 76.81 540 ASN A C 1
ATOM 4295 O O . ASN A 1 540 ? -28.420 34.254 40.454 1.00 76.81 540 ASN A O 1
ATOM 4299 N N . THR A 1 541 ? -30.194 33.387 41.528 1.00 77.44 541 THR A N 1
ATOM 4300 C CA . THR A 1 541 ? -30.351 34.474 42.518 1.00 77.44 541 THR A CA 1
ATOM 4301 C C . THR A 1 541 ? -29.932 34.054 43.938 1.00 77.44 541 THR A C 1
ATOM 4303 O O . THR A 1 541 ? -29.983 32.860 44.276 1.00 77.44 541 THR A O 1
ATOM 4306 N N . PRO A 1 542 ? -29.509 35.012 44.792 1.00 73.88 542 PRO A N 1
ATOM 4307 C CA . PRO A 1 542 ? -29.181 34.749 46.193 1.00 73.88 542 PRO A CA 1
ATOM 4308 C C . PRO A 1 542 ? -30.431 34.467 47.040 1.00 73.88 542 PRO A C 1
ATOM 4310 O O . PRO A 1 542 ? -30.363 33.649 47.953 1.00 73.88 542 PRO A O 1
ATOM 4313 N N . GLU A 1 543 ? -31.588 35.056 46.713 1.00 77.06 543 GLU A N 1
ATOM 4314 C CA . GLU A 1 543 ? -32.847 34.775 47.421 1.00 77.06 543 GLU A CA 1
ATOM 4315 C C . GLU A 1 543 ? -33.264 33.307 47.251 1.00 77.06 543 GLU A C 1
ATOM 4317 O O . GLU A 1 543 ? -33.591 32.632 48.229 1.00 77.06 543 GLU A O 1
ATOM 4322 N N . ASN A 1 544 ? -33.156 32.770 46.028 1.00 82.38 544 ASN A N 1
ATOM 4323 C CA . ASN A 1 544 ? -33.407 31.353 45.757 1.00 82.38 544 ASN A CA 1
ATOM 4324 C C . ASN A 1 544 ? -32.420 30.447 46.519 1.00 82.38 544 ASN A C 1
ATOM 4326 O O . ASN A 1 544 ? -32.784 29.344 46.924 1.00 82.38 544 ASN A O 1
ATOM 4330 N N . ARG A 1 545 ? -31.180 30.902 46.758 1.00 82.12 545 ARG A N 1
ATOM 4331 C CA . ARG A 1 545 ? -30.184 30.152 47.540 1.00 82.12 545 ARG A CA 1
ATOM 4332 C C . ARG A 1 545 ? -30.594 30.039 49.009 1.00 82.12 545 ARG A C 1
ATOM 4334 O O . ARG A 1 545 ? -30.617 28.926 49.532 1.00 82.12 545 ARG A O 1
ATOM 4341 N N . GLU A 1 546 ? -30.937 31.149 49.662 1.00 81.81 546 GLU A N 1
ATOM 4342 C CA . GLU A 1 546 ? -31.362 31.116 51.070 1.00 81.81 546 GLU A CA 1
ATOM 4343 C C . GLU A 1 546 ? -32.703 30.388 51.245 1.00 81.81 546 GLU A C 1
ATOM 4345 O O . GLU A 1 546 ? -32.851 29.593 52.173 1.00 81.81 546 GLU A O 1
ATOM 4350 N N . GLY A 1 547 ? -33.635 30.534 50.297 1.00 83.62 547 GLY A N 1
ATOM 4351 C CA . GLY A 1 547 ? -34.884 29.767 50.279 1.00 83.62 547 GLY A CA 1
ATOM 4352 C C . GLY A 1 547 ? -34.670 28.245 50.234 1.00 83.62 547 GLY A C 1
ATOM 4353 O O . GLY A 1 547 ? -35.300 27.507 50.995 1.00 83.62 547 GLY A O 1
ATOM 4354 N N . ILE A 1 548 ? -33.725 27.758 49.417 1.00 83.94 548 ILE A N 1
ATOM 4355 C CA . ILE A 1 548 ? -33.340 26.334 49.404 1.00 83.94 548 ILE A CA 1
ATOM 4356 C C . ILE A 1 548 ? -32.652 25.932 50.716 1.00 83.94 548 ILE A C 1
ATOM 4358 O O . ILE A 1 548 ? -32.917 24.847 51.233 1.00 83.94 548 ILE A O 1
ATOM 4362 N N . ILE A 1 549 ? -31.791 26.784 51.279 1.00 83.56 549 ILE A N 1
ATOM 4363 C CA . ILE A 1 549 ? -31.121 26.525 52.562 1.00 83.56 549 ILE A CA 1
ATOM 4364 C C . ILE A 1 549 ? -32.149 26.350 53.690 1.00 83.56 549 ILE A C 1
ATOM 4366 O O . ILE A 1 549 ? -32.056 25.383 54.448 1.00 83.56 549 ILE A O 1
ATOM 4370 N N . ASP A 1 550 ? -33.160 27.213 53.778 1.00 84.38 550 ASP A N 1
ATOM 4371 C CA . ASP A 1 550 ? -34.204 27.113 54.802 1.00 84.38 550 ASP A CA 1
ATOM 4372 C C . ASP A 1 550 ? -35.174 25.950 54.553 1.00 84.38 550 ASP A C 1
ATOM 4374 O O . ASP A 1 550 ? -35.564 25.270 55.506 1.00 84.38 550 ASP A O 1
ATOM 4378 N N . LEU A 1 551 ? -35.484 25.620 53.294 1.00 87.06 551 LEU A N 1
ATOM 4379 C CA . LEU A 1 551 ? -36.225 24.403 52.943 1.00 87.06 551 LEU A CA 1
ATOM 4380 C C . LEU A 1 551 ? -35.476 23.126 53.371 1.00 87.06 551 LEU A C 1
ATOM 4382 O O . LEU A 1 551 ? -36.096 22.171 53.850 1.00 87.06 551 LEU A O 1
ATOM 4386 N N . LEU A 1 552 ? -34.145 23.105 53.238 1.00 84.12 552 LEU A N 1
ATOM 4387 C CA . LEU A 1 552 ? -33.297 21.994 53.677 1.00 84.12 552 LEU A CA 1
ATOM 4388 C C . LEU A 1 552 ? -33.187 21.911 55.207 1.00 84.12 552 LEU A C 1
ATOM 4390 O O . LEU A 1 552 ? -33.297 20.809 55.748 1.00 84.12 552 LEU A O 1
ATOM 4394 N N . LYS A 1 553 ? -33.042 23.048 55.911 1.00 84.06 553 LYS A N 1
ATOM 4395 C CA . LYS A 1 553 ? -33.101 23.109 57.387 1.00 84.06 553 LYS A CA 1
ATOM 4396 C C . LYS A 1 553 ? -34.446 22.586 57.903 1.00 84.06 553 LYS A C 1
ATOM 4398 O O . LYS A 1 553 ? -34.470 21.706 58.760 1.00 84.06 553 LYS A O 1
ATOM 4403 N N . LYS A 1 554 ? -35.561 23.083 57.351 1.00 86.94 554 LYS A N 1
ATOM 4404 C CA . LYS A 1 554 ? -36.935 22.725 57.748 1.00 86.94 554 LYS A CA 1
ATOM 4405 C C . LYS A 1 554 ? -37.232 21.233 57.576 1.00 86.94 554 LYS A C 1
ATOM 4407 O O . LYS A 1 554 ? -37.928 20.654 58.403 1.00 86.94 554 LYS A O 1
ATOM 4412 N N . ASN A 1 555 ? -36.670 20.609 56.541 1.00 82.94 555 ASN A N 1
ATOM 4413 C CA . ASN A 1 555 ? -36.782 19.171 56.282 1.00 82.94 555 ASN A CA 1
ATOM 4414 C C . ASN A 1 555 ? -35.647 18.329 56.911 1.00 82.94 555 ASN A C 1
ATOM 4416 O O . ASN A 1 555 ? -35.496 17.152 56.574 1.00 82.94 555 ASN A O 1
ATOM 4420 N N . GLY A 1 556 ? -34.839 18.906 57.811 1.00 79.31 556 GLY A N 1
ATOM 4421 C CA . GLY A 1 556 ? -33.819 18.189 58.588 1.00 79.31 556 GLY A CA 1
ATOM 4422 C C . GLY A 1 556 ? -32.700 17.555 57.753 1.00 79.31 556 GLY A C 1
ATOM 4423 O O . GLY A 1 556 ? -32.178 16.505 58.128 1.00 79.31 556 GLY A O 1
ATOM 4424 N N . LYS A 1 557 ? -32.359 18.131 56.594 1.00 82.25 557 LYS A N 1
ATOM 4425 C CA . LYS A 1 557 ? -31.387 17.548 55.657 1.00 82.25 557 LYS A CA 1
ATOM 4426 C C . LYS A 1 557 ? -29.958 17.988 55.959 1.00 82.25 557 LYS A C 1
ATOM 4428 O O . LYS A 1 557 ? -29.688 19.167 56.159 1.00 82.25 557 LYS A O 1
ATOM 4433 N N . GLU A 1 558 ? -29.016 17.048 55.891 1.00 78.50 558 GLU A N 1
ATOM 4434 C CA . GLU A 1 558 ? -27.586 17.369 55.886 1.00 78.50 558 GLU A CA 1
ATOM 4435 C C . GLU A 1 558 ? -27.163 17.969 54.535 1.00 78.50 558 GLU A C 1
ATOM 4437 O O . GLU A 1 558 ? -27.265 17.326 53.486 1.00 78.50 558 GLU A O 1
ATOM 4442 N N . PHE A 1 559 ? -26.614 19.180 54.561 1.00 80.38 559 PHE A N 1
ATOM 4443 C CA . PHE A 1 559 ? -25.992 19.833 53.411 1.00 80.38 559 PHE A CA 1
ATOM 4444 C C . PHE A 1 559 ? -24.688 20.523 53.824 1.00 80.38 559 PHE A C 1
ATOM 4446 O O . PHE A 1 559 ? -24.447 20.784 54.999 1.00 80.38 559 PHE A O 1
ATOM 4453 N N . THR A 1 560 ? -23.836 20.824 52.845 1.00 74.38 560 THR A N 1
ATOM 4454 C CA . THR A 1 560 ? -22.614 21.619 53.038 1.00 74.38 560 THR A CA 1
ATOM 4455 C C . THR A 1 560 ? -22.558 22.742 52.006 1.00 74.38 560 THR A C 1
ATOM 4457 O O . THR A 1 560 ? -22.718 22.513 50.806 1.00 74.38 560 THR A O 1
ATOM 4460 N N . LEU A 1 561 ? -22.362 23.979 52.453 1.00 76.06 561 LEU A N 1
ATOM 4461 C CA . LEU A 1 561 ? -22.258 25.131 51.557 1.00 76.06 561 LEU A CA 1
ATOM 4462 C C . LEU A 1 561 ? -20.881 25.136 50.881 1.00 76.06 561 LEU A C 1
ATOM 4464 O O . LEU A 1 561 ? -19.879 24.808 51.515 1.00 76.06 561 LEU A O 1
ATOM 4468 N N . SER A 1 562 ? -20.804 25.488 49.593 1.00 62.09 562 SER A N 1
ATOM 4469 C CA . SER A 1 562 ? -19.502 25.752 48.977 1.00 62.09 562 SER A CA 1
ATOM 4470 C C . SER A 1 562 ? -19.013 27.130 49.419 1.00 62.09 562 SER A C 1
ATOM 4472 O O . SER A 1 562 ? -19.432 28.136 48.853 1.00 62.09 562 SER A O 1
ATOM 4474 N N . GLU A 1 563 ? -18.149 27.173 50.427 1.00 55.16 563 GLU A N 1
ATOM 4475 C CA . GLU A 1 563 ? -17.422 28.385 50.826 1.00 55.16 563 GLU A CA 1
ATOM 4476 C C . GLU A 1 563 ? -16.364 28.776 49.782 1.00 55.16 563 GLU A C 1
ATOM 4478 O O . GLU A 1 563 ? -15.968 27.960 48.925 1.00 55.16 563 GLU A O 1
ATOM 4483 N N . SER A 1 564 ? -15.909 30.030 49.867 1.00 45.34 564 SER A N 1
ATOM 4484 C CA . SER A 1 564 ? -14.965 30.626 48.923 1.00 45.34 564 SER A CA 1
ATOM 4485 C C . SER A 1 564 ? -13.627 29.871 48.895 1.00 45.34 564 SER A C 1
ATOM 4487 O O . SER A 1 564 ? -13.316 29.020 49.736 1.00 45.34 564 SER A O 1
ATOM 4489 N N . ASN A 1 565 ? -12.781 30.177 47.910 1.00 48.00 565 ASN A N 1
ATOM 4490 C CA . ASN A 1 565 ? -11.412 29.656 47.910 1.00 48.00 565 ASN A CA 1
ATOM 4491 C C . ASN A 1 565 ? -10.499 30.412 48.905 1.00 48.00 565 ASN A C 1
ATOM 4493 O O . ASN A 1 565 ? -9.392 29.951 49.208 1.00 48.00 565 ASN A O 1
ATOM 4497 N N . GLU A 1 566 ? -10.972 31.542 49.437 1.00 51.50 566 GLU A N 1
ATOM 4498 C CA . GLU A 1 566 ? -10.266 32.410 50.376 1.00 51.50 566 GLU A CA 1
ATOM 4499 C C . GLU A 1 566 ? -10.412 31.911 51.816 1.00 51.50 566 GLU A C 1
ATOM 4501 O O . GLU A 1 566 ? -9.403 31.831 52.507 1.00 51.50 566 GLU A O 1
ATOM 4506 N N . ASP A 1 567 ? -11.579 31.402 52.218 1.00 50.09 567 ASP A N 1
ATOM 4507 C CA . ASP A 1 567 ? -11.830 30.891 53.581 1.00 50.09 567 ASP A CA 1
ATOM 4508 C C . ASP A 1 567 ? -11.134 29.550 53.878 1.00 50.09 567 ASP A C 1
ATOM 4510 O O . ASP A 1 567 ? -10.830 29.211 55.025 1.00 50.09 567 ASP A O 1
ATOM 4514 N N . ARG A 1 568 ? -10.846 28.760 52.834 1.00 63.38 568 ARG A N 1
ATOM 4515 C CA . ARG A 1 568 ? -10.309 27.395 52.985 1.00 63.38 568 ARG A CA 1
ATOM 4516 C C . ARG A 1 568 ? -8.972 27.372 53.733 1.00 63.38 568 ARG A C 1
ATOM 4518 O O . ARG A 1 568 ? -8.063 28.109 53.334 1.00 63.38 568 ARG A O 1
ATOM 4525 N N . PRO A 1 569 ? -8.788 26.464 54.715 1.00 65.88 569 PRO A N 1
ATOM 4526 C CA . PRO A 1 569 ? -7.537 26.346 55.451 1.00 65.88 569 PRO A CA 1
ATOM 4527 C C . PRO A 1 569 ? -6.377 25.965 54.524 1.00 65.88 569 PRO A C 1
ATOM 4529 O O . PRO A 1 569 ? -6.499 25.106 53.645 1.00 65.88 569 PRO A O 1
ATOM 4532 N N . LEU A 1 570 ? -5.234 26.605 54.752 1.00 75.31 570 LEU A N 1
ATOM 4533 C CA . LEU A 1 570 ? -3.981 26.366 54.055 1.00 75.31 570 LEU A CA 1
ATOM 4534 C C . LEU A 1 570 ? -3.469 24.959 54.402 1.00 75.31 570 LEU A C 1
ATOM 4536 O O . LEU A 1 570 ? -3.274 24.641 55.575 1.00 75.31 570 LEU A O 1
ATOM 4540 N N . LYS A 1 571 ? -3.259 24.110 53.390 1.00 77.94 571 LYS A N 1
ATOM 4541 C CA . LYS A 1 571 ? -2.803 22.722 53.571 1.00 77.94 571 LYS A CA 1
ATOM 4542 C C . LYS A 1 571 ? -1.300 22.611 53.348 1.00 77.94 571 LYS A C 1
ATOM 4544 O O . LYS A 1 571 ? -0.802 22.954 52.277 1.00 77.94 571 LYS A O 1
ATOM 4549 N N . ILE A 1 572 ? -0.587 22.108 54.350 1.00 79.31 572 ILE A N 1
ATOM 4550 C CA . ILE A 1 572 ? 0.880 22.095 54.411 1.00 79.31 572 ILE A CA 1
ATOM 4551 C C . ILE A 1 572 ? 1.365 20.662 54.648 1.00 79.31 572 ILE A C 1
ATOM 4553 O O . ILE A 1 572 ? 0.714 19.891 55.352 1.00 79.31 572 ILE A O 1
ATOM 4557 N N . VAL A 1 573 ? 2.515 20.300 54.073 1.00 78.38 573 VAL A N 1
ATOM 4558 C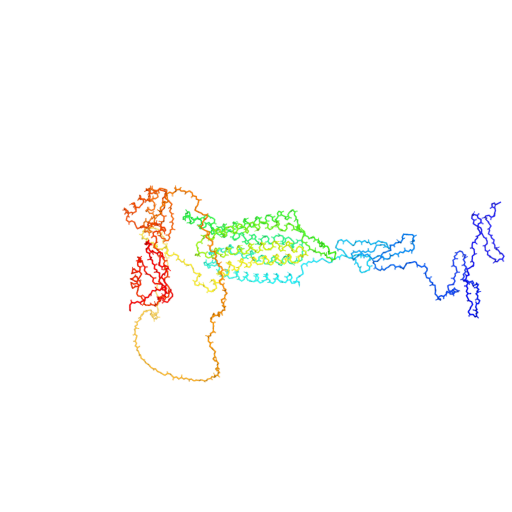 CA . VAL A 1 573 ? 3.188 19.016 54.327 1.00 78.38 573 VAL A CA 1
ATOM 4559 C C . VAL A 1 573 ? 4.519 19.271 55.025 1.00 78.38 573 VAL A C 1
ATOM 4561 O O . VAL A 1 573 ? 5.497 19.640 54.374 1.00 78.38 573 VAL A O 1
ATOM 4564 N N . ILE A 1 574 ? 4.571 19.030 56.334 1.00 77.94 574 ILE A N 1
ATOM 4565 C CA . ILE A 1 574 ? 5.827 18.991 57.090 1.00 77.94 574 ILE A CA 1
ATOM 4566 C C . ILE A 1 574 ? 6.491 17.633 56.822 1.00 77.94 574 ILE A C 1
ATOM 4568 O O . ILE A 1 574 ? 5.824 16.595 56.840 1.00 77.94 574 ILE A O 1
ATOM 4572 N N . LYS A 1 575 ? 7.795 17.634 56.530 1.00 77.81 575 LYS A N 1
ATOM 4573 C CA . LYS A 1 575 ? 8.577 16.447 56.147 1.00 77.81 575 LYS A CA 1
ATOM 4574 C C . LYS A 1 575 ? 9.784 16.274 57.063 1.00 77.81 575 LYS A C 1
ATOM 4576 O O . LYS A 1 575 ? 10.343 17.268 57.508 1.00 77.81 575 LYS A O 1
ATOM 4581 N N . TYR A 1 576 ? 10.220 15.029 57.247 1.00 66.50 576 TYR A N 1
ATOM 4582 C CA . TYR A 1 576 ? 11.451 14.666 57.966 1.00 66.50 576 TYR A CA 1
ATOM 4583 C C . TYR A 1 576 ? 11.477 15.044 59.456 1.00 66.50 576 TYR A C 1
ATOM 4585 O O . TYR A 1 576 ? 12.547 15.126 60.049 1.00 66.50 576 TYR A O 1
ATOM 4593 N N . LEU A 1 577 ? 10.306 15.208 60.079 1.00 69.75 577 LEU A N 1
ATOM 4594 C CA . LEU A 1 577 ? 10.208 15.093 61.533 1.00 69.75 577 LEU A CA 1
ATOM 4595 C C . LEU A 1 577 ? 10.539 13.652 61.946 1.00 69.75 577 LEU A C 1
ATOM 4597 O O . LEU A 1 577 ? 10.201 12.707 61.221 1.00 69.75 577 LEU A O 1
ATOM 4601 N N . SER A 1 578 ? 11.182 13.503 63.105 1.00 59.22 578 SER A N 1
ATOM 4602 C CA . SER A 1 578 ? 11.418 12.210 63.753 1.00 59.22 578 SER A CA 1
ATOM 4603 C C . SER A 1 578 ? 10.107 11.438 63.942 1.00 59.22 578 SER A C 1
ATOM 4605 O O . SER A 1 578 ? 9.013 11.995 63.850 1.00 59.22 578 SER A O 1
ATOM 4607 N N . ILE A 1 579 ? 10.208 10.127 64.163 1.00 57.25 579 ILE A N 1
ATOM 4608 C CA . ILE A 1 579 ? 9.042 9.229 64.113 1.00 57.25 579 ILE A CA 1
ATOM 4609 C C . ILE A 1 579 ? 8.065 9.439 65.286 1.00 57.25 579 ILE A C 1
ATOM 4611 O O . ILE A 1 579 ? 6.901 9.064 65.144 1.00 57.25 579 ILE A O 1
ATOM 4615 N N . ASP A 1 580 ? 8.508 10.083 66.372 1.00 56.78 580 ASP A N 1
ATOM 4616 C CA . ASP A 1 580 ? 7.792 10.129 67.654 1.00 56.78 580 ASP A CA 1
ATOM 4617 C C . ASP A 1 580 ? 7.712 11.528 68.330 1.00 56.78 580 ASP A C 1
ATOM 4619 O O . ASP A 1 580 ? 8.244 11.728 69.419 1.00 56.78 580 ASP A O 1
ATOM 4623 N N . PRO A 1 581 ? 7.086 12.537 67.689 1.00 57.94 581 PRO A N 1
ATOM 4624 C CA . PRO A 1 581 ? 6.434 13.646 68.384 1.00 57.94 581 PRO A CA 1
ATOM 4625 C C . PRO A 1 581 ? 4.910 13.478 68.320 1.00 57.94 581 PRO A C 1
ATOM 4627 O O . PRO A 1 581 ? 4.350 13.156 67.261 1.00 57.94 581 PRO A O 1
ATOM 4630 N N . ASP A 1 582 ? 4.212 13.740 69.426 1.00 66.31 582 ASP A N 1
ATOM 4631 C CA . ASP A 1 582 ? 2.751 13.663 69.416 1.00 66.31 582 ASP A CA 1
ATOM 4632 C C . ASP A 1 582 ? 2.153 14.782 68.542 1.00 66.31 582 ASP A C 1
ATOM 4634 O O . ASP A 1 582 ? 2.695 15.883 68.401 1.00 66.31 582 ASP A O 1
ATOM 4638 N N . LYS A 1 583 ? 0.997 14.514 67.931 1.00 74.44 583 LYS A N 1
ATOM 4639 C CA . LYS A 1 583 ? 0.305 15.478 67.063 1.00 74.44 583 LYS A CA 1
ATOM 4640 C C . LYS A 1 583 ? -0.100 16.721 67.842 1.00 74.44 583 LYS A C 1
ATOM 4642 O O . LYS A 1 583 ? -0.077 17.809 67.272 1.00 74.44 583 LYS A O 1
ATOM 4647 N N . ASP A 1 584 ? -0.439 16.556 69.116 1.00 76.00 584 ASP A N 1
ATOM 4648 C CA . ASP A 1 584 ? -0.829 17.658 69.986 1.00 76.00 584 ASP A CA 1
ATOM 4649 C C . ASP A 1 584 ? 0.393 18.451 70.489 1.00 76.00 584 ASP A C 1
ATOM 4651 O O . ASP A 1 584 ? 0.309 19.671 70.612 1.00 76.00 584 ASP A O 1
ATOM 4655 N N . GLU A 1 585 ? 1.574 17.832 70.623 1.00 78.31 585 GLU A N 1
ATOM 4656 C CA . GLU A 1 585 ? 2.839 18.559 70.823 1.00 78.31 585 GLU A CA 1
ATOM 4657 C C . GLU A 1 585 ? 3.174 19.425 69.594 1.00 78.31 585 GLU A C 1
ATOM 4659 O O . GLU A 1 585 ? 3.384 20.635 69.715 1.00 78.31 585 GLU A O 1
ATOM 4664 N N . LEU A 1 586 ? 3.137 18.837 68.390 1.00 78.62 586 LEU A N 1
ATOM 4665 C CA . LEU A 1 586 ? 3.373 19.559 67.135 1.00 78.62 586 LEU A CA 1
ATOM 4666 C C . LEU A 1 586 ? 2.355 20.695 66.930 1.00 78.62 586 LEU A C 1
ATOM 4668 O O . LEU A 1 586 ? 2.724 21.780 66.472 1.00 78.62 586 LEU A O 1
ATOM 4672 N N . LYS A 1 587 ? 1.091 20.480 67.313 1.00 82.12 587 LYS A N 1
ATOM 4673 C CA . LYS A 1 587 ? 0.060 21.524 67.338 1.00 82.12 587 LYS A CA 1
ATOM 4674 C C . LYS A 1 587 ? 0.444 22.649 68.306 1.00 82.12 587 LYS A C 1
ATOM 4676 O O . LYS A 1 587 ? 0.508 23.801 67.886 1.00 82.12 587 LYS A O 1
ATOM 4681 N N . ASN A 1 588 ? 0.788 22.320 69.552 1.00 81.69 588 ASN A N 1
ATOM 4682 C CA . ASN A 1 588 ? 1.177 23.284 70.587 1.00 81.69 588 ASN A CA 1
ATOM 4683 C C . ASN A 1 588 ? 2.441 24.090 70.231 1.00 81.69 588 ASN A C 1
ATOM 4685 O O . ASN A 1 588 ? 2.602 25.219 70.698 1.00 81.69 588 ASN A O 1
ATOM 4689 N N . ILE A 1 589 ? 3.359 23.546 69.424 1.00 81.25 589 ILE A N 1
ATOM 4690 C CA . ILE A 1 589 ? 4.538 24.279 68.927 1.00 81.25 589 ILE A CA 1
ATOM 4691 C C . ILE A 1 589 ? 4.155 25.258 67.805 1.00 81.25 589 ILE A C 1
ATOM 4693 O O . ILE A 1 589 ? 4.659 26.383 67.772 1.00 81.25 589 ILE A O 1
ATOM 4697 N N . LEU A 1 590 ? 3.252 24.869 66.899 1.00 80.12 590 LEU A N 1
ATOM 4698 C CA . LEU A 1 590 ? 2.772 25.742 65.821 1.00 80.12 590 LEU A CA 1
ATOM 4699 C C . LEU A 1 590 ? 1.848 26.856 66.346 1.00 80.12 590 LEU A C 1
ATOM 4701 O O . LEU A 1 590 ? 1.975 28.004 65.917 1.00 80.12 590 LEU A O 1
ATOM 4705 N N . GLU A 1 591 ? 0.994 26.559 67.327 1.00 83.50 591 GLU A N 1
ATOM 4706 C CA . GLU A 1 591 ? 0.130 27.554 67.977 1.00 83.50 591 GLU A CA 1
ATOM 4707 C C . GLU A 1 591 ? 0.948 28.548 68.817 1.00 83.50 591 GLU A C 1
ATOM 4709 O O . GLU A 1 591 ? 0.731 29.755 68.699 1.00 83.50 591 GLU A O 1
ATOM 4714 N N . ARG A 1 592 ? 2.006 28.101 69.521 1.00 82.38 592 ARG A N 1
ATOM 4715 C CA . ARG A 1 592 ? 2.999 29.003 70.151 1.00 82.38 592 ARG A CA 1
ATOM 4716 C C . ARG A 1 592 ? 3.772 29.886 69.160 1.00 82.38 592 ARG A C 1
ATOM 4718 O O . ARG A 1 592 ? 4.345 30.888 69.574 1.00 82.38 592 ARG A O 1
ATOM 4725 N N . LYS A 1 593 ? 3.783 29.559 67.862 1.00 78.56 593 LYS A N 1
ATOM 4726 C CA . LYS A 1 593 ? 4.339 30.409 66.788 1.00 78.56 593 LYS A CA 1
ATOM 4727 C C . LYS A 1 593 ? 3.286 31.298 66.101 1.00 78.56 593 LYS A C 1
ATOM 4729 O O . LYS A 1 593 ? 3.601 31.947 65.107 1.00 78.56 593 LYS A O 1
ATOM 4734 N N . GLY A 1 594 ? 2.060 31.363 66.627 1.00 76.56 594 GLY A N 1
ATOM 4735 C CA . GLY A 1 594 ? 1.003 32.261 66.147 1.00 76.56 594 GLY A CA 1
ATOM 4736 C C . GLY A 1 594 ? 0.190 31.737 64.957 1.00 76.56 594 GLY A C 1
ATOM 4737 O O . GLY A 1 594 ? -0.475 32.526 64.282 1.00 76.56 594 GLY A O 1
ATOM 4738 N N . PHE A 1 595 ? 0.225 30.429 64.681 1.00 83.12 595 PHE A N 1
ATOM 4739 C CA . PHE A 1 595 ? -0.570 29.791 63.625 1.00 83.12 595 PHE A CA 1
ATOM 4740 C C . PHE A 1 595 ? -1.749 29.033 64.232 1.00 83.12 595 PHE A C 1
ATOM 4742 O O . PHE A 1 595 ? -1.540 28.133 65.033 1.00 83.12 595 PHE A O 1
ATOM 4749 N N . LYS A 1 596 ? -2.988 29.353 63.839 1.00 82.12 596 LYS A N 1
ATOM 4750 C CA . LYS A 1 596 ? -4.190 28.675 64.353 1.00 82.12 596 LYS A CA 1
ATOM 4751 C C . LYS A 1 596 ? -4.429 27.371 63.581 1.00 82.12 596 LYS A C 1
ATOM 4753 O O . LYS A 1 596 ? -4.725 27.412 62.383 1.00 82.12 596 LYS A O 1
ATOM 4758 N N . ILE A 1 597 ? -4.279 26.221 64.241 1.00 81.19 597 ILE A N 1
ATOM 4759 C CA . ILE A 1 597 ? -4.250 24.908 63.581 1.00 81.19 597 ILE A CA 1
ATOM 4760 C C . ILE A 1 597 ? -5.619 24.229 63.665 1.00 81.19 597 ILE A C 1
ATOM 4762 O O . ILE A 1 597 ? -6.146 23.986 64.747 1.00 81.19 597 ILE A O 1
ATOM 4766 N N . LEU A 1 598 ? -6.189 23.878 62.510 1.00 79.00 598 LEU A N 1
ATOM 4767 C CA . LEU A 1 598 ? -7.478 23.188 62.429 1.00 79.00 598 LEU A CA 1
ATOM 4768 C C . LEU A 1 598 ? -7.326 21.674 62.632 1.00 79.00 598 LEU A C 1
ATOM 4770 O O . LEU A 1 598 ? -8.142 21.052 63.308 1.00 79.00 598 LEU A O 1
ATOM 4774 N N . ARG A 1 599 ? -6.302 21.064 62.019 1.00 80.31 599 ARG A N 1
ATOM 4775 C CA . ARG A 1 599 ? -6.074 19.612 62.068 1.00 80.31 599 ARG A CA 1
ATOM 4776 C C . ARG A 1 599 ? -4.630 19.250 61.735 1.00 80.31 599 ARG A C 1
ATOM 4778 O O . ARG A 1 599 ? -4.067 19.780 60.782 1.00 80.31 599 ARG A O 1
ATOM 4785 N N . ILE A 1 600 ? -4.083 18.262 62.443 1.00 80.50 600 ILE A N 1
ATOM 4786 C CA . ILE A 1 600 ? -2.845 17.563 62.067 1.00 80.50 600 ILE A CA 1
ATOM 4787 C C . ILE A 1 600 ? -3.173 16.105 61.730 1.00 80.50 600 ILE A C 1
ATOM 4789 O O . ILE A 1 600 ? -4.020 15.466 62.356 1.00 80.50 600 ILE A O 1
ATOM 4793 N N . SER A 1 601 ? -2.560 15.556 60.684 1.00 79.88 601 SER A N 1
ATOM 4794 C CA . SER A 1 601 ? -2.763 14.170 60.251 1.00 79.88 601 SER A CA 1
ATOM 4795 C C . SER A 1 601 ? -1.482 13.596 59.648 1.00 79.88 601 SER A C 1
ATOM 4797 O O . SER A 1 601 ? -1.063 13.958 58.553 1.00 79.88 601 SER A O 1
ATOM 4799 N N . GLN A 1 602 ? -0.852 12.678 60.378 1.00 80.50 602 GLN A N 1
ATOM 4800 C CA . GLN A 1 602 ? 0.328 11.949 59.919 1.00 80.50 602 GLN A CA 1
ATOM 4801 C C . GLN A 1 602 ? -0.064 10.940 58.828 1.00 80.50 602 GLN A C 1
ATOM 4803 O O . GLN A 1 602 ? -1.036 10.193 58.980 1.00 80.50 602 GLN A O 1
ATOM 4808 N N . LEU A 1 603 ? 0.686 10.906 57.727 1.00 76.62 603 LEU A N 1
ATOM 4809 C CA . LEU A 1 603 ? 0.507 9.897 56.683 1.00 76.62 603 LEU A CA 1
ATOM 4810 C C . LEU A 1 603 ? 0.954 8.518 57.189 1.00 76.62 603 LEU A C 1
ATOM 4812 O O . LEU A 1 603 ? 1.915 8.402 57.946 1.00 76.62 603 LEU A O 1
ATOM 4816 N N . LYS A 1 604 ? 0.267 7.461 56.741 1.00 77.75 604 LYS A N 1
ATOM 4817 C CA . LYS A 1 604 ? 0.611 6.062 57.035 1.00 77.75 604 LYS A CA 1
ATOM 4818 C C . LYS A 1 604 ? 0.877 5.292 55.746 1.00 77.75 604 LYS A C 1
ATOM 4820 O O . LYS A 1 604 ? 0.188 5.493 54.745 1.00 77.75 604 LYS A O 1
ATOM 4825 N N . ASN A 1 605 ? 1.839 4.374 55.778 1.00 72.06 605 ASN A N 1
ATOM 4826 C CA . ASN A 1 605 ? 2.143 3.484 54.665 1.00 72.06 605 ASN A CA 1
ATOM 4827 C C . ASN A 1 605 ? 0.916 2.607 54.359 1.00 72.06 605 ASN A C 1
ATOM 4829 O O . ASN A 1 605 ? 0.437 1.870 55.220 1.00 72.06 605 ASN A O 1
ATOM 4833 N N . TYR A 1 606 ? 0.401 2.662 53.128 1.00 60.81 606 TYR A N 1
ATOM 4834 C CA . TYR A 1 606 ? -0.845 1.976 52.775 1.00 60.81 606 TYR A CA 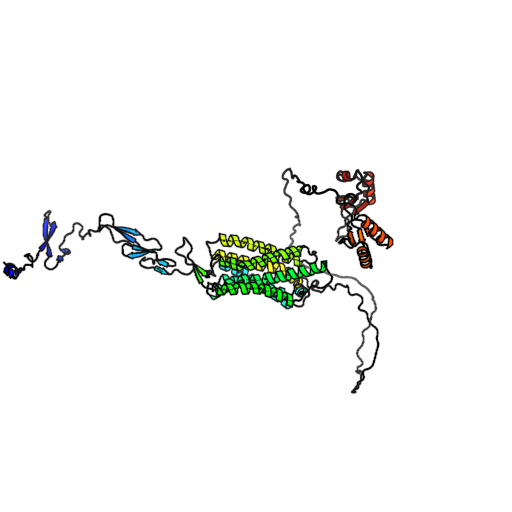1
ATOM 4835 C C . TYR A 1 606 ? -0.782 0.449 52.966 1.00 60.81 606 TYR A C 1
ATOM 4837 O O . TYR A 1 606 ? -1.779 -0.144 53.389 1.00 60.81 606 TYR A O 1
ATOM 4845 N N . ARG A 1 607 ? 0.376 -0.175 52.689 1.00 54.12 607 ARG A N 1
ATOM 4846 C CA . ARG A 1 607 ? 0.591 -1.624 52.847 1.00 54.12 607 ARG A CA 1
ATOM 4847 C C . ARG A 1 607 ? 0.944 -2.005 54.283 1.00 54.12 607 ARG A C 1
ATOM 4849 O O . ARG A 1 607 ? 0.327 -2.913 54.820 1.00 54.12 607 ARG A O 1
ATOM 4856 N N . LEU A 1 608 ? 1.906 -1.311 54.894 1.00 70.88 608 LEU A N 1
ATOM 4857 C CA . LEU A 1 608 ? 2.466 -1.686 56.204 1.00 70.88 608 LEU A CA 1
ATOM 4858 C C . LEU A 1 608 ? 1.709 -1.097 57.408 1.00 70.88 608 LEU A C 1
ATOM 4860 O O . LEU A 1 608 ? 1.982 -1.477 58.538 1.00 70.88 608 LEU A O 1
ATOM 4864 N N . LYS A 1 609 ? 0.797 -0.139 57.188 1.00 69.50 609 LYS A N 1
ATOM 4865 C CA . LYS A 1 609 ? 0.059 0.648 58.205 1.00 69.50 609 LYS A CA 1
ATOM 4866 C C . LYS A 1 609 ? 0.920 1.451 59.197 1.00 69.50 609 LYS A C 1
ATOM 4868 O O . LYS A 1 609 ? 0.364 2.220 59.982 1.00 69.50 609 LYS A O 1
ATOM 4873 N N . THR A 1 610 ? 2.243 1.345 59.115 1.00 76.06 610 THR A N 1
ATOM 4874 C CA . THR A 1 610 ? 3.216 2.145 59.865 1.00 76.06 610 THR A CA 1
ATOM 4875 C C . THR A 1 610 ? 3.102 3.643 59.550 1.00 76.06 610 THR A C 1
ATOM 4877 O O . THR A 1 610 ? 2.724 4.006 58.430 1.00 76.06 610 THR A O 1
ATOM 4880 N N . PRO A 1 611 ? 3.406 4.532 60.513 1.00 74.81 611 PRO A N 1
ATOM 4881 C CA . PRO A 1 611 ? 3.491 5.969 60.264 1.00 74.81 611 PRO A CA 1
ATOM 4882 C C . PRO A 1 611 ? 4.638 6.319 59.306 1.00 74.81 611 PRO A C 1
ATOM 4884 O O . PRO A 1 611 ? 5.619 5.587 59.175 1.00 74.81 611 PRO A O 1
ATOM 4887 N N . CYS A 1 612 ? 4.506 7.452 58.623 1.00 72.88 612 CYS A N 1
ATOM 4888 C CA . CYS A 1 612 ? 5.546 8.052 57.792 1.00 72.88 612 CYS A CA 1
ATOM 4889 C C . CYS A 1 612 ? 5.981 9.406 58.388 1.00 72.88 612 CYS A C 1
ATOM 4891 O O . CYS A 1 612 ? 5.153 10.076 59.010 1.00 72.88 612 CYS A O 1
ATOM 4893 N N . PRO A 1 613 ? 7.222 9.873 58.139 1.00 73.88 613 PRO A N 1
ATOM 4894 C CA . PRO A 1 613 ? 7.729 11.175 58.597 1.00 73.88 613 PRO A CA 1
ATOM 4895 C C . PRO A 1 613 ? 7.176 12.343 57.752 1.00 73.88 613 PRO A C 1
ATOM 4897 O O . PRO A 1 613 ? 7.913 13.214 57.282 1.00 73.88 613 PRO A O 1
ATOM 4900 N N . TYR A 1 614 ? 5.862 12.326 57.509 1.00 78.50 614 TYR A N 1
ATOM 4901 C CA . TYR A 1 614 ? 5.112 13.295 56.717 1.00 78.50 614 TYR A CA 1
ATOM 4902 C C . TYR A 1 614 ? 3.805 13.644 57.438 1.00 78.50 614 TYR A C 1
ATOM 4904 O O . TYR A 1 614 ? 2.910 12.802 57.565 1.00 78.50 614 TYR A O 1
ATOM 4912 N N . PHE A 1 615 ? 3.683 14.894 57.876 1.00 79.31 615 PHE A N 1
ATOM 4913 C CA . PHE A 1 615 ? 2.517 15.408 58.589 1.00 79.31 615 PHE A CA 1
ATOM 4914 C C . PHE A 1 615 ? 1.766 16.399 57.698 1.00 79.31 615 PHE A C 1
ATOM 4916 O O . PHE A 1 615 ? 2.331 17.399 57.254 1.00 79.31 615 PHE A O 1
ATOM 4923 N N . LEU A 1 616 ? 0.490 16.112 57.437 1.00 80.12 616 LEU A N 1
ATOM 4924 C CA . LEU A 1 616 ? -0.449 17.048 56.825 1.00 80.12 616 LEU A CA 1
ATOM 4925 C C . LEU A 1 616 ? -0.987 17.971 57.918 1.00 80.12 616 LEU A C 1
ATOM 4927 O O . LEU A 1 616 ? -1.519 17.483 58.917 1.00 80.12 616 LEU A O 1
ATOM 4931 N N . VAL A 1 617 ? -0.853 19.278 57.723 1.00 80.88 617 VAL A N 1
ATOM 4932 C CA . VAL A 1 617 ? -1.332 20.308 58.650 1.00 80.88 617 VAL A CA 1
ATOM 4933 C C . VAL A 1 617 ? -2.306 21.220 57.908 1.00 80.88 617 VAL A C 1
ATOM 4935 O O . VAL A 1 617 ? -1.955 21.789 56.875 1.00 80.88 617 VAL A O 1
ATOM 4938 N N . ASP A 1 618 ? -3.517 21.350 58.445 1.00 80.88 618 ASP A N 1
ATOM 4939 C CA . ASP A 1 618 ? -4.551 22.271 57.974 1.00 80.88 618 ASP A CA 1
ATOM 4940 C C . ASP A 1 618 ? -4.538 23.520 58.869 1.00 80.88 618 ASP A C 1
ATOM 4942 O O . ASP A 1 618 ? -4.800 23.425 60.071 1.00 80.88 618 ASP A O 1
ATOM 4946 N N . VAL A 1 619 ? -4.227 24.686 58.297 1.00 79.69 619 VAL A N 1
ATOM 4947 C CA . VAL A 1 619 ? -3.985 25.944 59.030 1.00 79.69 619 VAL A CA 1
ATOM 4948 C C . VAL A 1 619 ? -4.996 27.010 58.630 1.00 79.69 619 VAL A C 1
ATOM 4950 O O . VAL A 1 619 ? -5.221 27.246 57.445 1.00 79.69 619 VAL A O 1
ATOM 4953 N N . ILE A 1 620 ? -5.605 27.681 59.605 1.00 79.25 620 ILE A N 1
ATOM 4954 C CA . ILE A 1 620 ? -6.560 28.764 59.341 1.00 79.25 620 ILE A CA 1
ATOM 4955 C C . ILE A 1 620 ? -5.796 30.008 58.866 1.00 79.25 620 ILE A C 1
ATOM 4957 O O . ILE A 1 620 ? -4.767 30.372 59.439 1.00 79.25 620 ILE A O 1
ATOM 4961 N N . LYS A 1 621 ? -6.302 30.670 57.820 1.00 73.19 621 LYS A N 1
ATOM 4962 C CA . LYS A 1 621 ? -5.687 31.851 57.196 1.00 73.19 621 LYS A CA 1
ATOM 4963 C C . LYS A 1 621 ? -5.856 33.123 58.043 1.00 73.19 621 LYS A C 1
ATOM 4965 O O . LYS A 1 621 ? -6.573 34.044 57.675 1.00 73.19 621 LYS A O 1
ATOM 4970 N N . THR A 1 622 ? -5.182 33.188 59.188 1.00 73.69 622 THR A N 1
ATOM 4971 C CA . THR A 1 622 ? -5.006 34.441 59.944 1.00 73.69 622 THR A CA 1
ATOM 4972 C C . THR A 1 622 ? -4.036 35.382 59.217 1.00 7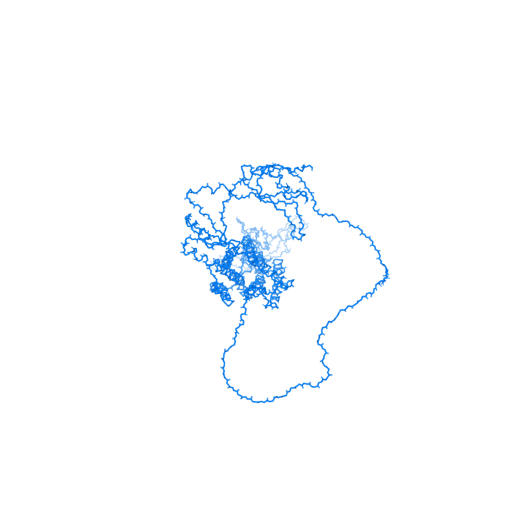3.69 622 THR A C 1
ATOM 4974 O O . THR A 1 622 ? -3.335 34.962 58.298 1.00 73.69 622 THR A O 1
ATOM 4977 N N . GLN A 1 623 ? -3.921 36.647 59.630 1.00 69.94 623 GLN A N 1
ATOM 4978 C CA . GLN A 1 623 ? -3.032 37.631 58.984 1.00 69.94 623 GLN A CA 1
ATOM 4979 C C . GLN A 1 623 ? -1.550 37.185 58.905 1.00 69.94 623 GLN A C 1
ATOM 4981 O O . GLN A 1 623 ? -0.825 37.597 58.006 1.00 69.94 623 GLN A O 1
ATOM 4986 N N . ASN A 1 624 ? -1.111 36.285 59.794 1.00 67.19 624 ASN A N 1
ATOM 4987 C CA . ASN A 1 624 ? 0.250 35.737 59.836 1.00 67.19 624 ASN A CA 1
ATOM 4988 C C . ASN A 1 624 ? 0.446 34.457 58.982 1.00 67.19 624 ASN A C 1
ATOM 4990 O O . ASN A 1 624 ? 1.561 33.947 58.886 1.00 67.19 624 ASN A O 1
ATOM 4994 N N . HIS A 1 625 ? -0.607 33.892 58.371 1.00 67.38 625 HIS A N 1
ATOM 4995 C CA . HIS A 1 625 ? -0.597 32.504 57.871 1.00 67.38 625 HIS A CA 1
ATOM 4996 C C . HIS A 1 625 ? 0.484 32.182 56.829 1.00 67.38 625 HIS A C 1
ATOM 4998 O O . HIS A 1 625 ? 0.943 31.044 56.771 1.00 67.38 625 HIS A O 1
ATOM 5004 N N . GLN A 1 626 ? 0.913 33.153 56.019 1.00 68.75 626 GLN A N 1
ATOM 5005 C CA . GLN A 1 626 ? 1.918 32.934 54.973 1.00 68.75 626 GLN A CA 1
ATOM 5006 C C . GLN A 1 626 ? 3.333 32.723 55.539 1.00 68.75 626 GLN A C 1
ATOM 5008 O O . GLN A 1 626 ? 4.140 32.020 54.930 1.00 68.75 626 GLN A O 1
ATOM 5013 N N . ASN A 1 627 ? 3.625 33.232 56.743 1.00 75.06 627 ASN A N 1
ATOM 5014 C CA . ASN A 1 627 ? 4.938 33.085 57.380 1.00 75.06 627 ASN A CA 1
ATOM 5015 C C . ASN A 1 627 ? 5.271 31.643 57.793 1.00 75.06 627 ASN A C 1
ATOM 5017 O O . ASN A 1 627 ? 6.415 31.350 58.137 1.00 75.06 627 ASN A O 1
ATOM 5021 N N . ILE A 1 628 ? 4.316 30.713 57.712 1.00 74.06 628 ILE A N 1
ATOM 5022 C CA . ILE A 1 628 ? 4.552 29.297 58.008 1.00 74.06 628 ILE A CA 1
ATOM 5023 C C . ILE A 1 628 ? 5.557 28.647 57.044 1.00 74.06 628 ILE A C 1
ATOM 5025 O O . ILE A 1 628 ? 6.300 27.752 57.442 1.00 74.06 628 ILE A O 1
ATOM 5029 N N . TYR A 1 629 ? 5.651 29.142 55.804 1.00 71.62 629 TYR A N 1
ATOM 5030 C CA . TYR A 1 629 ? 6.648 28.694 54.827 1.00 71.62 629 TYR A CA 1
ATOM 5031 C C . TYR A 1 629 ? 8.081 29.141 55.173 1.00 71.62 629 TYR A C 1
ATOM 5033 O O . TYR A 1 629 ? 9.039 28.589 54.634 1.00 71.62 629 TYR A O 1
ATOM 5041 N N . ASN A 1 630 ? 8.241 30.094 56.100 1.00 71.31 630 ASN A N 1
ATOM 5042 C CA . ASN A 1 630 ? 9.543 30.572 56.570 1.00 71.31 630 ASN A CA 1
ATOM 5043 C C . ASN A 1 630 ? 10.103 29.736 57.741 1.00 71.31 630 ASN A C 1
ATOM 5045 O O . ASN A 1 630 ? 11.259 29.925 58.127 1.00 71.31 630 ASN A O 1
ATOM 5049 N N . ILE A 1 631 ? 9.333 28.787 58.295 1.00 71.69 631 ILE A N 1
ATOM 5050 C CA . ILE A 1 631 ? 9.791 27.888 59.367 1.00 71.69 631 ILE A CA 1
ATOM 5051 C C . ILE A 1 631 ? 10.760 26.846 58.788 1.00 71.69 631 ILE A C 1
ATOM 5053 O O . ILE A 1 631 ? 10.346 25.867 58.170 1.00 71.69 631 ILE A O 1
ATOM 5057 N N . LYS A 1 632 ? 12.064 27.045 59.013 1.00 63.41 632 LYS A N 1
ATOM 5058 C CA . LYS A 1 632 ? 13.126 26.121 58.566 1.00 63.41 632 LYS A CA 1
ATOM 5059 C C . LYS A 1 632 ? 13.512 25.066 59.604 1.00 63.41 632 LYS A C 1
ATOM 5061 O O . LYS A 1 632 ? 13.990 24.004 59.219 1.00 63.41 632 LYS A O 1
ATOM 5066 N N . THR A 1 633 ? 13.292 25.330 60.892 1.00 64.25 633 THR A N 1
ATOM 5067 C CA . THR A 1 633 ? 13.492 24.359 61.975 1.00 64.25 633 THR A CA 1
ATOM 5068 C C . THR A 1 633 ? 12.319 24.374 62.950 1.00 64.25 633 THR A C 1
ATOM 5070 O O . THR A 1 633 ? 11.720 25.415 63.236 1.00 64.25 633 THR A O 1
ATOM 5073 N N . ILE A 1 634 ? 11.998 23.192 63.471 1.00 66.75 634 ILE A N 1
ATOM 5074 C CA . ILE A 1 634 ? 11.100 22.993 64.607 1.00 66.75 634 ILE A CA 1
ATOM 5075 C C . ILE A 1 634 ? 11.993 22.444 65.719 1.00 66.75 634 ILE A C 1
ATOM 5077 O O . ILE A 1 634 ? 12.182 21.237 65.826 1.00 66.75 634 ILE A O 1
ATOM 5081 N N . ASN A 1 635 ? 12.639 23.343 66.464 1.00 57.16 635 ASN A N 1
ATOM 5082 C CA . ASN A 1 635 ? 13.500 22.944 67.574 1.00 57.16 635 ASN A CA 1
ATOM 5083 C C . ASN A 1 635 ? 12.630 22.313 68.668 1.00 57.16 635 ASN A C 1
ATOM 5085 O O . ASN A 1 635 ? 11.699 22.963 69.149 1.00 57.16 635 ASN A O 1
ATOM 5089 N N . GLN A 1 636 ? 12.959 21.089 69.075 1.00 49.59 636 GLN A N 1
ATOM 5090 C CA . GLN A 1 636 ? 12.514 20.574 70.364 1.00 49.59 636 GLN A CA 1
ATOM 5091 C C . GLN A 1 636 ? 13.333 21.261 71.461 1.00 49.59 636 GLN A C 1
ATOM 5093 O O . GLN A 1 636 ? 14.561 21.314 71.403 1.00 49.59 636 GLN A O 1
ATOM 5098 N N . SER A 1 637 ? 12.613 21.824 72.422 1.00 33.66 637 SER A N 1
ATOM 5099 C CA . SER A 1 637 ? 13.106 22.261 73.724 1.00 33.66 637 SER A CA 1
ATOM 5100 C C . SER A 1 637 ? 12.024 21.853 74.732 1.00 33.66 637 SER A C 1
ATOM 5102 O O . SER A 1 637 ? 10.868 22.244 74.532 1.00 33.66 637 SER A O 1
ATOM 5104 N N . SER A 1 638 ? 12.315 21.066 75.763 1.00 30.91 638 SER A N 1
ATOM 5105 C CA . SER A 1 638 ? 13.635 20.767 76.352 1.00 30.91 638 SER A CA 1
ATOM 5106 C C . SER A 1 638 ? 13.921 19.272 76.439 1.00 30.91 638 SER A C 1
ATOM 5108 O O . SER A 1 638 ? 12.938 18.514 76.569 1.00 30.91 638 SER A O 1
#

InterPro domains:
  IPR000162 GPCR, family 3, metabotropic glutamate receptor [PR00593] (210-224)
  IPR000162 GPCR, family 3, metabotropic glutamate receptor [PR00593] (367-381)
  IPR000337 GPCR, family 3 [PR00248] (169-191)
  IPR000337 GPCR, family 3 [PR00248] (214-235)
  IPR000337 GPCR, family 3 [PR00248] (253-276)
  IPR000337 GPCR, family 3 [PR00248] (308-331)
  IPR000337 GPCR, family 3 [PR00248] (331-352)
  IPR006579 Pre-C2HC domain [PF07530] (586-634)
  IPR011500 GPCR, family 3, nine cysteines domain [PF07562] (71-120)
  IPR017978 GPCR family 3, C-terminal [PF00003] (136-387)
  IPR017978 GPCR family 3, C-terminal [PS50259] (141-407)
  IPR017979 GPCR, family 3, conserved site [PS00980] (92-114)
  IPR017979 GPCR, family 3, conserved site [PS00981] (330-340)
  IPR028082 Periplasmic binding protein-like I [SSF53822] (8-65)
  IPR038550 GPCR, family 3, nine cysteines domain superfamily [G3DSA:2.10.50.30] (69-142)
  IPR050726 Metabotropic Glutamate Receptor [PTHR24060] (2-421)